Protein AF-A0A257NQ43-F1 (afdb_monomer)

Foldseek 3Di:
DVLLVQLLVVCPVQAPAAKFKFKDFWADLLFADDGWIFIWIWHQHPVSAIAIARQPGAFFDQHQQAAQADLLVLLQLSSCQSCPPPPVDDRDSSSSVNHPYYHYHERHSHHDDPPRHNPLNLQVVLSVSQRSQVRSQRSVHFAFFGDGADKWKWKWDDDPNRTDIDIFGWFAWTGQGPVAATAATHHDPPDDGDDQVNDVVRAQKHWPDWAFPPPQWWDDVHTTYTTIDTDIDHRGPDMDIDISATQQPRFGQHGPPIGGGHGDWDWDPPPDPPIDIDDSNYFFFAAQFWAFFADWDFDAPPVQVVPDRGTFTKTKGKDAQPTFQWTWGRGWFAFADKDWDDADAAQQSDPVQVPGFTKIKTWGQDPVRWIKMKMKTHHNPWDDKDFPDDHGDTHHQLHTGTGTHHGTMMMIGDTPQKDFPDDGGDTHHGSPHGGIGRPDDPDDD

Radius of gyration: 25.53 Å; Cα contacts (8 Å, |Δi|>4): 1158; chains: 1; bounding box: 68×52×66 Å

Nearest PDB structures (foldseek):
  5m45-assembly2_G  TM=7.977E-01  e=3.458E-12  Xanthobacter autotrophicus Py2
  5svb-assembly1_D  TM=7.161E-01  e=6.852E-11  Xanthobacter autotrophicus Py2
  5svb-assembly1_A  TM=7.156E-01  e=1.525E-10  Xanthobacter autotrophicus Py2
  8x4q-assembly1_A  TM=8.024E-01  e=1.295E-04  Psilocybe cubensis
  6yfm-assembly1_AA  TM=3.273E-01  e=5.857E+00  Leviviridae sp.

Secondary structure (DSSP, 8-state):
-HHHHHHHHHHHHHS-SEEEEEEEEES--SSS---EEEEEEEEE-TT--EEEE-TTSPBPPSSTT-----THHHHHHHHHHHHTT-TT----HHHHTT-SEEE--TTBTTSPPTT---TTHHHHHHHHHHHHHHHHHHTTS--PPP----EEEEEEEEETTEEEEEEEEE-BPPPPBTTBPPPSSB-SSSPPPPPHHHHHHHSSEEEEEEEE-TT-SPPSSSPPPP-EEEEEEE-SSEEEEEEE---SSSPPPPSTTPPPPPPP--EESTTSTT-EEPPP--SEEEPSSSEEEEEEEEEPPPGGG---S--EEEEEEEE-TTS--EEE-SSSEEEEEEEEE--B---TTSTTHHHHB-EEEEEEEPTTS-EEEEEEE--TT---EEE---TT-EE-TT-EEEEE-SSEEEEEEPPTTEEE---TT-EE-TTTSEEEEEPPPPPP-

Mean predicted aligned error: 11.75 Å

Solvent-accessible surface area (backbone atoms only — not comparable to full-atom values): 23235 Å² total; per-residue (Å²): 103,71,54,18,56,52,41,40,50,53,48,58,76,37,43,61,74,44,75,43,68,28,71,40,62,45,46,59,32,61,66,60,48,60,71,45,45,47,32,41,36,45,32,27,44,95,86,73,45,34,37,40,36,39,50,78,24,37,64,44,46,90,20,28,45,18,28,80,60,58,78,46,49,65,27,37,52,52,25,48,60,76,44,53,95,41,89,92,55,72,84,52,74,28,16,31,64,42,44,77,40,72,45,71,34,80,44,13,26,53,29,49,51,89,88,58,37,55,86,40,22,60,43,42,48,31,50,50,54,33,32,54,27,43,36,40,40,73,45,72,35,82,41,45,28,31,38,70,40,66,29,34,44,34,43,33,39,44,48,97,92,39,79,50,74,50,77,46,72,45,31,22,23,31,25,18,37,80,89,40,57,17,51,60,49,43,46,63,88,98,60,80,74,81,53,65,70,60,50,46,74,74,40,65,40,43,77,80,41,80,46,74,31,77,90,28,25,9,55,42,100,40,30,24,10,24,26,53,42,79,39,73,47,73,68,36,92,52,68,50,80,49,74,46,76,60,27,60,78,50,44,30,48,42,52,98,86,25,40,47,29,53,58,52,84,51,68,46,54,78,95,44,100,75,46,42,71,60,69,82,53,43,54,54,27,24,22,41,37,21,27,31,26,71,43,76,46,76,39,59,57,65,68,84,73,69,78,54,80,64,62,25,52,25,43,31,32,41,20,52,73,87,40,60,48,54,26,19,30,33,42,54,28,32,28,70,41,75,40,78,43,92,49,51,56,42,57,41,90,44,80,73,27,72,78,49,15,26,32,42,37,37,33,31,40,33,94,88,73,48,54,37,36,46,33,45,33,36,0,55,74,21,85,53,79,47,72,78,66,55,69,75,41,74,46,49,53,36,37,78,40,34,36,45,50,43,36,23,26,40,36,38,34,43,41,89,70,46,46,73,65,62,53,70,74,37,76,41,42,43,36,66,33,61,38,27,33,50,56,78,77,78,76,84,128

Structure (mmCIF, N/CA/C/O backbone):
data_AF-A0A257NQ43-F1
#
_entry.id   AF-A0A257NQ43-F1
#
loop_
_atom_site.group_PDB
_atom_site.id
_atom_site.type_symbol
_atom_site.label_atom_id
_atom_site.label_alt_id
_atom_site.label_comp_id
_atom_site.label_asym_id
_atom_site.label_entity_id
_atom_site.label_seq_id
_atom_site.pdbx_PDB_ins_code
_atom_site.Cartn_x
_atom_site.Cartn_y
_atom_site.Cartn_z
_atom_site.occupancy
_atom_site.B_iso_or_equiv
_atom_site.auth_seq_id
_atom_site.auth_comp_id
_atom_site.auth_asym_id
_atom_site.auth_atom_id
_atom_site.pdbx_PDB_model_num
ATOM 1 N N . MET A 1 1 ? 32.534 3.118 -14.089 1.00 63.88 1 MET A N 1
ATOM 2 C CA . MET A 1 1 ? 32.431 3.053 -15.563 1.00 63.88 1 MET A CA 1
ATOM 3 C C . MET A 1 1 ? 31.983 1.676 -16.061 1.00 63.88 1 MET A C 1
ATOM 5 O O . MET A 1 1 ? 30.957 1.637 -16.712 1.00 63.88 1 MET A O 1
ATOM 9 N N . ARG A 1 2 ? 32.617 0.544 -15.696 1.00 87.56 2 ARG A N 1
ATOM 10 C CA . ARG A 1 2 ? 32.233 -0.804 -16.200 1.00 87.56 2 ARG A CA 1
ATOM 11 C C . ARG A 1 2 ? 30.732 -1.151 -16.109 1.00 87.56 2 ARG A C 1
ATOM 13 O O . ARG A 1 2 ? 30.143 -1.511 -17.120 1.00 87.56 2 ARG A O 1
ATOM 20 N N . THR A 1 3 ? 30.116 -1.017 -14.930 1.00 92.25 3 THR A N 1
ATOM 21 C CA . THR A 1 3 ? 28.686 -1.333 -14.722 1.00 92.25 3 THR A CA 1
ATOM 22 C C . THR A 1 3 ? 27.770 -0.458 -15.577 1.00 92.25 3 THR A C 1
ATOM 24 O O . THR A 1 3 ? 26.831 -0.953 -16.181 1.00 92.25 3 THR A O 1
ATOM 27 N N . GLU A 1 4 ? 28.074 0.833 -15.675 1.00 95.06 4 GLU A N 1
ATOM 28 C CA . GLU A 1 4 ? 27.302 1.803 -16.460 1.00 95.06 4 GLU A CA 1
ATOM 29 C C . GLU A 1 4 ? 27.330 1.475 -17.954 1.00 95.06 4 GLU A C 1
ATOM 31 O O . GLU A 1 4 ? 26.283 1.388 -18.588 1.00 95.06 4 GLU A O 1
ATOM 36 N N . THR A 1 5 ? 28.517 1.196 -18.501 1.00 94.81 5 THR A N 1
ATOM 37 C CA . THR A 1 5 ? 28.681 0.781 -19.899 1.00 94.81 5 THR A CA 1
ATOM 38 C C . THR A 1 5 ? 27.887 -0.487 -20.208 1.00 94.81 5 THR A C 1
ATOM 40 O O . THR A 1 5 ? 27.202 -0.545 -21.227 1.00 94.81 5 THR A O 1
ATOM 43 N N . LEU A 1 6 ? 27.942 -1.483 -19.319 1.00 94.25 6 LEU A N 1
ATOM 44 C CA . LEU A 1 6 ? 27.222 -2.742 -19.492 1.00 94.25 6 LEU A CA 1
ATOM 45 C C . LEU A 1 6 ? 25.701 -2.543 -19.433 1.00 94.25 6 LEU A C 1
ATOM 47 O O . LEU A 1 6 ? 24.987 -3.037 -20.300 1.00 94.25 6 LEU A O 1
ATOM 51 N N . VAL A 1 7 ? 25.196 -1.773 -18.466 1.00 95.94 7 VAL A N 1
ATOM 52 C CA . VAL A 1 7 ? 23.758 -1.474 -18.364 1.00 95.94 7 VAL A CA 1
ATOM 53 C C . VAL A 1 7 ? 23.275 -0.696 -19.590 1.00 95.94 7 VAL A C 1
ATOM 55 O O . VAL A 1 7 ? 22.250 -1.055 -20.163 1.00 95.94 7 VAL A O 1
ATOM 58 N N . ARG A 1 8 ? 24.031 0.301 -20.073 1.00 96.94 8 ARG A N 1
ATOM 59 C CA . ARG A 1 8 ? 23.700 1.020 -21.318 1.00 96.94 8 ARG A CA 1
ATOM 60 C C . ARG A 1 8 ? 23.699 0.106 -22.539 1.00 96.94 8 ARG A C 1
ATOM 62 O O . ARG A 1 8 ? 22.850 0.258 -23.411 1.00 96.94 8 ARG A O 1
ATOM 69 N N . GLN A 1 9 ? 24.615 -0.859 -22.616 1.00 96.19 9 GLN A N 1
ATOM 70 C CA . GLN A 1 9 ? 24.578 -1.871 -23.671 1.00 96.19 9 GLN A CA 1
ATOM 71 C C . GLN A 1 9 ? 23.270 -2.674 -23.621 1.00 96.19 9 GLN A C 1
ATOM 73 O O . GLN A 1 9 ? 22.588 -2.765 -24.638 1.00 96.19 9 GLN A O 1
ATOM 78 N N . ARG A 1 10 ? 22.883 -3.183 -22.447 1.00 95.94 10 ARG A N 1
ATOM 79 C CA . ARG A 1 10 ? 21.640 -3.953 -22.274 1.00 95.94 10 ARG A CA 1
ATOM 80 C C . ARG A 1 10 ? 20.383 -3.133 -22.558 1.00 95.94 10 ARG A C 1
ATOM 82 O O . ARG A 1 10 ? 19.451 -3.641 -23.178 1.00 95.94 10 ARG A O 1
ATOM 89 N N . LEU A 1 11 ? 20.380 -1.851 -22.194 1.00 97.25 11 LEU A N 1
ATOM 90 C CA . LEU A 1 11 ? 19.311 -0.921 -22.558 1.00 97.25 11 LEU A CA 1
ATOM 91 C C . LEU A 1 11 ? 19.180 -0.768 -24.082 1.00 97.25 11 LEU A C 1
ATOM 93 O O . LEU A 1 11 ? 18.063 -0.785 -24.587 1.00 97.25 11 LEU A O 1
ATOM 97 N N . ARG A 1 12 ? 20.290 -0.681 -24.831 1.00 97.12 12 ARG A N 1
ATOM 98 C CA . ARG A 1 12 ? 20.263 -0.621 -26.309 1.00 97.12 12 ARG A CA 1
ATOM 99 C C . ARG A 1 12 ? 19.774 -1.911 -26.958 1.00 97.12 12 ARG A C 1
ATOM 101 O O . ARG A 1 12 ? 19.121 -1.847 -27.994 1.00 97.12 12 ARG A O 1
ATOM 108 N N . GLU A 1 13 ? 20.122 -3.057 -26.379 1.00 96.25 13 GLU A N 1
ATOM 109 C CA . GLU A 1 13 ? 19.644 -4.371 -26.829 1.00 96.25 13 GLU A CA 1
ATOM 110 C C . GLU A 1 13 ? 18.139 -4.535 -26.574 1.00 96.25 13 GLU A C 1
ATOM 112 O O . GLU A 1 13 ? 17.450 -5.172 -27.362 1.00 96.25 13 GLU A O 1
ATOM 117 N N . THR A 1 14 ? 17.633 -3.936 -25.492 1.00 97.06 14 THR A N 1
ATOM 118 C CA . THR A 1 14 ? 16.245 -4.098 -25.038 1.00 97.06 14 THR A CA 1
ATOM 119 C C . THR A 1 14 ? 15.285 -3.103 -25.677 1.00 97.06 14 THR A C 1
ATOM 121 O O . THR A 1 14 ? 14.194 -3.483 -26.079 1.00 97.06 14 THR A O 1
ATOM 124 N N . PHE A 1 15 ? 15.662 -1.826 -25.745 1.00 97.81 15 PHE A N 1
ATOM 125 C CA . PHE A 1 15 ? 14.777 -0.752 -26.183 1.00 97.81 15 PHE A CA 1
ATOM 126 C C . PHE A 1 15 ? 15.203 -0.264 -27.572 1.00 97.81 15 PHE A C 1
ATOM 128 O O . PHE A 1 15 ? 16.283 0.328 -27.702 1.00 97.81 15 PHE A O 1
ATOM 135 N N . PRO A 1 16 ? 14.397 -0.477 -28.627 1.00 97.06 16 PRO A N 1
ATOM 136 C CA . PRO A 1 16 ? 14.640 0.161 -29.916 1.00 97.06 16 PRO A CA 1
ATOM 137 C C . PRO A 1 16 ? 14.491 1.688 -29.811 1.00 97.06 16 PRO A C 1
ATOM 139 O O . PRO A 1 16 ? 13.970 2.219 -28.829 1.00 97.06 16 PRO A O 1
ATOM 142 N N . VAL A 1 17 ? 14.980 2.413 -30.821 1.00 98.25 17 VAL A N 1
ATOM 143 C CA . VAL A 1 17 ? 14.811 3.874 -30.890 1.00 98.25 17 VAL A CA 1
ATOM 144 C C . VAL A 1 17 ? 13.319 4.213 -30.925 1.00 98.25 17 VAL A C 1
ATOM 146 O O . VAL A 1 17 ? 12.569 3.644 -31.716 1.00 98.25 17 VAL A O 1
ATOM 149 N N . GLY A 1 18 ? 12.902 5.146 -30.072 1.00 98.12 18 GLY A N 1
ATOM 150 C CA . GLY A 1 18 ? 11.501 5.506 -29.859 1.00 98.12 18 GLY A CA 1
ATOM 151 C C . GLY A 1 18 ? 11.115 5.490 -28.381 1.00 98.12 18 GLY A C 1
ATOM 152 O O . GLY A 1 18 ? 11.968 5.355 -27.501 1.00 98.12 18 GLY A O 1
ATOM 153 N N . THR A 1 19 ? 9.817 5.641 -28.108 1.00 98.56 19 THR A N 1
ATOM 154 C CA . THR A 1 19 ? 9.277 5.680 -26.743 1.00 98.56 19 THR A CA 1
ATOM 155 C C . THR A 1 19 ? 8.381 4.484 -26.462 1.00 98.56 19 THR A C 1
ATOM 157 O O . THR A 1 19 ? 7.408 4.245 -27.174 1.00 98.56 19 THR A O 1
ATOM 160 N N . HIS A 1 20 ? 8.670 3.801 -25.362 1.00 98.44 20 HIS A N 1
ATOM 161 C CA . HIS A 1 20 ? 7.942 2.637 -24.870 1.00 98.44 20 HIS A CA 1
ATOM 162 C C . HIS A 1 20 ? 7.189 3.040 -23.615 1.00 98.44 20 HIS A C 1
ATOM 164 O O . HIS A 1 20 ? 7.745 3.752 -22.780 1.00 98.44 20 HIS A O 1
ATOM 170 N N . ARG A 1 21 ? 5.929 2.623 -23.491 1.00 98.62 21 ARG A N 1
ATOM 171 C CA . ARG A 1 21 ? 5.058 3.018 -22.382 1.00 98.62 21 ARG A CA 1
ATOM 172 C C . ARG A 1 21 ? 4.436 1.805 -21.729 1.00 98.62 21 ARG A C 1
ATOM 174 O O . ARG A 1 21 ? 4.016 0.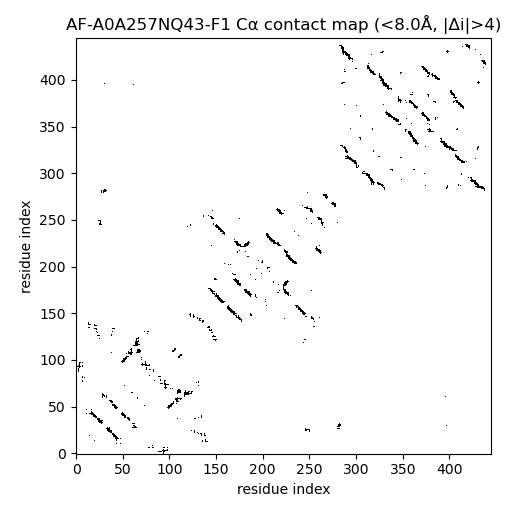883 -22.420 1.00 98.62 21 ARG A O 1
ATOM 181 N N . PHE A 1 22 ? 4.347 1.845 -20.410 1.00 98.25 22 PHE A N 1
ATOM 182 C CA . PHE A 1 22 ? 3.618 0.856 -19.636 1.00 98.25 22 PHE A CA 1
ATOM 183 C C . PHE A 1 22 ? 2.928 1.531 -18.454 1.00 98.25 22 PHE A C 1
ATOM 185 O O . PHE A 1 22 ? 3.387 2.559 -17.946 1.00 98.25 22 PHE A O 1
ATOM 192 N N . THR A 1 23 ? 1.795 0.978 -18.041 1.00 97.00 23 THR A N 1
ATOM 193 C CA . THR A 1 23 ? 1.019 1.467 -16.904 1.00 97.00 23 THR A CA 1
ATOM 194 C C . THR A 1 23 ? 0.566 0.285 -16.069 1.00 97.00 23 THR A C 1
ATOM 196 O O . THR A 1 23 ? 0.068 -0.695 -16.612 1.00 97.00 23 THR A O 1
ATOM 199 N N . ASP A 1 24 ? 0.733 0.406 -14.758 1.00 94.25 24 ASP A N 1
ATOM 200 C CA . ASP A 1 24 ? 0.124 -0.475 -13.761 1.00 94.25 24 ASP A CA 1
ATOM 201 C C . ASP A 1 24 ? -0.593 0.393 -12.718 1.00 94.25 24 ASP A C 1
ATOM 203 O O . ASP A 1 24 ? -0.443 1.619 -12.711 1.00 94.25 24 ASP A O 1
ATOM 207 N N . ALA A 1 25 ? -1.375 -0.224 -11.840 1.00 92.19 25 ALA A N 1
ATOM 208 C CA . ALA A 1 25 ? -2.150 0.481 -10.835 1.00 92.19 25 ALA A CA 1
ATOM 209 C C . ALA A 1 25 ? -2.095 -0.192 -9.461 1.00 92.19 25 ALA A C 1
ATOM 211 O O . ALA A 1 25 ? -1.999 -1.415 -9.339 1.00 92.19 25 ALA A O 1
ATOM 212 N N . ILE A 1 26 ? -2.186 0.643 -8.429 1.00 92.25 26 ILE A N 1
ATOM 213 C CA . ILE A 1 26 ? -2.518 0.246 -7.059 1.00 92.25 26 ILE A CA 1
ATOM 214 C C . ILE A 1 26 ? -4.031 0.368 -6.906 1.00 92.25 26 ILE A C 1
ATOM 216 O O . ILE A 1 26 ? -4.605 1.356 -7.370 1.00 92.25 26 ILE A O 1
ATOM 220 N N . ASP A 1 27 ? -4.658 -0.600 -6.241 1.00 87.81 27 ASP A N 1
ATOM 221 C CA . ASP A 1 27 ? -6.119 -0.657 -6.116 1.00 87.81 27 ASP A CA 1
ATOM 222 C C . ASP A 1 27 ? -6.695 0.579 -5.431 1.00 87.81 27 ASP A C 1
ATOM 224 O O . ASP A 1 27 ? -7.630 1.197 -5.931 1.00 87.81 27 ASP A O 1
ATOM 228 N N . SER A 1 28 ? -6.140 0.922 -4.269 1.00 87.12 28 SER A N 1
ATOM 229 C CA . SER A 1 28 ? -6.665 1.965 -3.397 1.00 87.12 28 SER A CA 1
ATOM 230 C C . SER A 1 28 ? -5.592 2.454 -2.427 1.00 87.12 28 SER A C 1
ATOM 232 O O . SER A 1 28 ? -4.625 1.752 -2.116 1.00 87.12 28 SER A O 1
ATOM 234 N N . ASP A 1 29 ? -5.771 3.658 -1.900 1.00 87.06 29 ASP A N 1
ATOM 235 C CA . ASP A 1 29 ? -4.941 4.231 -0.844 1.00 87.06 29 ASP A CA 1
ATOM 236 C C . ASP A 1 29 ? -5.456 3.943 0.576 1.00 87.06 29 ASP A C 1
ATOM 238 O O . ASP A 1 29 ? -4.884 4.418 1.562 1.00 87.06 29 ASP A O 1
ATOM 242 N N . GLY A 1 30 ? -6.549 3.188 0.704 1.00 79.88 30 GLY A N 1
ATOM 243 C CA . GLY A 1 30 ? -7.176 2.895 1.992 1.00 79.88 30 GLY A CA 1
ATOM 244 C C . GLY A 1 30 ? -7.947 4.075 2.603 1.00 79.88 30 GLY A C 1
ATOM 245 O O . GLY A 1 30 ? -8.327 4.010 3.771 1.00 79.88 30 GLY A O 1
ATOM 246 N N . HIS A 1 31 ? -8.111 5.173 1.856 1.00 73.44 31 HIS A N 1
ATOM 247 C CA . HIS A 1 31 ? -8.808 6.404 2.246 1.00 73.44 31 HIS A CA 1
ATOM 248 C C . HIS A 1 31 ? -9.863 6.816 1.203 1.00 73.44 31 HIS A C 1
ATOM 250 O O . HIS A 1 31 ? -10.316 7.960 1.200 1.00 73.44 31 HIS A O 1
ATOM 256 N N . GLY A 1 32 ? -10.281 5.881 0.341 1.00 67.69 32 GLY A N 1
ATOM 257 C CA . GLY A 1 32 ? -11.306 6.106 -0.681 1.00 67.69 32 GLY A CA 1
ATOM 258 C C . GLY A 1 32 ? -10.787 6.707 -1.990 1.00 67.69 32 GLY A C 1
ATOM 259 O O . GLY A 1 32 ? -11.594 7.208 -2.768 1.00 67.69 32 GLY A O 1
ATOM 260 N N . THR A 1 33 ? -9.471 6.686 -2.239 1.00 75.38 33 THR A N 1
ATOM 261 C CA . THR A 1 33 ? -8.890 7.080 -3.532 1.00 75.38 33 THR A CA 1
ATOM 262 C C . THR A 1 33 ? -8.304 5.863 -4.238 1.00 75.38 33 THR A C 1
ATOM 264 O O . THR A 1 33 ? -7.470 5.162 -3.670 1.00 75.38 33 THR A O 1
ATOM 267 N N . GLY A 1 34 ? -8.681 5.650 -5.495 1.00 82.56 34 GLY A N 1
ATOM 268 C CA . GLY A 1 34 ? -8.188 4.553 -6.320 1.00 82.56 34 GLY A CA 1
ATOM 269 C C . GLY A 1 34 ? -9.033 4.370 -7.587 1.00 82.56 34 GLY A C 1
ATOM 270 O O . GLY A 1 34 ? -10.117 4.950 -7.681 1.00 82.56 34 GLY A O 1
ATOM 271 N N . PRO A 1 35 ? -8.554 3.597 -8.575 1.00 89.94 35 PRO A N 1
ATOM 272 C CA . PRO A 1 35 ? -7.189 3.085 -8.684 1.00 89.94 35 PRO A CA 1
ATOM 273 C C . PRO A 1 35 ? -6.168 4.203 -8.951 1.00 89.94 35 PRO A C 1
ATOM 275 O O . PRO A 1 35 ? -6.480 5.214 -9.579 1.00 89.94 35 PRO A O 1
ATOM 278 N N . LEU A 1 36 ? -4.938 4.015 -8.469 1.00 94.44 36 LEU A N 1
ATOM 279 C CA . LEU A 1 36 ? -3.827 4.961 -8.621 1.00 94.44 36 LEU A CA 1
ATOM 280 C C . LEU A 1 36 ? -2.807 4.415 -9.618 1.00 94.44 36 LEU A C 1
ATOM 282 O O . LEU A 1 36 ? -2.154 3.402 -9.360 1.00 94.44 36 LEU A O 1
ATOM 286 N N . HIS A 1 37 ? -2.645 5.095 -10.746 1.00 97.38 37 HIS A N 1
ATOM 287 C CA . HIS A 1 37 ? -1.854 4.627 -11.876 1.00 97.38 37 HIS A CA 1
ATOM 288 C C . HIS A 1 37 ? -0.409 5.109 -11.815 1.00 97.38 37 HIS A C 1
ATOM 290 O O . HIS A 1 37 ? -0.124 6.308 -11.730 1.00 97.38 37 HIS A O 1
ATOM 296 N N . ILE A 1 38 ? 0.506 4.160 -11.978 1.00 97.88 38 ILE A N 1
ATOM 297 C CA . ILE A 1 38 ? 1.934 4.374 -12.180 1.00 97.88 38 ILE A CA 1
ATOM 298 C C . ILE A 1 38 ? 2.198 4.291 -13.680 1.00 97.88 38 ILE A C 1
ATOM 300 O O . ILE A 1 38 ? 2.040 3.231 -14.285 1.00 97.88 38 ILE A O 1
ATOM 304 N N . ARG A 1 39 ? 2.590 5.414 -14.287 1.00 98.56 39 ARG A N 1
ATOM 305 C CA . ARG A 1 39 ? 2.798 5.523 -15.738 1.00 98.56 39 ARG A CA 1
ATOM 306 C C . ARG A 1 39 ? 4.258 5.790 -16.023 1.00 98.56 39 ARG A C 1
ATOM 308 O O . ARG A 1 39 ? 4.780 6.817 -15.590 1.00 98.56 39 ARG A O 1
ATOM 315 N N . PHE A 1 40 ? 4.893 4.879 -16.754 1.00 98.75 40 PHE A N 1
ATOM 316 C CA . PHE A 1 40 ? 6.275 5.031 -17.185 1.00 98.75 40 PHE A CA 1
ATOM 317 C C . PHE A 1 40 ? 6.376 5.123 -18.698 1.00 98.75 40 PHE A C 1
ATOM 319 O O . PHE A 1 40 ? 5.743 4.360 -19.430 1.00 98.75 40 PHE A O 1
ATOM 326 N N . ALA A 1 41 ? 7.250 6.017 -19.144 1.00 98.81 41 ALA A N 1
ATOM 327 C CA . ALA A 1 41 ? 7.736 6.094 -20.502 1.00 98.81 41 ALA A CA 1
ATOM 328 C C . ALA A 1 41 ? 9.266 5.990 -20.504 1.00 98.81 41 ALA A C 1
ATOM 330 O O . ALA A 1 41 ? 9.950 6.686 -19.756 1.00 98.81 41 ALA A O 1
ATOM 331 N N . LEU A 1 42 ? 9.812 5.134 -21.364 1.00 98.62 42 LEU A N 1
ATOM 332 C CA . LEU A 1 42 ? 11.244 5.071 -21.628 1.00 98.62 42 LEU A CA 1
ATOM 333 C C . LEU A 1 42 ? 11.509 5.406 -23.090 1.00 98.62 42 LEU A C 1
ATOM 335 O O . LEU A 1 42 ? 11.059 4.696 -23.992 1.00 98.62 42 LEU A O 1
ATOM 339 N N . THR A 1 43 ? 12.250 6.490 -23.311 1.00 98.75 43 THR A N 1
ATOM 340 C CA . THR A 1 43 ? 12.666 6.929 -24.642 1.00 98.75 43 THR A CA 1
ATOM 341 C C . THR A 1 43 ? 14.139 6.627 -24.866 1.00 98.75 43 THR A C 1
ATOM 343 O O . THR A 1 43 ? 14.984 7.053 -24.077 1.00 98.75 43 THR A O 1
ATOM 346 N N . ARG A 1 44 ? 14.439 5.940 -25.971 1.00 98.44 44 ARG A N 1
ATOM 347 C CA . ARG A 1 44 ? 15.784 5.868 -26.547 1.00 98.44 44 ARG A CA 1
ATOM 348 C C . ARG A 1 44 ? 15.841 6.761 -27.780 1.00 98.44 44 ARG A C 1
ATOM 350 O O . ARG A 1 44 ? 15.086 6.551 -28.730 1.00 98.44 44 ARG A O 1
ATOM 357 N N . THR A 1 45 ? 16.730 7.744 -27.775 1.00 98.50 45 THR A N 1
ATOM 358 C CA . THR A 1 45 ? 16.943 8.638 -28.920 1.00 98.50 45 THR A CA 1
ATOM 359 C C . THR A 1 45 ? 17.846 7.987 -29.985 1.00 98.50 45 THR A C 1
ATOM 361 O O . THR A 1 45 ? 18.532 7.005 -29.689 1.00 98.50 45 THR A O 1
ATOM 364 N N . PRO A 1 46 ? 17.890 8.511 -31.228 1.00 97.88 46 PRO A N 1
ATOM 365 C CA . PRO A 1 46 ? 18.792 8.003 -32.269 1.00 97.88 46 PRO A CA 1
ATOM 366 C C . PRO A 1 46 ? 20.286 8.061 -31.906 1.00 97.88 46 PRO A C 1
ATOM 368 O O . PRO A 1 46 ? 21.067 7.264 -32.415 1.00 97.88 46 PRO A O 1
ATOM 371 N N . ASP A 1 47 ? 20.680 8.985 -31.028 1.00 96.94 47 ASP A N 1
ATOM 372 C CA . ASP A 1 47 ? 22.032 9.144 -30.477 1.00 96.94 47 ASP A CA 1
ATOM 373 C C . ASP A 1 47 ? 22.261 8.346 -29.177 1.00 96.94 47 ASP A C 1
ATOM 375 O O . ASP A 1 47 ? 23.204 8.617 -28.438 1.00 96.94 47 ASP A O 1
ATOM 379 N N . ASP A 1 48 ? 21.422 7.339 -28.900 1.00 95.56 48 ASP A N 1
ATOM 380 C CA . ASP A 1 48 ? 21.531 6.437 -27.746 1.00 95.56 48 ASP A CA 1
ATOM 381 C C . ASP A 1 48 ? 21.461 7.137 -26.377 1.00 95.56 48 ASP A C 1
ATOM 383 O O . ASP A 1 48 ? 22.064 6.670 -25.403 1.00 95.56 48 ASP A O 1
ATOM 387 N N . ARG A 1 49 ? 20.691 8.227 -26.265 1.00 98.06 49 ARG A N 1
ATOM 388 C CA . ARG A 1 49 ? 20.312 8.796 -24.965 1.00 98.06 49 ARG A CA 1
ATOM 389 C C . ARG A 1 49 ? 19.085 8.085 -24.410 1.00 98.06 49 ARG A C 1
ATOM 391 O O . ARG A 1 49 ? 18.139 7.804 -25.147 1.00 98.06 49 ARG A O 1
ATOM 398 N N . PHE A 1 50 ? 19.094 7.832 -23.105 1.00 98.44 50 PHE A N 1
ATOM 399 C CA . PHE A 1 50 ? 18.020 7.158 -22.378 1.00 98.44 50 PHE A CA 1
ATOM 400 C C . PHE A 1 50 ? 17.325 8.117 -21.418 1.00 98.44 50 PHE A C 1
ATOM 402 O O . PHE A 1 50 ? 17.936 8.602 -20.463 1.00 98.44 50 PHE A O 1
ATOM 409 N N . ILE A 1 51 ? 16.040 8.360 -21.668 1.00 98.69 51 ILE A N 1
ATOM 410 C CA . ILE A 1 51 ? 15.195 9.274 -20.895 1.00 98.69 51 ILE A CA 1
ATOM 411 C C . ILE A 1 51 ? 14.073 8.458 -20.260 1.00 98.69 51 ILE A C 1
ATOM 413 O O . ILE A 1 51 ? 13.234 7.899 -20.971 1.00 98.69 51 ILE A O 1
ATOM 417 N N . PHE A 1 52 ? 14.065 8.386 -18.932 1.00 98.75 52 PHE A N 1
ATOM 418 C CA . PHE A 1 52 ? 12.982 7.781 -18.163 1.00 98.75 52 PHE A CA 1
ATOM 419 C C . PHE A 1 52 ? 12.035 8.869 -17.666 1.00 98.75 52 PHE A C 1
ATOM 421 O O . PHE A 1 52 ? 12.457 9.787 -16.963 1.00 98.75 52 PHE A O 1
ATOM 428 N N . ASP A 1 53 ? 10.756 8.748 -17.989 1.00 98.75 53 ASP A N 1
ATOM 429 C CA . ASP A 1 53 ? 9.730 9.709 -17.616 1.00 98.75 53 ASP A CA 1
ATOM 430 C C . ASP A 1 53 ? 8.598 9.020 -16.850 1.00 98.75 53 ASP A C 1
ATOM 432 O O . ASP A 1 53 ? 7.973 8.079 -17.340 1.00 98.75 53 ASP A O 1
ATOM 436 N N . ALA A 1 54 ? 8.355 9.492 -15.629 1.00 98.69 54 ALA A N 1
ATOM 437 C CA . ALA A 1 54 ? 7.220 9.096 -14.803 1.00 98.69 54 ALA A CA 1
ATOM 438 C C . ALA A 1 54 ? 6.353 10.298 -14.390 1.00 98.69 54 ALA A C 1
ATOM 440 O O . ALA A 1 54 ? 5.608 10.230 -13.411 1.00 98.69 54 ALA A O 1
ATOM 441 N N . SER A 1 55 ? 6.464 11.424 -15.099 1.00 98.38 55 SER A N 1
ATOM 442 C CA . SER A 1 55 ? 5.735 12.661 -14.805 1.00 98.38 55 SER A CA 1
ATOM 443 C C . SER A 1 55 ? 4.217 12.525 -14.959 1.00 98.38 55 SER A C 1
ATOM 445 O O . SER A 1 55 ? 3.476 13.194 -14.236 1.00 98.38 55 SER A O 1
ATOM 447 N N . GLU A 1 56 ? 3.764 11.609 -15.818 1.00 98.50 56 GLU A N 1
ATOM 448 C CA . GLU A 1 56 ? 2.351 11.275 -16.038 1.00 98.50 56 GLU A CA 1
ATOM 449 C C . GLU A 1 56 ? 1.766 10.333 -14.971 1.00 98.50 56 GLU A C 1
ATOM 451 O O . GLU A 1 56 ? 0.601 9.951 -15.061 1.00 98.50 56 GLU A O 1
ATOM 456 N N . THR A 1 57 ? 2.541 9.926 -13.962 1.00 98.62 57 THR A N 1
ATOM 457 C CA . THR A 1 57 ? 2.003 9.173 -12.816 1.00 98.62 57 THR A CA 1
ATOM 458 C C . THR A 1 57 ? 0.992 10.028 -12.044 1.00 98.62 57 THR A C 1
ATOM 460 O O . THR A 1 57 ? 1.175 11.247 -11.935 1.00 98.62 57 THR A O 1
ATOM 463 N N . ASP A 1 58 ? -0.067 9.392 -11.528 1.00 98.38 58 ASP A N 1
ATOM 464 C CA . ASP A 1 58 ? -1.155 10.053 -10.794 1.00 98.38 58 ASP A CA 1
ATOM 465 C C . ASP A 1 58 ? -0.645 10.901 -9.613 1.00 98.38 58 ASP A C 1
ATOM 467 O O . ASP A 1 58 ? 0.499 10.781 -9.153 1.00 98.38 58 ASP A O 1
ATOM 471 N N . ASP A 1 59 ? -1.500 11.807 -9.142 1.00 97.69 59 ASP A N 1
ATOM 472 C CA . ASP A 1 59 ? -1.215 12.664 -7.994 1.00 97.69 59 ASP A CA 1
ATOM 473 C C . ASP A 1 59 ? -0.948 11.857 -6.719 1.00 97.69 59 ASP A C 1
ATOM 475 O O . ASP A 1 59 ? -1.361 10.708 -6.563 1.00 97.69 59 ASP A O 1
ATOM 479 N N . GLN A 1 60 ? -0.223 12.474 -5.790 1.00 96.88 60 GLN A N 1
ATOM 480 C CA . GLN A 1 60 ? -0.017 11.907 -4.466 1.00 96.88 60 GLN A CA 1
ATOM 481 C C . GLN A 1 60 ? -1.361 11.608 -3.783 1.00 96.88 60 GLN A C 1
ATOM 483 O O . GLN A 1 60 ? -2.274 12.434 -3.770 1.00 96.88 60 GLN A O 1
ATOM 488 N N . ALA A 1 61 ? -1.459 10.438 -3.165 1.00 92.25 61 ALA A N 1
ATOM 489 C CA . ALA A 1 61 ? -2.650 9.987 -2.472 1.00 92.25 61 ALA A CA 1
ATOM 490 C C . ALA A 1 61 ? -2.765 10.616 -1.069 1.00 92.25 61 ALA A C 1
ATOM 492 O O . ALA A 1 61 ? -1.743 10.872 -0.416 1.00 92.25 61 ALA A O 1
ATOM 493 N N . PRO A 1 62 ? -3.984 10.845 -0.550 1.00 87.06 62 PRO A N 1
ATOM 494 C CA . PRO A 1 62 ? -4.171 11.156 0.862 1.00 87.06 62 PRO A CA 1
ATOM 495 C C . PRO A 1 62 ? -3.772 9.982 1.768 1.00 87.06 62 PRO A C 1
ATOM 497 O O . PRO A 1 62 ? -3.287 10.230 2.870 1.00 87.06 62 PRO A O 1
ATOM 500 N N . GLY A 1 63 ? -3.920 8.735 1.310 1.00 89.25 63 GLY A N 1
ATOM 501 C CA . GLY A 1 63 ? -3.508 7.530 2.023 1.00 89.25 63 GLY A CA 1
ATOM 502 C C . GLY A 1 63 ? -2.028 7.139 1.867 1.00 89.25 63 GLY A C 1
ATOM 503 O O . GLY A 1 63 ? -1.286 7.714 1.069 1.00 89.25 63 GLY A O 1
ATOM 504 N N . PRO A 1 64 ? -1.541 6.156 2.650 1.00 91.81 64 PRO A N 1
ATOM 505 C CA . PRO A 1 64 ? -0.114 5.917 2.891 1.00 91.81 64 PRO A CA 1
ATOM 506 C C . PRO A 1 64 ? 0.663 5.232 1.752 1.00 91.81 64 PRO A C 1
ATOM 508 O O . PRO A 1 64 ? 1.795 4.794 1.980 1.00 91.81 64 PRO A O 1
ATOM 511 N N . VAL A 1 65 ? 0.089 5.124 0.554 1.00 94.69 65 VAL A N 1
ATOM 512 C CA . VAL A 1 65 ? 0.676 4.461 -0.627 1.00 94.69 65 VAL A CA 1
ATOM 513 C C . VAL A 1 65 ? 1.597 5.378 -1.441 1.00 94.69 65 VAL A C 1
ATOM 515 O O . VAL A 1 65 ? 2.078 5.010 -2.508 1.00 94.69 65 VAL A O 1
ATOM 518 N N . ASN A 1 66 ? 1.900 6.581 -0.962 1.00 97.38 66 ASN A N 1
ATOM 519 C CA . ASN A 1 66 ? 2.874 7.430 -1.639 1.00 97.38 66 ASN A CA 1
ATOM 520 C C . ASN A 1 66 ? 4.288 6.834 -1.541 1.00 97.38 66 ASN A C 1
ATOM 522 O O . ASN A 1 66 ? 4.674 6.261 -0.517 1.00 97.38 66 ASN A O 1
ATOM 526 N N . TYR A 1 67 ? 5.094 7.013 -2.586 1.00 97.69 67 TYR A N 1
ATOM 527 C CA . TYR A 1 67 ? 6.472 6.538 -2.642 1.00 97.69 67 TYR A CA 1
ATOM 528 C C . TYR A 1 67 ? 7.400 7.676 -3.045 1.00 97.69 67 TYR A C 1
ATOM 530 O O . TYR A 1 67 ? 7.423 8.106 -4.188 1.00 97.69 67 TYR A O 1
ATOM 538 N N . LEU A 1 68 ? 8.199 8.172 -2.098 1.00 97.75 68 LEU A N 1
ATOM 539 C CA . LEU A 1 68 ? 9.219 9.173 -2.397 1.00 97.75 68 LEU A CA 1
ATOM 540 C C . LEU A 1 68 ? 10.388 8.518 -3.141 1.00 97.75 68 LEU A C 1
ATOM 542 O O . LEU A 1 68 ? 11.366 8.087 -2.529 1.00 97.75 68 LEU A O 1
ATOM 546 N N . MET A 1 69 ? 10.268 8.425 -4.465 1.00 97.38 69 MET A N 1
ATOM 547 C CA . MET A 1 69 ? 11.249 7.753 -5.302 1.00 97.38 69 MET A CA 1
ATOM 548 C C . MET A 1 69 ? 12.492 8.631 -5.482 1.00 97.38 69 MET A C 1
ATOM 550 O O . MET A 1 69 ? 12.430 9.780 -5.943 1.00 97.38 69 MET A O 1
ATOM 554 N N . ASN A 1 70 ? 13.651 8.082 -5.116 1.00 95.81 70 ASN A N 1
ATOM 555 C CA . ASN A 1 70 ? 14.930 8.675 -5.484 1.00 95.81 70 ASN A CA 1
ATOM 556 C C . ASN A 1 70 ? 15.125 8.530 -7.004 1.00 95.81 70 ASN A C 1
ATOM 558 O O . ASN A 1 70 ? 14.755 7.509 -7.582 1.00 95.81 70 ASN A O 1
ATOM 562 N N . ARG A 1 71 ? 15.711 9.545 -7.650 1.00 95.69 71 ARG A N 1
ATOM 563 C CA . ARG A 1 71 ? 15.970 9.524 -9.096 1.00 95.69 71 ARG A CA 1
ATOM 564 C C . ARG A 1 71 ? 16.860 8.355 -9.515 1.00 95.69 71 ARG A C 1
ATOM 566 O O . ARG A 1 71 ? 16.704 7.882 -10.621 1.00 95.69 71 ARG A O 1
ATOM 573 N N . ASP A 1 72 ? 17.698 7.822 -8.637 1.00 95.25 72 ASP A N 1
ATOM 574 C CA . ASP A 1 72 ? 18.582 6.696 -8.954 1.00 95.25 72 ASP A CA 1
ATOM 575 C C . ASP A 1 72 ? 17.858 5.336 -9.009 1.00 95.25 72 ASP A C 1
ATOM 577 O O . ASP A 1 72 ? 18.434 4.344 -9.471 1.00 95.25 72 ASP A O 1
ATOM 581 N N . VAL A 1 73 ? 16.604 5.259 -8.536 1.00 95.69 73 VAL A N 1
ATOM 582 C CA . VAL A 1 73 ? 15.848 3.999 -8.415 1.00 95.69 73 VAL A CA 1
ATOM 583 C C . VAL A 1 73 ? 15.620 3.316 -9.767 1.00 95.69 73 VAL A C 1
ATOM 585 O O . VAL A 1 73 ? 15.980 2.142 -9.856 1.00 95.69 73 VAL A O 1
ATOM 588 N N . PRO A 1 74 ? 15.107 3.977 -10.829 1.00 96.50 74 PRO A N 1
ATOM 589 C CA . PRO A 1 74 ? 14.902 3.321 -12.121 1.00 96.50 74 PRO A CA 1
ATOM 590 C C . PRO A 1 74 ? 16.198 2.726 -12.683 1.00 96.50 74 PRO A C 1
ATOM 592 O O . PRO A 1 74 ? 16.240 1.542 -13.012 1.00 96.50 74 PRO A O 1
ATOM 595 N N . GLY A 1 75 ? 17.288 3.504 -12.706 1.00 96.06 75 GLY A N 1
ATOM 596 C CA . GLY A 1 75 ? 18.585 3.032 -13.201 1.00 96.06 75 GLY A CA 1
ATOM 597 C C . GLY A 1 75 ? 19.145 1.856 -12.401 1.00 96.06 75 GLY A C 1
ATOM 598 O O . GLY A 1 75 ? 19.652 0.888 -12.969 1.00 96.06 75 GLY A O 1
ATOM 599 N N . THR A 1 76 ? 18.995 1.893 -11.078 1.00 95.25 76 THR A N 1
ATOM 600 C CA . THR A 1 76 ? 19.417 0.794 -10.198 1.00 95.25 76 THR A CA 1
ATOM 601 C C . THR A 1 76 ? 18.559 -0.457 -10.393 1.00 95.25 76 THR A C 1
ATOM 603 O O . THR A 1 76 ? 19.100 -1.559 -10.429 1.00 95.25 76 THR A O 1
ATOM 606 N N . ALA A 1 77 ? 17.246 -0.308 -10.568 1.00 95.31 77 ALA A N 1
ATOM 607 C CA . ALA A 1 77 ? 16.329 -1.420 -10.807 1.00 95.31 77 ALA A CA 1
ATOM 608 C C . ALA A 1 77 ? 16.598 -2.107 -12.156 1.00 95.31 77 ALA A C 1
ATOM 610 O O . ALA A 1 77 ? 16.700 -3.332 -12.207 1.00 95.31 77 ALA A O 1
ATOM 611 N N . PHE A 1 78 ? 16.825 -1.338 -13.227 1.00 96.25 78 PHE A N 1
ATOM 612 C CA . PHE A 1 78 ? 17.266 -1.898 -14.508 1.00 96.25 78 PHE A CA 1
ATOM 613 C C . PHE A 1 78 ? 18.622 -2.596 -14.392 1.00 96.25 78 PHE A C 1
ATOM 615 O O . PHE A 1 78 ? 18.807 -3.670 -14.957 1.00 96.25 78 PHE A O 1
ATOM 622 N N . ALA A 1 79 ? 19.568 -2.034 -13.637 1.00 95.31 79 ALA A N 1
ATOM 623 C CA . ALA A 1 79 ? 20.849 -2.692 -13.401 1.00 95.31 79 ALA A CA 1
ATOM 624 C C . ALA A 1 79 ? 20.696 -4.014 -12.632 1.00 95.31 79 ALA A C 1
ATOM 626 O O . ALA A 1 79 ? 21.330 -4.994 -13.006 1.00 95.31 79 ALA A O 1
ATOM 627 N N . LEU A 1 80 ? 19.840 -4.072 -11.606 1.00 92.75 80 LEU A N 1
ATOM 628 C CA . LEU A 1 80 ? 19.513 -5.318 -10.899 1.00 92.75 80 LEU A CA 1
ATOM 629 C C . LEU A 1 80 ? 18.929 -6.368 -11.842 1.00 92.75 80 LEU A C 1
ATOM 631 O O . LEU A 1 80 ? 19.335 -7.524 -11.783 1.00 92.75 80 LEU A O 1
ATOM 635 N N . TYR A 1 81 ? 18.021 -5.960 -12.726 1.00 92.56 81 TYR A N 1
ATOM 636 C CA . TYR A 1 81 ? 17.438 -6.849 -13.722 1.00 92.56 81 TYR A CA 1
ATOM 637 C C . TYR A 1 81 ? 18.491 -7.375 -14.711 1.00 92.56 81 TYR A C 1
ATOM 639 O O . TYR A 1 81 ? 18.673 -8.580 -14.847 1.00 92.56 81 TYR A O 1
ATOM 647 N N . PHE A 1 82 ? 19.226 -6.478 -15.372 1.00 93.44 82 PHE A N 1
ATOM 648 C CA . PHE A 1 82 ? 20.147 -6.836 -16.455 1.00 93.44 82 PHE A CA 1
ATOM 649 C C . PHE A 1 82 ? 21.424 -7.544 -16.005 1.00 93.44 82 PHE A C 1
ATOM 651 O O . PHE A 1 82 ? 22.041 -8.252 -16.801 1.00 93.44 82 PHE A O 1
ATOM 658 N N . LEU A 1 83 ? 21.866 -7.292 -14.774 1.00 91.81 83 LEU A N 1
ATOM 659 C CA . LEU A 1 83 ? 23.060 -7.910 -14.195 1.00 91.81 83 LEU A CA 1
ATOM 660 C C . LEU A 1 83 ? 22.711 -9.122 -13.325 1.00 91.81 83 LEU A C 1
ATOM 662 O O . LEU A 1 83 ? 23.608 -9.838 -12.883 1.00 91.81 83 LEU A O 1
ATOM 666 N N . GLY A 1 84 ? 21.420 -9.345 -13.067 1.00 87.19 84 GLY A N 1
ATOM 667 C CA . GLY A 1 84 ? 20.931 -10.493 -12.322 1.00 87.19 84 GLY A CA 1
ATOM 668 C C . GLY A 1 84 ? 21.343 -11.807 -12.986 1.00 87.19 84 GLY A C 1
ATOM 669 O O . GLY A 1 84 ? 21.331 -11.937 -14.207 1.00 87.19 84 GLY A O 1
ATOM 670 N N . GLY A 1 85 ? 21.725 -12.786 -12.166 1.00 78.94 85 GLY A N 1
ATOM 671 C CA . GLY A 1 85 ? 22.145 -14.111 -12.630 1.00 78.94 85 GLY A CA 1
ATOM 672 C C . GLY A 1 85 ? 23.616 -14.225 -13.049 1.00 78.94 85 GLY A C 1
ATOM 673 O O . GLY A 1 85 ? 24.087 -15.344 -13.229 1.00 78.94 85 GLY A O 1
ATOM 674 N N . ASP A 1 86 ? 24.363 -13.119 -13.140 1.00 85.88 86 ASP A N 1
ATOM 675 C CA . ASP A 1 86 ? 25.814 -13.148 -13.361 1.00 85.88 86 ASP A CA 1
ATOM 676 C C . ASP A 1 86 ? 26.570 -12.874 -12.044 1.00 85.88 86 ASP A C 1
ATOM 678 O O . ASP A 1 86 ? 26.682 -11.716 -11.627 1.00 85.88 86 ASP A O 1
ATOM 682 N N . PRO A 1 87 ? 27.141 -13.902 -11.384 1.00 83.69 87 PRO A N 1
ATOM 683 C CA . PRO A 1 87 ? 27.860 -13.727 -10.120 1.00 83.69 87 PRO A CA 1
ATOM 684 C C . PRO A 1 87 ? 29.151 -12.903 -10.263 1.00 83.69 87 PRO A C 1
ATOM 686 O O . PRO A 1 87 ? 29.738 -12.507 -9.257 1.00 83.69 87 PRO A O 1
ATOM 689 N N . SER A 1 88 ? 29.615 -12.639 -11.491 1.00 86.94 88 SER A N 1
ATOM 690 C CA . SER A 1 88 ? 30.777 -11.784 -11.755 1.00 86.94 88 SER A CA 1
ATOM 691 C C . SER A 1 88 ? 30.444 -10.288 -11.780 1.00 86.94 88 SER A C 1
ATOM 693 O O . SER A 1 88 ? 31.360 -9.458 -11.818 1.00 86.94 88 SER A O 1
ATOM 695 N N . GLN A 1 89 ? 29.157 -9.924 -11.778 1.00 87.69 89 GLN A N 1
ATOM 696 C CA . GLN A 1 89 ? 28.699 -8.538 -11.783 1.00 87.69 89 GLN A CA 1
ATOM 697 C C . GLN A 1 89 ? 28.173 -8.121 -10.412 1.00 87.69 89 GLN A C 1
ATOM 699 O O . GLN A 1 89 ? 27.589 -8.899 -9.665 1.00 87.69 89 GLN A O 1
ATOM 704 N N . VAL A 1 90 ? 28.363 -6.841 -10.092 1.00 86.00 90 VAL A N 1
ATOM 705 C CA . VAL A 1 90 ? 27.836 -6.224 -8.872 1.00 86.00 90 VAL A CA 1
ATOM 706 C C . VAL A 1 90 ? 27.073 -4.969 -9.259 1.00 86.00 90 VAL A C 1
ATOM 708 O O . VAL A 1 90 ? 27.574 -4.127 -10.016 1.00 86.00 90 VAL A O 1
ATOM 711 N N . VAL A 1 91 ? 25.867 -4.827 -8.714 1.00 87.38 91 VAL A N 1
ATOM 712 C CA . VAL A 1 91 ? 25.094 -3.594 -8.846 1.00 87.38 91 VAL A CA 1
ATOM 713 C C . VAL A 1 91 ? 25.740 -2.507 -7.996 1.00 87.38 91 VAL A C 1
ATOM 715 O O . VAL A 1 91 ? 25.982 -2.673 -6.805 1.00 87.38 91 VAL A O 1
ATOM 718 N N . ASN A 1 92 ? 26.035 -1.378 -8.628 1.00 91.50 92 ASN A N 1
ATOM 719 C CA . ASN A 1 92 ? 26.599 -0.197 -7.987 1.00 91.50 92 ASN A CA 1
ATOM 720 C C . ASN A 1 92 ? 26.058 1.068 -8.672 1.00 91.50 92 ASN A C 1
ATOM 722 O O . ASN A 1 92 ? 25.247 0.987 -9.595 1.00 91.50 92 ASN A O 1
ATOM 726 N N . ALA A 1 93 ? 26.554 2.242 -8.271 1.00 92.06 93 ALA A N 1
ATOM 727 C CA . ALA A 1 93 ? 26.128 3.543 -8.799 1.00 92.06 93 ALA A CA 1
ATOM 728 C C . ALA A 1 93 ? 26.237 3.700 -10.334 1.00 92.06 93 ALA A C 1
ATOM 730 O O . ALA A 1 93 ? 25.678 4.636 -10.896 1.00 92.06 93 ALA A O 1
ATOM 731 N N . GLY A 1 94 ? 26.947 2.811 -11.040 1.00 92.81 94 GLY A N 1
ATOM 732 C CA . GLY A 1 94 ? 26.915 2.760 -12.503 1.00 92.81 94 GLY A CA 1
ATOM 733 C C . GLY A 1 94 ? 25.537 2.450 -13.089 1.00 92.81 94 GLY A C 1
ATOM 734 O O . GLY A 1 94 ? 25.248 2.937 -14.172 1.00 92.81 94 GLY A O 1
ATOM 735 N N . GLY A 1 95 ? 24.679 1.713 -12.377 1.00 93.38 95 GLY A N 1
ATOM 736 C CA . GLY A 1 95 ? 23.291 1.500 -12.797 1.00 93.38 95 GLY A CA 1
ATOM 737 C C . GLY A 1 95 ? 22.480 2.794 -12.796 1.00 93.38 95 GLY A C 1
ATOM 738 O O . GLY A 1 95 ? 21.851 3.136 -13.791 1.00 93.38 95 GLY A O 1
ATOM 739 N N . ALA A 1 96 ? 22.572 3.563 -11.709 1.00 91.56 96 ALA A N 1
ATOM 740 C CA . ALA A 1 96 ? 21.913 4.863 -11.584 1.00 91.56 96 ALA A CA 1
ATOM 741 C C . ALA A 1 96 ? 22.330 5.846 -12.692 1.00 91.56 96 ALA A C 1
ATOM 743 O O . ALA A 1 96 ? 21.484 6.506 -13.286 1.00 91.56 96 ALA A O 1
ATOM 744 N N . ARG A 1 97 ? 23.626 5.883 -13.033 1.00 95.12 97 ARG A N 1
ATOM 745 C CA . ARG A 1 97 ? 24.167 6.748 -14.097 1.00 95.12 97 ARG A CA 1
ATOM 746 C C . ARG A 1 97 ? 23.894 6.260 -15.523 1.00 95.12 97 ARG A C 1
ATOM 748 O O . ARG A 1 97 ? 24.297 6.925 -16.468 1.00 95.12 97 ARG A O 1
ATOM 755 N N . ALA A 1 98 ? 23.243 5.110 -15.708 1.00 95.94 98 ALA A N 1
ATOM 756 C CA . ALA A 1 98 ? 22.978 4.588 -17.047 1.00 95.94 98 ALA A CA 1
ATOM 757 C C . ALA A 1 98 ? 21.938 5.414 -17.825 1.00 95.94 98 ALA A C 1
ATOM 759 O O . ALA A 1 98 ? 21.882 5.295 -19.047 1.00 95.94 98 ALA A O 1
ATOM 760 N N . PHE A 1 99 ? 21.152 6.247 -17.140 1.00 97.19 99 PHE A N 1
ATOM 761 C CA . PHE A 1 99 ? 20.134 7.115 -17.727 1.00 97.19 99 PHE A CA 1
ATOM 762 C C . PHE A 1 99 ? 20.649 8.545 -17.861 1.00 97.19 99 PHE A C 1
ATOM 764 O O . PHE A 1 99 ? 21.249 9.086 -16.934 1.00 97.19 99 PHE A O 1
ATOM 771 N N . ASP A 1 100 ? 20.382 9.156 -19.012 1.00 97.81 100 ASP A N 1
ATOM 772 C CA . ASP A 1 100 ? 20.756 10.541 -19.300 1.00 97.81 100 ASP A CA 1
ATOM 773 C C . ASP A 1 100 ? 19.800 11.529 -18.622 1.00 97.81 100 ASP A C 1
ATOM 775 O O . ASP A 1 100 ? 20.200 12.629 -18.246 1.00 97.81 100 ASP A O 1
ATOM 779 N N . GLU A 1 101 ? 18.536 11.136 -18.455 1.00 98.00 101 GLU A N 1
ATOM 780 C CA . GLU A 1 101 ? 17.518 11.957 -17.810 1.00 98.00 101 GLU A CA 1
ATOM 781 C C . GLU A 1 101 ? 16.459 11.098 -17.110 1.00 98.00 101 GLU A C 1
ATOM 783 O O . GLU A 1 101 ? 16.040 10.053 -17.614 1.00 98.00 101 GLU A O 1
ATOM 788 N N . ILE A 1 102 ? 16.033 11.553 -15.927 1.00 98.19 102 ILE A N 1
ATOM 789 C CA . ILE A 1 102 ? 14.985 10.928 -15.115 1.00 98.19 102 ILE A CA 1
ATOM 790 C C . ILE A 1 102 ? 14.011 12.017 -14.665 1.00 98.19 102 ILE A C 1
ATOM 792 O O . ILE A 1 102 ? 14.351 12.875 -13.839 1.00 98.19 102 ILE A O 1
ATOM 796 N N . ILE A 1 103 ? 12.798 11.969 -15.210 1.00 98.44 103 ILE A N 1
ATOM 797 C CA . ILE A 1 103 ? 11.757 12.981 -15.042 1.00 98.44 103 ILE A CA 1
ATOM 798 C C . ILE A 1 103 ? 10.718 12.469 -14.043 1.00 98.44 103 ILE A C 1
ATOM 800 O O . ILE A 1 103 ? 10.055 11.459 -14.266 1.00 98.44 103 ILE A O 1
ATOM 804 N N . LEU A 1 104 ? 10.575 13.188 -12.926 1.00 98.06 104 LEU A N 1
ATOM 805 C CA . LEU A 1 104 ? 9.564 12.947 -11.894 1.00 98.06 104 LEU A CA 1
ATOM 806 C C . LEU A 1 104 ? 8.803 14.247 -11.635 1.00 98.06 104 LEU A C 1
ATOM 808 O O . LEU A 1 104 ? 9.430 15.280 -11.381 1.00 98.06 104 LEU A O 1
ATOM 812 N N . ARG A 1 105 ? 7.468 14.193 -11.646 1.00 98.12 105 ARG A N 1
ATOM 813 C CA . ARG A 1 105 ? 6.612 15.351 -11.358 1.00 98.12 105 ARG A CA 1
ATOM 814 C C . ARG A 1 105 ? 6.418 15.513 -9.857 1.00 98.12 105 ARG A C 1
ATOM 816 O O . ARG A 1 105 ? 5.896 14.616 -9.202 1.00 98.12 105 ARG A O 1
ATOM 823 N N . GLU A 1 106 ? 6.816 16.652 -9.304 1.00 98.19 106 GLU A N 1
ATOM 824 C CA . GLU A 1 106 ? 6.566 16.970 -7.897 1.00 98.19 106 GLU A CA 1
ATOM 825 C C . GLU A 1 106 ? 5.057 17.009 -7.599 1.00 98.19 106 GLU A C 1
ATOM 827 O O . GLU A 1 106 ? 4.283 17.571 -8.371 1.00 98.19 106 GLU A O 1
ATOM 832 N N . GLY A 1 107 ? 4.636 16.408 -6.487 1.00 97.69 107 GLY A N 1
ATOM 833 C CA . GLY A 1 107 ? 3.224 16.233 -6.145 1.00 97.69 107 GLY A CA 1
ATOM 834 C C . GLY A 1 107 ? 2.578 14.978 -6.741 1.00 97.69 107 GLY A C 1
ATOM 835 O O . GLY A 1 107 ? 1.422 14.710 -6.439 1.00 97.69 107 GLY A O 1
ATOM 836 N N . SER A 1 108 ? 3.303 14.188 -7.542 1.00 98.44 108 SER A N 1
ATOM 837 C CA . SER A 1 108 ? 2.846 12.858 -7.974 1.00 98.44 108 SER A CA 1
ATOM 838 C C . SER A 1 108 ? 3.030 11.802 -6.881 1.00 98.44 108 SER A C 1
ATOM 840 O O . SER A 1 108 ? 3.809 11.990 -5.941 1.00 98.44 108 SER A O 1
ATOM 842 N N . LEU A 1 109 ? 2.395 10.644 -7.059 1.00 97.88 109 LEU A N 1
ATOM 843 C CA . LEU A 1 109 ? 2.533 9.458 -6.209 1.00 97.88 109 LEU A CA 1
ATOM 844 C C . LEU A 1 109 ? 3.997 9.027 -6.000 1.00 97.88 109 LEU A C 1
ATOM 846 O O . LEU A 1 109 ? 4.340 8.500 -4.940 1.00 97.88 109 LEU A O 1
ATOM 850 N N . LEU A 1 110 ? 4.865 9.281 -6.989 1.00 98.38 110 LEU A N 1
ATOM 851 C CA . LEU A 1 110 ? 6.288 8.909 -6.985 1.00 98.38 110 LEU A CA 1
ATOM 852 C C . LEU A 1 110 ? 7.231 10.042 -6.561 1.00 98.38 110 LEU A C 1
ATOM 854 O O . LEU A 1 110 ? 8.437 9.839 -6.382 1.00 98.38 110 LEU A O 1
ATOM 858 N N . ARG A 1 111 ? 6.705 11.258 -6.404 1.00 98.19 111 ARG A N 1
ATOM 859 C CA . ARG A 1 111 ? 7.448 12.406 -5.880 1.00 98.19 111 ARG A CA 1
ATOM 860 C C . ARG A 1 111 ? 6.526 13.290 -5.033 1.00 98.19 111 ARG A C 1
ATOM 862 O O . ARG A 1 111 ? 6.324 14.461 -5.362 1.00 98.19 111 ARG A O 1
ATOM 869 N N . PRO A 1 112 ? 5.968 12.740 -3.944 1.00 98.06 112 PRO A N 1
ATOM 870 C CA . PRO A 1 112 ? 4.996 13.436 -3.121 1.00 98.06 112 PRO A CA 1
ATOM 871 C C . PRO A 1 112 ? 5.644 14.597 -2.356 1.00 98.06 112 PRO A C 1
ATOM 873 O O . PRO A 1 112 ? 6.831 14.561 -2.018 1.00 98.06 112 PRO A O 1
ATOM 876 N N . ARG A 1 113 ? 4.844 15.614 -2.037 1.00 97.75 113 ARG A N 1
ATOM 877 C CA . ARG A 1 113 ? 5.216 16.724 -1.155 1.00 97.75 113 ARG A CA 1
ATOM 878 C C . ARG A 1 113 ? 4.903 16.381 0.296 1.00 97.75 113 ARG A C 1
ATOM 880 O O . ARG A 1 113 ? 3.857 15.806 0.599 1.00 97.75 113 ARG A O 1
ATOM 887 N N . PHE A 1 114 ? 5.786 16.777 1.211 1.00 93.56 11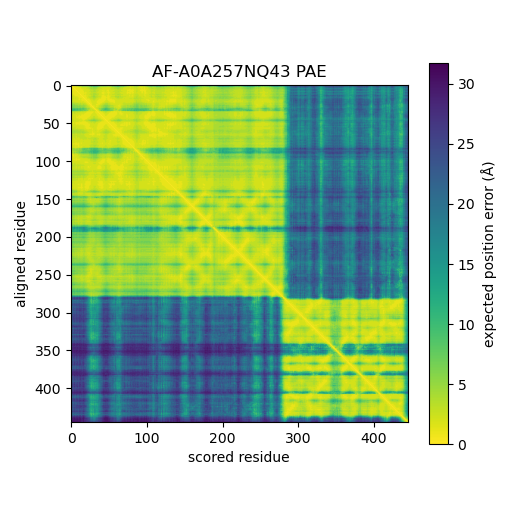4 PHE A N 1
ATOM 888 C CA . PHE A 1 114 ? 5.490 16.735 2.644 1.00 93.56 114 PHE A CA 1
ATOM 889 C C . PHE A 1 114 ? 4.203 17.537 2.937 1.00 93.56 114 PHE A C 1
ATOM 891 O O . PHE A 1 114 ? 4.051 18.619 2.365 1.00 93.56 114 PHE A O 1
ATOM 898 N N . PRO A 1 115 ? 3.280 17.059 3.800 1.00 94.62 115 PRO A N 1
ATOM 899 C CA . PRO A 1 115 ? 3.367 15.898 4.697 1.00 94.62 115 PRO A CA 1
ATOM 900 C C . PRO A 1 115 ? 2.674 14.618 4.178 1.00 94.62 115 PRO A C 1
ATOM 902 O O . PRO A 1 115 ? 2.005 13.932 4.949 1.00 94.62 115 PRO A O 1
ATOM 905 N N . ALA A 1 116 ? 2.788 14.277 2.888 1.00 93.81 116 ALA A N 1
ATOM 906 C CA . ALA A 1 116 ? 2.179 13.052 2.353 1.00 93.81 116 ALA A CA 1
ATOM 907 C C . ALA A 1 116 ? 2.591 11.781 3.131 1.00 93.81 116 ALA A C 1
ATOM 909 O O . ALA A 1 116 ? 3.783 11.597 3.410 1.00 93.81 116 ALA A O 1
ATOM 910 N N . PRO A 1 117 ? 1.651 10.872 3.443 1.00 93.06 117 PRO A N 1
ATOM 911 C CA . PRO A 1 117 ? 1.963 9.657 4.185 1.00 93.06 117 PRO A CA 1
ATOM 912 C C . PRO A 1 117 ? 2.618 8.586 3.299 1.00 93.06 117 PRO A C 1
ATOM 914 O O . PRO A 1 117 ? 2.177 8.322 2.183 1.00 93.06 117 PRO A O 1
ATOM 917 N N . LEU A 1 118 ? 3.660 7.934 3.834 1.00 95.06 118 LEU A N 1
ATOM 918 C CA . LEU A 1 118 ? 4.524 6.957 3.137 1.00 95.06 118 LEU A CA 1
ATOM 919 C C . LEU A 1 118 ? 4.537 5.567 3.815 1.00 95.06 118 LEU A C 1
ATOM 921 O O . LEU A 1 118 ? 5.465 4.771 3.625 1.00 95.06 118 LEU A O 1
ATOM 925 N N . GLY A 1 119 ? 3.569 5.302 4.700 1.00 91.25 119 GLY A N 1
ATOM 926 C CA . GLY A 1 119 ? 3.552 4.132 5.591 1.00 91.25 119 GLY A CA 1
ATOM 927 C C . GLY A 1 119 ? 3.368 2.783 4.883 1.00 91.25 119 GLY A C 1
ATOM 928 O O . GLY A 1 119 ? 3.734 1.748 5.442 1.00 91.25 119 GLY A O 1
ATOM 929 N N . MET A 1 120 ? 2.848 2.798 3.654 1.00 92.31 120 MET A N 1
ATOM 930 C CA . MET A 1 120 ? 2.597 1.637 2.796 1.00 92.31 120 MET A CA 1
ATOM 931 C C . MET A 1 120 ? 3.370 1.702 1.471 1.00 92.31 120 MET A C 1
ATOM 933 O O . MET A 1 120 ? 3.081 0.958 0.538 1.00 92.31 120 MET A O 1
ATOM 937 N N . ARG A 1 121 ? 4.424 2.525 1.408 1.00 93.50 121 ARG A N 1
ATOM 938 C CA . ARG A 1 121 ? 5.276 2.695 0.219 1.00 93.50 121 ARG A CA 1
ATOM 939 C C . ARG A 1 121 ? 5.876 1.400 -0.349 1.00 93.50 121 ARG A C 1
ATOM 941 O O . ARG A 1 121 ? 6.298 1.391 -1.497 1.00 93.50 121 ARG A O 1
ATOM 948 N N . GLY A 1 122 ? 5.962 0.332 0.453 1.00 91.50 122 GLY A N 1
ATOM 949 C CA . GLY A 1 122 ? 6.451 -0.980 0.011 1.00 91.50 122 GLY A CA 1
ATOM 950 C C . GLY A 1 122 ? 5.571 -1.603 -1.075 1.00 91.50 122 GLY A C 1
ATOM 951 O O . GLY A 1 122 ? 6.107 -2.132 -2.042 1.00 91.50 122 GLY A O 1
ATOM 952 N N . MET A 1 123 ? 4.244 -1.449 -0.982 1.00 90.69 123 MET A N 1
ATOM 953 C CA . MET A 1 123 ? 3.316 -1.923 -2.021 1.00 90.69 123 MET A CA 1
ATOM 954 C C . MET A 1 123 ? 3.540 -1.161 -3.334 1.00 90.69 123 MET A C 1
ATOM 956 O O . MET A 1 123 ? 3.708 -1.753 -4.397 1.00 90.69 123 MET A O 1
ATOM 960 N N . THR A 1 124 ? 3.672 0.161 -3.241 1.00 95.00 124 THR A N 1
ATOM 961 C CA . THR A 1 124 ? 3.966 1.040 -4.379 1.00 95.00 124 THR A CA 1
ATOM 962 C C . THR A 1 124 ? 5.309 0.724 -5.013 1.00 95.00 124 THR A C 1
ATOM 964 O O . THR A 1 124 ? 5.407 0.667 -6.232 1.00 95.00 124 THR A O 1
ATOM 967 N N . MET A 1 125 ? 6.339 0.454 -4.207 1.00 94.38 125 MET A N 1
ATOM 968 C CA . MET A 1 125 ? 7.635 -0.003 -4.706 1.00 94.38 125 MET A CA 1
ATOM 969 C C . MET A 1 125 ? 7.489 -1.297 -5.515 1.00 94.38 125 MET A C 1
ATOM 971 O O . MET A 1 125 ? 8.093 -1.408 -6.580 1.00 94.38 125 MET A O 1
ATOM 975 N N . MET A 1 126 ? 6.667 -2.252 -5.065 1.00 92.94 126 MET A N 1
ATOM 976 C CA . MET A 1 126 ? 6.447 -3.479 -5.830 1.00 92.94 126 MET A CA 1
ATOM 977 C C . MET A 1 126 ? 5.765 -3.223 -7.171 1.00 92.94 126 MET A C 1
ATOM 979 O O . MET A 1 126 ? 6.205 -3.767 -8.184 1.00 92.94 126 MET A O 1
ATOM 983 N N . ARG A 1 127 ? 4.772 -2.329 -7.211 1.00 93.94 127 ARG A N 1
ATOM 984 C CA . ARG A 1 127 ? 4.143 -1.903 -8.470 1.00 93.94 127 ARG A CA 1
ATOM 985 C C . ARG A 1 127 ? 5.091 -1.126 -9.376 1.00 93.94 127 ARG A C 1
ATOM 987 O O . ARG A 1 127 ? 5.050 -1.317 -10.587 1.00 93.94 127 ARG A O 1
ATOM 994 N N . VAL A 1 128 ? 6.006 -0.327 -8.826 1.00 96.56 128 VAL A N 1
ATOM 995 C CA . VAL A 1 128 ? 7.089 0.304 -9.601 1.00 96.56 128 VAL A CA 1
ATOM 996 C C . VAL A 1 128 ? 7.952 -0.766 -10.271 1.00 96.56 128 VAL A C 1
ATOM 998 O O . VAL A 1 128 ? 8.160 -0.702 -11.480 1.00 96.56 128 VAL A O 1
ATOM 1001 N N . LEU A 1 129 ? 8.418 -1.773 -9.526 1.00 95.06 129 LEU A N 1
ATOM 1002 C CA . LEU A 1 129 ? 9.242 -2.851 -10.087 1.00 95.06 129 LEU A CA 1
ATOM 1003 C C . LEU A 1 129 ? 8.483 -3.661 -11.148 1.00 95.06 129 LEU A C 1
ATOM 1005 O O . LEU A 1 129 ? 9.043 -3.950 -12.205 1.00 95.06 129 LEU A O 1
ATOM 1009 N N . ALA A 1 130 ? 7.205 -3.966 -10.908 1.00 95.25 130 ALA A N 1
ATOM 1010 C CA . ALA A 1 130 ? 6.347 -4.596 -11.906 1.00 95.25 130 ALA A CA 1
ATOM 1011 C C . ALA A 1 130 ? 6.242 -3.726 -13.170 1.00 95.25 130 ALA A C 1
ATOM 1013 O O . ALA A 1 130 ? 6.526 -4.203 -14.263 1.00 95.25 130 ALA A O 1
ATOM 1014 N N . THR A 1 131 ? 5.945 -2.432 -13.037 1.00 97.38 131 THR A N 1
ATOM 1015 C CA . THR A 1 131 ? 5.812 -1.504 -14.176 1.00 97.38 131 THR A CA 1
ATOM 1016 C C . THR A 1 131 ? 7.109 -1.406 -14.995 1.00 97.38 131 THR A C 1
ATOM 1018 O O . THR A 1 131 ? 7.059 -1.331 -16.223 1.00 97.38 131 THR A O 1
ATOM 1021 N N . LEU A 1 132 ? 8.284 -1.472 -14.350 1.00 97.38 132 LEU A N 1
ATOM 1022 C CA . LEU A 1 132 ? 9.579 -1.546 -15.045 1.00 97.38 132 LEU A CA 1
ATOM 1023 C C . LEU A 1 132 ? 9.733 -2.846 -15.852 1.00 97.38 132 LEU A C 1
ATOM 1025 O O . LEU A 1 132 ? 10.185 -2.802 -16.996 1.00 97.38 132 LEU A O 1
ATOM 1029 N N . ASN A 1 133 ? 9.313 -3.991 -15.308 1.00 96.75 133 ASN A N 1
ATOM 1030 C CA . ASN A 1 133 ? 9.267 -5.243 -16.071 1.00 96.75 133 ASN A CA 1
ATOM 1031 C C . ASN A 1 133 ? 8.261 -5.166 -17.227 1.00 96.75 133 ASN A C 1
ATOM 1033 O O . ASN A 1 133 ? 8.516 -5.699 -18.306 1.00 96.75 133 ASN A O 1
ATOM 1037 N N . GLY A 1 134 ? 7.133 -4.484 -17.027 1.00 96.62 134 GLY A N 1
ATOM 1038 C CA . GLY A 1 134 ? 6.151 -4.211 -18.072 1.00 96.62 134 GLY A CA 1
ATOM 1039 C C . GLY A 1 134 ? 6.753 -3.412 -19.229 1.00 96.62 134 GLY A C 1
ATOM 1040 O O . GLY A 1 134 ? 6.574 -3.794 -20.383 1.00 96.62 134 GLY A O 1
ATOM 1041 N N . LEU A 1 135 ? 7.561 -2.383 -18.933 1.00 97.19 135 LEU A N 1
ATOM 1042 C CA . LEU A 1 135 ? 8.322 -1.637 -19.945 1.00 97.19 135 LEU A CA 1
ATOM 1043 C C . LEU A 1 135 ? 9.248 -2.536 -20.772 1.00 97.19 135 LEU A C 1
ATOM 1045 O O . LEU A 1 135 ? 9.307 -2.391 -21.991 1.00 97.19 135 LEU A O 1
ATOM 1049 N N . ILE A 1 136 ? 9.965 -3.458 -20.126 1.00 97.06 136 ILE A N 1
ATOM 1050 C CA . ILE A 1 136 ? 10.859 -4.397 -20.821 1.00 97.06 136 ILE A CA 1
ATOM 1051 C C . ILE A 1 136 ? 10.047 -5.321 -21.740 1.00 97.06 136 ILE A C 1
ATOM 1053 O O . ILE A 1 136 ? 10.400 -5.484 -22.908 1.00 97.06 136 ILE A O 1
ATOM 1057 N N . ASN A 1 137 ? 8.921 -5.846 -21.242 1.00 95.38 137 ASN A N 1
ATOM 1058 C CA . ASN A 1 137 ? 8.026 -6.710 -22.012 1.00 95.38 137 ASN A CA 1
ATOM 1059 C C . ASN A 1 137 ? 7.456 -6.007 -23.255 1.00 95.38 137 ASN A C 1
ATOM 1061 O O . ASN A 1 137 ? 7.488 -6.580 -24.343 1.00 95.38 137 ASN A O 1
ATOM 1065 N N . VAL A 1 138 ? 6.973 -4.762 -23.139 1.00 95.31 138 VAL A N 1
ATOM 1066 C CA . VAL A 1 138 ? 6.435 -4.024 -24.304 1.00 95.31 138 VAL A CA 1
ATOM 1067 C C . VAL A 1 138 ? 7.512 -3.582 -25.294 1.00 95.31 138 VAL A C 1
ATOM 1069 O O . VAL A 1 138 ? 7.192 -3.293 -26.443 1.00 95.31 138 VAL A O 1
ATOM 1072 N N . ALA A 1 139 ? 8.781 -3.549 -24.880 1.00 95.50 139 ALA A N 1
ATOM 1073 C CA . ALA A 1 139 ? 9.913 -3.341 -25.781 1.00 95.50 139 ALA A CA 1
ATOM 1074 C C . ALA A 1 139 ? 10.291 -4.601 -26.583 1.00 95.50 139 ALA A C 1
ATOM 1076 O O . ALA A 1 139 ? 11.135 -4.531 -27.473 1.00 95.50 139 ALA A O 1
ATOM 1077 N N . GLY A 1 140 ? 9.641 -5.739 -26.313 1.00 89.25 140 GLY A N 1
ATOM 1078 C CA . GLY A 1 140 ? 9.834 -6.995 -27.038 1.00 89.25 140 GLY A CA 1
ATOM 1079 C C . GLY A 1 140 ? 10.874 -7.931 -26.420 1.00 89.25 140 GLY A C 1
ATOM 1080 O O . GLY A 1 140 ? 11.100 -9.018 -26.950 1.00 89.25 140 GLY A O 1
ATOM 1081 N N . THR A 1 141 ? 11.471 -7.555 -25.287 1.00 90.88 141 THR A N 1
ATOM 1082 C CA . THR A 1 141 ? 12.367 -8.428 -24.522 1.00 90.88 141 THR A CA 1
ATOM 1083 C C . THR A 1 141 ? 11.580 -9.130 -23.418 1.00 90.88 141 THR A C 1
ATOM 1085 O O . THR A 1 141 ? 10.883 -8.465 -22.653 1.00 90.88 141 THR A O 1
ATOM 1088 N N . PRO A 1 142 ? 11.694 -10.460 -23.268 1.00 90.25 142 PRO A N 1
ATOM 1089 C CA . PRO A 1 142 ? 11.034 -11.162 -22.175 1.00 90.25 142 PRO A CA 1
ATOM 1090 C C . PRO A 1 142 ? 11.529 -10.680 -20.806 1.00 90.25 142 PRO A C 1
ATOM 1092 O O . PRO A 1 142 ? 12.734 -10.678 -20.558 1.00 90.25 142 PRO A O 1
ATOM 1095 N N . ALA A 1 143 ? 10.604 -10.333 -19.909 1.00 95.00 143 ALA A N 1
ATOM 1096 C CA . ALA A 1 143 ? 10.869 -10.048 -18.498 1.00 95.00 143 ALA A CA 1
ATOM 1097 C C . ALA A 1 143 ? 9.801 -10.699 -17.603 1.00 95.00 143 ALA A C 1
ATOM 1099 O O . ALA A 1 143 ? 8.724 -11.037 -18.099 1.00 95.00 143 ALA A O 1
ATOM 1100 N N . PRO A 1 144 ? 10.063 -10.884 -16.294 1.00 95.44 144 PRO A N 1
ATOM 1101 C CA . PRO A 1 144 ? 9.101 -11.495 -15.388 1.00 95.44 144 PRO A CA 1
ATOM 1102 C C . PRO A 1 144 ? 7.740 -10.792 -15.390 1.00 95.44 144 PRO A C 1
ATOM 1104 O O . PRO A 1 144 ? 7.670 -9.562 -15.444 1.00 95.44 144 PRO A O 1
ATOM 1107 N N . ALA A 1 145 ? 6.670 -11.579 -15.282 1.00 94.12 145 ALA A N 1
ATOM 1108 C CA . ALA A 1 145 ? 5.314 -11.073 -15.087 1.00 94.12 145 ALA A CA 1
ATOM 1109 C C . ALA A 1 145 ? 5.151 -10.378 -13.716 1.00 94.12 145 ALA A C 1
ATOM 1111 O O . ALA A 1 145 ? 6.034 -10.449 -12.848 1.00 94.12 145 ALA A O 1
ATOM 1112 N N . ALA A 1 146 ? 4.022 -9.702 -13.502 1.00 93.00 146 ALA A N 1
ATOM 1113 C CA . ALA A 1 146 ? 3.771 -9.004 -12.246 1.00 93.00 146 ALA A CA 1
ATOM 1114 C C . ALA A 1 146 ? 3.560 -9.947 -11.055 1.00 93.00 146 ALA A C 1
ATOM 1116 O O . ALA A 1 146 ? 3.179 -11.108 -11.182 1.00 93.00 146 ALA A O 1
ATOM 1117 N N . HIS A 1 147 ? 3.801 -9.392 -9.872 1.00 91.50 147 HIS A N 1
ATOM 1118 C CA . HIS A 1 147 ? 3.404 -9.926 -8.575 1.00 91.50 147 HIS A CA 1
ATOM 1119 C C . HIS A 1 147 ? 3.243 -8.763 -7.594 1.00 91.50 147 HIS A C 1
ATOM 1121 O O . HIS A 1 147 ? 3.818 -7.693 -7.798 1.00 91.50 147 HIS A O 1
ATOM 1127 N N . ALA A 1 148 ? 2.503 -8.988 -6.512 1.00 79.69 148 ALA A N 1
ATOM 1128 C CA . ALA A 1 148 ? 2.257 -7.992 -5.475 1.00 79.69 148 ALA A CA 1
ATOM 1129 C C . ALA A 1 148 ? 2.736 -8.502 -4.109 1.00 79.69 148 ALA A C 1
ATOM 1131 O O . ALA A 1 148 ? 1.952 -8.940 -3.273 1.00 79.69 148 ALA A O 1
ATOM 1132 N N . ALA A 1 149 ? 4.056 -8.475 -3.901 1.00 84.19 149 ALA A N 1
ATOM 1133 C CA . ALA A 1 149 ? 4.657 -8.713 -2.586 1.00 84.19 149 ALA A CA 1
ATOM 1134 C C . ALA A 1 149 ? 4.366 -7.545 -1.618 1.00 84.19 149 ALA A C 1
ATOM 1136 O O . ALA A 1 149 ? 3.813 -6.526 -2.024 1.00 84.19 149 ALA A O 1
ATOM 1137 N N . TYR A 1 150 ? 4.783 -7.672 -0.350 1.00 88.25 150 TYR A N 1
ATOM 1138 C CA . TYR A 1 150 ? 4.474 -6.748 0.763 1.00 88.25 150 TYR A CA 1
ATOM 1139 C C . TYR A 1 150 ? 3.053 -6.849 1.351 1.00 88.25 150 TYR A C 1
ATOM 1141 O O . TYR A 1 150 ? 2.477 -5.849 1.785 1.00 88.25 150 TYR A O 1
ATOM 1149 N N . VAL A 1 151 ? 2.512 -8.067 1.452 1.00 90.38 151 VAL A N 1
ATOM 1150 C CA . VAL A 1 151 ? 1.253 -8.322 2.172 1.00 90.38 151 VAL A CA 1
ATOM 1151 C C . VAL A 1 151 ? 1.519 -8.511 3.668 1.00 90.38 151 VAL A C 1
ATOM 1153 O O . VAL A 1 151 ? 2.254 -9.415 4.058 1.00 90.38 151 VAL A O 1
ATOM 1156 N N . ILE A 1 152 ? 0.923 -7.676 4.523 1.00 90.94 152 ILE A N 1
ATOM 1157 C CA . ILE A 1 152 ? 1.161 -7.707 5.977 1.00 90.94 152 ILE A CA 1
ATOM 1158 C C . ILE A 1 152 ? -0.163 -7.766 6.732 1.00 90.94 152 ILE A C 1
ATOM 1160 O O . ILE A 1 152 ? -1.019 -6.894 6.570 1.00 90.94 152 ILE A O 1
ATOM 1164 N N . LEU A 1 153 ? -0.292 -8.749 7.615 1.00 91.25 153 LEU A N 1
ATOM 1165 C CA . LEU A 1 153 ? -1.355 -8.841 8.607 1.00 91.25 153 LEU A CA 1
ATOM 1166 C C . LEU A 1 153 ? -0.898 -8.186 9.914 1.00 91.25 153 LEU A C 1
ATOM 1168 O O . LEU A 1 153 ? 0.188 -8.472 10.413 1.00 91.25 153 LEU A O 1
ATOM 1172 N N . LEU A 1 154 ? -1.726 -7.319 10.488 1.00 92.88 154 LEU A N 1
ATOM 1173 C CA . LEU A 1 154 ? -1.481 -6.679 11.777 1.00 92.88 154 LEU A CA 1
ATOM 1174 C C . LEU A 1 154 ? -2.639 -6.991 12.717 1.00 92.88 154 LEU A C 1
ATOM 1176 O O . LEU A 1 154 ? -3.777 -6.618 12.433 1.00 92.88 154 LEU A O 1
ATOM 1180 N N . ILE A 1 155 ? -2.346 -7.623 13.849 1.00 93.69 155 ILE A N 1
ATOM 1181 C CA . ILE A 1 155 ? -3.325 -7.865 14.912 1.00 93.69 155 ILE A CA 1
ATOM 1182 C C . ILE A 1 155 ? -2.802 -7.198 16.172 1.00 93.69 155 ILE A C 1
ATOM 1184 O O . ILE A 1 155 ? -1.713 -7.517 16.647 1.00 93.69 155 ILE A O 1
ATOM 1188 N N . ARG A 1 156 ? -3.574 -6.259 16.717 1.00 94.44 156 ARG A N 1
ATOM 1189 C CA . ARG A 1 156 ? -3.265 -5.630 18.003 1.00 94.44 156 ARG A CA 1
ATOM 1190 C C . ARG A 1 156 ? -4.426 -5.759 18.963 1.00 94.44 156 ARG A C 1
ATOM 1192 O O . ARG A 1 156 ? -5.578 -5.684 18.547 1.00 94.44 156 ARG A O 1
ATOM 1199 N N . GLY A 1 157 ? -4.125 -5.852 20.243 1.00 91.62 157 GLY A N 1
ATOM 1200 C CA . GLY A 1 157 ? -5.140 -5.939 21.281 1.00 91.62 157 GLY A CA 1
ATOM 1201 C C . GLY A 1 157 ? -4.508 -6.066 22.653 1.00 91.62 157 GLY A C 1
ATOM 1202 O O . GLY A 1 157 ? -3.330 -5.751 22.836 1.00 91.62 157 GLY A O 1
ATOM 1203 N N . THR A 1 158 ? -5.301 -6.558 23.594 1.00 88.62 158 THR A N 1
ATOM 1204 C CA . THR A 1 158 ? -4.854 -6.895 24.944 1.00 88.62 158 THR A CA 1
ATOM 1205 C C . THR A 1 158 ? -5.228 -8.344 25.223 1.00 88.62 158 THR A C 1
ATOM 1207 O O . THR A 1 158 ? -6.361 -8.740 24.967 1.00 88.62 158 THR A O 1
ATOM 1210 N N . ALA A 1 159 ? -4.290 -9.121 25.754 1.00 91.44 159 ALA A N 1
ATOM 1211 C CA . ALA A 1 159 ? -4.530 -10.467 26.267 1.00 91.44 159 ALA A CA 1
ATOM 1212 C C . ALA A 1 159 ? -3.870 -10.593 27.641 1.00 91.44 159 ALA A C 1
ATOM 1214 O O . ALA A 1 159 ? -2.764 -10.090 27.840 1.00 91.44 159 ALA A O 1
ATOM 1215 N N . ASP A 1 160 ? -4.574 -11.182 28.609 1.00 89.31 160 ASP A N 1
ATOM 1216 C CA . ASP A 1 160 ? -4.109 -11.328 29.998 1.00 89.31 160 ASP A CA 1
ATOM 1217 C C . ASP A 1 160 ? -3.594 -10.013 30.617 1.00 89.31 160 ASP A C 1
ATOM 1219 O O . ASP A 1 160 ? -2.574 -9.961 31.308 1.00 89.31 160 ASP A O 1
ATOM 1223 N N . GLY A 1 161 ? -4.279 -8.906 30.310 1.00 87.69 161 GLY A N 1
ATOM 1224 C CA . GLY A 1 161 ? -3.916 -7.563 30.771 1.00 87.69 161 GLY A CA 1
ATOM 1225 C C . GLY A 1 161 ? -2.665 -6.960 30.117 1.00 87.69 161 GLY A C 1
ATOM 1226 O O . GLY A 1 161 ? -2.254 -5.866 30.505 1.00 87.69 161 GLY A O 1
ATOM 1227 N N . LYS A 1 162 ? -2.059 -7.624 29.123 1.00 90.56 162 LYS A N 1
ATOM 1228 C CA . LYS A 1 162 ? -0.870 -7.146 28.404 1.00 90.56 162 LYS A CA 1
ATOM 1229 C C . LYS A 1 162 ? -1.206 -6.756 26.962 1.00 90.56 162 LYS A C 1
ATOM 1231 O O . LYS A 1 162 ? -1.879 -7.521 26.269 1.00 90.56 162 LYS A O 1
ATOM 1236 N N . PRO A 1 163 ? -0.735 -5.593 26.478 1.00 91.88 163 PRO A N 1
ATOM 1237 C CA . PRO A 1 163 ? -0.902 -5.227 25.081 1.00 91.88 163 PRO A CA 1
ATOM 1238 C C . PRO A 1 163 ? -0.025 -6.109 24.186 1.00 91.88 163 PRO A C 1
ATOM 1240 O O . PRO A 1 163 ? 1.102 -6.448 24.551 1.00 91.88 163 PRO A O 1
ATOM 1243 N N . PHE A 1 164 ? -0.510 -6.419 22.987 1.00 93.88 164 PHE A N 1
ATOM 1244 C CA . PHE A 1 164 ? 0.265 -7.104 21.955 1.00 93.88 164 PHE A CA 1
ATOM 1245 C C . PHE A 1 164 ? 0.086 -6.438 20.586 1.00 93.88 164 PHE A C 1
ATOM 1247 O O . PHE A 1 164 ? -0.932 -5.800 20.304 1.00 93.88 164 PHE A O 1
ATOM 1254 N N . LEU A 1 165 ? 1.094 -6.609 19.730 1.00 94.00 165 LEU A N 1
ATOM 1255 C CA . LEU A 1 165 ? 1.070 -6.248 18.315 1.00 94.00 165 LEU A CA 1
ATOM 1256 C C . LEU A 1 165 ? 1.778 -7.353 17.528 1.00 94.00 165 LEU A C 1
ATOM 1258 O O . LEU A 1 165 ? 3.007 -7.424 17.511 1.00 94.00 165 LEU A O 1
ATOM 1262 N N . LEU A 1 166 ? 0.991 -8.210 16.888 1.00 93.31 166 LEU A N 1
ATOM 1263 C CA . LEU A 1 166 ? 1.462 -9.165 15.896 1.00 93.31 166 LEU A CA 1
ATOM 1264 C C . LEU A 1 166 ? 1.551 -8.454 14.544 1.00 93.31 166 LEU A C 1
ATOM 1266 O O . LEU A 1 166 ? 0.578 -7.851 14.094 1.00 93.31 166 LEU A O 1
ATOM 1270 N N . SER A 1 167 ? 2.715 -8.541 13.905 1.00 92.00 167 SER A N 1
ATOM 1271 C CA . SER A 1 167 ? 2.938 -8.107 12.527 1.00 92.00 167 SER A CA 1
ATOM 1272 C C . SER A 1 167 ? 3.464 -9.287 11.735 1.00 92.00 167 SER A C 1
ATOM 1274 O O . SER A 1 167 ? 4.601 -9.702 11.940 1.00 92.00 167 SER A O 1
ATOM 1276 N N . ASP A 1 168 ? 2.652 -9.802 10.822 1.00 89.81 168 ASP A N 1
ATOM 1277 C CA . ASP A 1 168 ? 2.950 -11.027 10.101 1.00 89.81 168 ASP A CA 1
ATOM 1278 C C . ASP A 1 168 ? 3.018 -10.784 8.592 1.00 89.81 168 ASP A C 1
ATOM 1280 O O . ASP A 1 168 ? 2.047 -10.348 7.969 1.00 89.81 168 ASP A O 1
ATOM 1284 N N . GLY A 1 169 ? 4.192 -11.028 8.012 1.00 89.62 169 GLY A N 1
ATOM 1285 C CA . GLY A 1 169 ? 4.423 -10.928 6.574 1.00 89.62 169 GLY A CA 1
ATOM 1286 C C . GLY A 1 169 ? 3.954 -12.196 5.867 1.00 89.62 169 GLY A C 1
ATOM 1287 O O . GLY A 1 169 ? 4.314 -13.305 6.262 1.00 89.62 169 GLY A O 1
ATOM 1288 N N . LEU A 1 170 ? 3.146 -12.046 4.819 1.00 89.31 170 LEU A N 1
ATOM 1289 C CA . LEU A 1 170 ? 2.571 -13.165 4.075 1.00 89.31 170 LEU A CA 1
ATOM 1290 C C . LEU A 1 170 ? 3.288 -13.356 2.743 1.00 89.31 170 LEU A C 1
ATOM 1292 O O . LEU A 1 170 ? 3.265 -12.470 1.889 1.00 89.31 170 LEU A O 1
ATOM 1296 N N . GLY A 1 171 ? 3.910 -14.524 2.563 1.00 89.44 171 GLY A N 1
ATOM 1297 C CA . GLY A 1 171 ? 4.509 -14.910 1.288 1.00 89.44 171 GLY A CA 1
ATOM 1298 C C . GLY A 1 171 ? 3.493 -14.879 0.144 1.00 89.44 171 GLY A C 1
ATOM 1299 O O . GLY A 1 171 ? 2.323 -15.210 0.326 1.00 89.44 171 GLY A O 1
ATOM 1300 N N . VAL A 1 172 ? 3.943 -14.495 -1.045 1.00 90.31 172 VAL A N 1
ATOM 1301 C CA . VAL A 1 172 ? 3.116 -14.388 -2.249 1.00 90.31 172 VAL A CA 1
ATOM 1302 C C . VAL A 1 172 ? 3.672 -15.252 -3.375 1.00 90.31 172 VAL A C 1
ATOM 1304 O O . VAL A 1 172 ? 4.801 -15.740 -3.322 1.00 90.31 172 VAL A O 1
ATOM 1307 N N . GLY A 1 173 ? 2.865 -15.423 -4.416 1.00 91.56 173 GLY A N 1
ATOM 1308 C CA . GLY A 1 173 ? 3.313 -15.983 -5.678 1.00 91.56 173 GLY A CA 1
ATOM 1309 C C . GLY A 1 173 ? 4.018 -14.929 -6.526 1.00 91.56 173 GLY A C 1
ATOM 1310 O O . GLY A 1 173 ? 3.473 -13.851 -6.757 1.00 91.56 173 GLY A O 1
ATOM 1311 N N . TYR A 1 174 ? 5.227 -15.227 -6.990 1.00 94.31 174 TYR A N 1
ATOM 1312 C CA . TYR A 1 174 ? 5.962 -14.341 -7.892 1.00 94.31 174 TYR A CA 1
ATOM 1313 C C . TYR A 1 174 ? 5.520 -14.545 -9.343 1.00 94.31 174 TYR A C 1
ATOM 1315 O O . TYR A 1 174 ? 5.102 -15.635 -9.727 1.00 94.31 174 TYR A O 1
ATOM 1323 N N . GLY A 1 175 ? 5.654 -13.513 -10.174 1.00 93.88 175 GLY A N 1
ATOM 1324 C CA . GLY A 1 175 ? 5.352 -13.618 -11.599 1.00 93.88 175 GLY A CA 1
ATOM 1325 C C . GLY A 1 175 ? 6.248 -14.642 -12.297 1.00 93.88 175 GLY A C 1
ATOM 1326 O O . GLY A 1 175 ? 7.407 -14.840 -11.913 1.00 93.88 175 GLY A O 1
ATOM 1327 N N . ALA A 1 176 ? 5.707 -15.299 -13.325 1.00 95.00 176 ALA A N 1
ATOM 1328 C CA . ALA A 1 176 ? 6.466 -16.225 -14.159 1.00 95.00 176 ALA A CA 1
ATOM 1329 C C . ALA A 1 176 ? 7.688 -15.526 -14.766 1.00 95.00 176 ALA A C 1
ATOM 1331 O O . ALA A 1 176 ? 7.606 -14.361 -15.167 1.00 95.00 176 ALA A O 1
ATOM 1332 N N . ARG A 1 177 ? 8.818 -16.230 -14.831 1.00 94.81 177 ARG A N 1
ATOM 1333 C CA . ARG A 1 177 ? 10.030 -15.755 -15.502 1.00 94.81 177 ARG A CA 1
ATOM 1334 C C . ARG A 1 177 ? 10.002 -16.183 -16.973 1.00 94.81 177 ARG A C 1
ATOM 1336 O O . ARG A 1 177 ? 9.294 -17.129 -17.319 1.00 94.81 177 ARG A O 1
ATOM 1343 N N . PRO A 1 178 ? 10.785 -15.527 -17.845 1.00 93.12 178 PRO A N 1
ATOM 1344 C CA . PRO A 1 178 ? 10.875 -15.909 -19.256 1.00 93.12 178 PRO A CA 1
ATOM 1345 C C . PRO A 1 178 ? 11.236 -17.377 -19.511 1.00 93.12 178 PRO A C 1
ATOM 1347 O O . PRO A 1 178 ? 10.909 -17.923 -20.563 1.00 93.12 178 PRO A O 1
ATOM 1350 N N . ASP A 1 179 ? 11.931 -17.996 -18.563 1.00 94.44 179 ASP A N 1
ATOM 1351 C CA . ASP A 1 179 ? 12.562 -19.305 -18.667 1.00 94.44 179 ASP A CA 1
ATOM 1352 C C . ASP A 1 179 ? 12.113 -20.300 -17.583 1.00 94.44 179 ASP A C 1
ATOM 1354 O O . ASP A 1 179 ? 12.568 -21.445 -17.590 1.00 94.44 179 ASP A O 1
ATOM 1358 N N . ALA A 1 180 ? 11.239 -19.895 -16.654 1.00 96.75 180 ALA A N 1
ATOM 1359 C CA . ALA A 1 180 ? 10.804 -20.739 -15.546 1.00 96.75 180 ALA A CA 1
ATOM 1360 C C . ALA A 1 180 ? 9.526 -20.232 -14.858 1.00 96.75 180 ALA A C 1
ATOM 1362 O O . ALA A 1 180 ? 9.203 -19.044 -14.884 1.00 96.75 180 ALA A O 1
ATOM 1363 N N . ASP A 1 181 ? 8.849 -21.135 -14.148 1.00 97.94 181 ASP A N 1
ATOM 1364 C CA . ASP A 1 181 ? 7.702 -20.809 -13.296 1.00 97.94 181 ASP A CA 1
ATOM 1365 C C . ASP A 1 181 ? 8.046 -19.767 -12.225 1.00 97.94 181 ASP A C 1
ATOM 1367 O O . ASP A 1 181 ? 9.166 -19.698 -11.708 1.00 97.94 181 ASP A O 1
ATOM 1371 N N . GLY A 1 182 ? 7.054 -18.968 -11.848 1.00 95.50 182 GLY A N 1
ATOM 1372 C CA . GLY A 1 182 ? 7.130 -18.066 -10.709 1.00 95.50 182 GLY A CA 1
ATOM 1373 C C . GLY A 1 182 ? 7.392 -18.818 -9.404 1.00 95.50 182 GLY A C 1
ATOM 1374 O O . GLY A 1 182 ? 7.051 -19.989 -9.255 1.00 95.50 182 GLY A O 1
ATOM 1375 N N . ILE A 1 183 ? 8.047 -18.150 -8.457 1.00 94.44 183 ILE A N 1
ATOM 1376 C CA . ILE A 1 183 ? 8.376 -18.758 -7.164 1.00 94.44 183 ILE A CA 1
ATOM 1377 C C . ILE A 1 183 ? 7.117 -18.770 -6.291 1.00 94.44 183 ILE A C 1
ATOM 1379 O O . ILE A 1 183 ? 6.454 -17.741 -6.151 1.00 94.44 183 ILE A O 1
ATOM 1383 N N . ASP A 1 184 ? 6.795 -19.926 -5.718 1.00 93.81 184 ASP A N 1
ATOM 1384 C CA . ASP A 1 184 ? 5.660 -20.096 -4.812 1.00 93.81 184 ASP A CA 1
ATOM 1385 C C . ASP A 1 184 ? 5.983 -19.561 -3.406 1.00 93.81 184 ASP A C 1
ATOM 1387 O O . ASP A 1 184 ? 7.050 -19.840 -2.863 1.00 93.81 184 ASP A O 1
ATOM 1391 N N . SER A 1 185 ? 5.019 -18.887 -2.775 1.00 90.88 185 SER A N 1
ATOM 1392 C CA . SER A 1 185 ? 4.993 -18.609 -1.326 1.00 90.88 185 SER A CA 1
ATOM 1393 C C . SER A 1 185 ? 6.209 -17.871 -0.737 1.00 90.88 185 SER A C 1
ATOM 1395 O O . SER A 1 185 ? 6.606 -18.141 0.396 1.00 90.88 185 SER A O 1
ATOM 1397 N N . VAL A 1 186 ? 6.783 -16.904 -1.459 1.00 87.81 186 VAL A N 1
ATOM 1398 C CA . VAL A 1 186 ? 7.933 -16.105 -0.990 1.00 87.81 186 VAL A CA 1
ATOM 1399 C C . VAL A 1 186 ? 7.505 -14.678 -0.668 1.00 87.81 186 VAL A C 1
ATOM 1401 O O . VAL A 1 186 ? 6.712 -14.088 -1.390 1.00 87.81 186 VAL A O 1
ATOM 1404 N N . TYR A 1 187 ? 8.015 -14.110 0.429 1.00 84.00 187 TYR A N 1
ATOM 1405 C CA . TYR A 1 187 ? 7.696 -12.735 0.823 1.00 84.00 187 TYR A CA 1
ATOM 1406 C C . TYR A 1 187 ? 8.456 -11.697 -0.017 1.00 84.00 187 TYR A C 1
ATOM 1408 O O . TYR A 1 187 ? 7.955 -11.240 -1.038 1.00 84.00 187 TYR A O 1
ATOM 1416 N N . PHE A 1 188 ? 9.662 -11.313 0.406 1.00 78.06 188 PHE A N 1
ATOM 1417 C CA . PHE A 1 188 ? 10.556 -10.419 -0.326 1.00 78.06 188 PHE A CA 1
ATOM 1418 C C . PHE A 1 188 ? 11.982 -10.574 0.217 1.00 78.06 188 PHE A C 1
ATOM 1420 O O . PHE A 1 188 ? 12.155 -10.557 1.427 1.00 78.06 188 PHE A O 1
ATOM 1427 N N . VAL A 1 189 ? 12.968 -10.756 -0.674 1.00 67.12 189 VAL A N 1
ATOM 1428 C CA . VAL A 1 189 ? 14.437 -10.820 -0.455 1.00 67.12 189 VAL A CA 1
ATOM 1429 C C . VAL A 1 189 ? 14.907 -11.217 0.957 1.00 67.12 189 VAL A C 1
ATOM 1431 O O . VAL A 1 189 ? 14.927 -10.394 1.868 1.00 67.12 189 VAL A O 1
ATOM 1434 N N . ALA A 1 190 ? 15.422 -12.447 1.090 1.00 65.06 190 ALA A N 1
ATOM 1435 C CA . ALA A 1 190 ? 16.112 -12.950 2.289 1.00 65.06 190 ALA A CA 1
ATOM 1436 C C . ALA A 1 190 ? 15.305 -12.849 3.602 1.00 65.06 190 ALA A C 1
ATOM 1438 O O . ALA A 1 190 ? 15.887 -12.786 4.682 1.00 65.06 190 ALA A O 1
ATOM 1439 N N . GLN A 1 191 ? 13.972 -12.834 3.512 1.00 70.19 191 GLN A N 1
ATOM 1440 C CA . GLN A 1 191 ? 13.088 -12.900 4.672 1.00 70.19 191 GLN A CA 1
ATOM 1441 C C . GLN A 1 191 ? 12.527 -14.306 4.855 1.00 70.19 191 GLN A C 1
ATOM 1443 O O . GLN A 1 191 ? 12.050 -14.931 3.907 1.00 70.19 191 GLN A O 1
ATOM 1448 N N . GLU A 1 192 ? 12.588 -14.772 6.095 1.00 74.69 192 GLU A N 1
ATOM 1449 C CA . GLU A 1 192 ? 12.032 -16.042 6.546 1.00 74.69 192 GLU A CA 1
ATOM 1450 C C . GLU A 1 192 ? 10.659 -15.802 7.180 1.00 74.69 192 GLU A C 1
ATOM 1452 O O . GLU A 1 192 ? 10.399 -14.743 7.757 1.00 74.69 192 GLU A O 1
ATOM 1457 N N . ILE A 1 193 ? 9.763 -16.780 7.057 1.00 75.12 193 ILE A N 1
ATOM 1458 C CA . ILE A 1 193 ? 8.452 -16.725 7.709 1.00 75.12 193 ILE A CA 1
ATOM 1459 C C . ILE A 1 193 ? 8.606 -17.099 9.189 1.00 75.12 193 ILE A C 1
ATOM 1461 O O . ILE A 1 193 ? 9.434 -17.939 9.538 1.00 75.12 193 ILE A O 1
ATOM 1465 N N . TYR A 1 194 ? 7.778 -16.511 10.057 1.00 79.75 194 TYR A N 1
ATOM 1466 C CA . TYR A 1 194 ? 7.702 -16.909 11.462 1.00 79.75 194 TYR A CA 1
ATOM 1467 C C . TYR A 1 194 ? 7.328 -18.393 11.603 1.00 79.75 194 TYR A C 1
ATOM 1469 O O . TYR A 1 194 ? 6.275 -18.800 11.101 1.00 79.75 194 TYR A O 1
ATOM 1477 N N . PRO A 1 195 ? 8.127 -19.195 12.331 1.00 88.88 195 PRO A N 1
ATOM 1478 C CA . PRO A 1 195 ? 7.707 -20.528 12.736 1.00 88.88 195 PRO A CA 1
ATOM 1479 C C . PRO A 1 195 ? 6.384 -20.455 13.498 1.00 88.88 195 PRO A C 1
ATOM 1481 O O . PRO A 1 195 ? 6.206 -19.586 14.355 1.00 88.88 195 PRO A O 1
ATOM 1484 N N . VAL A 1 196 ? 5.470 -21.377 13.201 1.00 92.06 196 VAL A N 1
ATOM 1485 C CA . VAL A 1 196 ? 4.128 -21.400 13.807 1.00 92.06 196 VAL A CA 1
ATOM 1486 C C . VAL A 1 196 ? 4.217 -21.458 15.331 1.00 92.06 196 VAL A C 1
ATOM 1488 O O . VAL A 1 196 ? 3.583 -20.662 16.010 1.00 92.06 196 VAL A O 1
ATOM 1491 N N . GLU A 1 197 ? 5.099 -22.308 15.858 1.00 92.25 197 GLU A N 1
ATOM 1492 C CA . GLU A 1 197 ? 5.340 -22.448 17.298 1.00 92.25 197 GLU A CA 1
ATOM 1493 C C . GLU A 1 197 ? 5.765 -21.121 17.943 1.00 92.25 197 GLU A C 1
ATOM 1495 O O . GLU A 1 197 ? 5.282 -20.764 19.012 1.00 92.25 197 GLU A O 1
ATOM 1500 N N . PHE A 1 198 ? 6.631 -20.345 17.282 1.00 90.94 198 PHE A N 1
ATOM 1501 C CA . PHE A 1 198 ? 7.053 -19.039 17.792 1.00 90.94 198 PHE A CA 1
ATOM 1502 C C . PHE A 1 198 ? 5.893 -18.038 17.805 1.00 90.94 198 PHE A C 1
ATOM 1504 O O . PHE A 1 198 ? 5.744 -17.263 18.750 1.00 90.94 198 PHE A O 1
ATOM 1511 N N . LEU A 1 199 ? 5.067 -18.060 16.759 1.00 91.88 199 LEU A N 1
ATOM 1512 C CA . LEU A 1 199 ? 3.910 -17.186 16.635 1.00 91.88 199 LEU A CA 1
ATOM 1513 C C . LEU A 1 199 ? 2.859 -17.484 17.716 1.00 91.88 199 LEU A C 1
ATOM 1515 O O . LEU A 1 199 ? 2.389 -16.553 18.364 1.00 91.88 199 LEU A O 1
ATOM 1519 N N . GLU A 1 200 ? 2.545 -18.755 17.960 1.00 94.19 200 GLU A N 1
ATOM 1520 C CA . GLU A 1 200 ? 1.554 -19.169 18.966 1.00 94.19 200 GLU A CA 1
ATOM 1521 C C . GLU A 1 200 ? 2.057 -19.008 20.408 1.00 94.19 200 GLU A C 1
ATOM 1523 O O . GLU A 1 200 ? 1.273 -18.733 21.313 1.00 94.19 200 GLU A O 1
ATOM 1528 N N . LEU A 1 201 ? 3.370 -19.116 20.643 1.00 93.00 201 LEU A N 1
ATOM 1529 C CA . LEU A 1 201 ? 3.969 -18.817 21.951 1.00 93.00 201 LEU A CA 1
ATOM 1530 C C . LEU A 1 201 ? 4.018 -17.312 22.245 1.00 93.00 201 LEU A C 1
ATOM 1532 O O . LEU A 1 201 ? 3.958 -16.903 23.405 1.00 93.00 201 LEU A O 1
ATOM 1536 N N . GLY A 1 202 ? 4.197 -16.490 21.208 1.00 91.88 202 GLY A N 1
ATOM 1537 C CA . GLY A 1 202 ? 4.419 -15.051 21.342 1.00 91.88 202 GLY A CA 1
ATOM 1538 C C . GLY A 1 202 ? 3.147 -14.206 21.353 1.00 91.88 202 GLY A C 1
ATOM 1539 O O . GLY A 1 202 ? 3.170 -13.081 21.859 1.00 91.88 202 GLY A O 1
ATOM 1540 N N . TYR A 1 203 ? 2.049 -14.715 20.793 1.00 94.88 203 TYR A N 1
ATOM 1541 C CA . TYR A 1 203 ? 0.841 -13.935 20.538 1.00 94.88 203 TYR A CA 1
ATOM 1542 C C . TYR A 1 203 ? -0.427 -14.729 20.869 1.00 94.88 203 TYR A C 1
ATOM 1544 O O . TYR A 1 203 ? -0.439 -15.947 20.722 1.00 94.88 203 TYR A O 1
ATOM 1552 N N . PRO A 1 204 ? -1.524 -14.059 21.272 1.00 95.75 204 PRO A N 1
ATOM 1553 C CA . PRO A 1 204 ? -2.787 -14.710 21.624 1.00 95.75 204 PRO A CA 1
ATOM 1554 C C . PRO A 1 204 ? -3.563 -15.121 20.363 1.00 95.75 204 PRO A C 1
ATOM 1556 O O . PRO A 1 204 ? -4.655 -14.618 20.087 1.00 95.75 204 PRO A O 1
ATOM 1559 N N . VAL A 1 205 ? -2.971 -16.002 19.562 1.00 95.19 205 VAL A N 1
ATOM 1560 C CA . VAL A 1 205 ? -3.530 -16.525 18.317 1.00 95.19 205 VAL A CA 1
ATOM 1561 C C . VAL A 1 205 ? -3.173 -18.003 18.159 1.00 95.19 205 VAL A C 1
ATOM 1563 O O . VAL A 1 205 ? -2.153 -18.455 18.668 1.00 95.19 205 VAL A O 1
ATOM 1566 N N . VAL A 1 206 ? -3.995 -18.737 17.415 1.00 95.69 206 VAL A N 1
ATOM 1567 C CA . VAL A 1 206 ? -3.701 -20.097 16.934 1.00 95.69 206 VAL A CA 1
ATOM 1568 C C . VAL A 1 206 ? -3.750 -20.080 15.418 1.00 95.69 206 VAL A C 1
ATOM 1570 O O . VAL A 1 206 ? -4.659 -19.476 14.843 1.00 95.69 206 VAL A O 1
ATOM 1573 N N . LEU A 1 207 ? -2.792 -20.724 14.761 1.00 94.19 207 LEU A N 1
ATOM 1574 C CA . LEU A 1 207 ? -2.744 -20.805 13.311 1.00 94.19 207 LEU A CA 1
ATOM 1575 C C . LEU A 1 207 ? -3.449 -22.081 12.836 1.00 94.19 207 LEU A C 1
ATOM 1577 O O . LEU A 1 207 ? -2.877 -23.167 12.839 1.00 94.19 207 LEU A O 1
ATOM 1581 N N . ASN A 1 208 ? -4.701 -21.951 12.396 1.00 94.06 208 ASN A N 1
ATOM 1582 C CA . ASN A 1 208 ? -5.515 -23.094 11.963 1.00 94.06 208 ASN A CA 1
ATOM 1583 C C . ASN A 1 208 ? -5.015 -23.688 10.640 1.00 94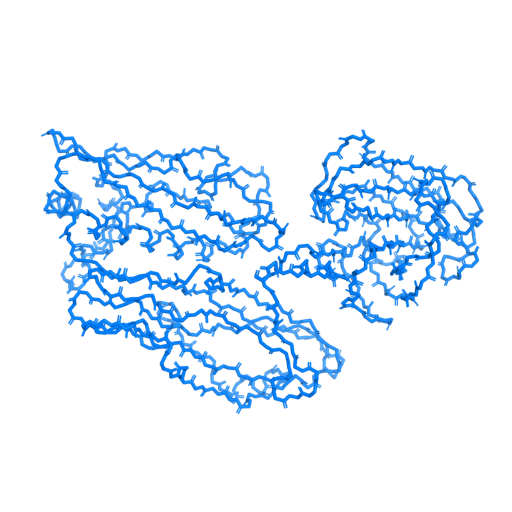.06 208 ASN A C 1
ATOM 1585 O O . ASN A 1 208 ? -5.109 -24.893 10.414 1.00 94.06 208 ASN A O 1
ATOM 1589 N N . ALA A 1 209 ? -4.511 -22.833 9.746 1.00 91.62 209 ALA A N 1
ATOM 1590 C CA . ALA A 1 209 ? -4.022 -23.243 8.442 1.00 91.62 209 ALA A CA 1
ATOM 1591 C C . ALA A 1 209 ? -2.843 -22.381 8.000 1.00 91.62 209 ALA A C 1
ATOM 1593 O O . ALA A 1 209 ? -2.884 -21.150 8.067 1.00 91.62 209 ALA A O 1
ATOM 1594 N N . TYR A 1 210 ? -1.824 -23.049 7.465 1.00 92.88 210 TYR A N 1
ATOM 1595 C CA . TYR A 1 210 ? -0.777 -22.420 6.681 1.00 92.88 210 TYR A CA 1
ATOM 1596 C C . TYR A 1 210 ? -0.422 -23.319 5.502 1.00 92.88 210 TYR A C 1
ATOM 1598 O O . TYR A 1 210 ? 0.175 -24.381 5.667 1.00 92.88 210 TYR A O 1
ATOM 1606 N N . SER A 1 211 ? -0.861 -22.934 4.307 1.00 91.31 211 SER A N 1
ATOM 1607 C CA . SER A 1 211 ? -0.728 -23.768 3.111 1.00 91.31 211 SER A CA 1
ATOM 1608 C C . SER A 1 211 ? -0.525 -22.931 1.856 1.00 91.31 211 SER A C 1
ATOM 1610 O O . SER A 1 211 ? -0.803 -21.733 1.841 1.00 91.31 211 SER A O 1
ATOM 1612 N N . VAL A 1 212 ? -0.051 -23.566 0.786 1.00 91.00 212 VAL A N 1
ATOM 1613 C CA . VAL A 1 212 ? -0.027 -22.948 -0.543 1.00 91.00 212 VAL A CA 1
ATOM 1614 C C . VAL A 1 212 ? -1.464 -22.792 -1.041 1.00 91.00 212 VAL A C 1
ATOM 1616 O O . VAL A 1 212 ? -2.231 -23.757 -1.052 1.00 91.00 212 VAL A O 1
ATOM 1619 N N . HIS A 1 213 ? -1.819 -21.593 -1.501 1.00 86.38 213 HIS A N 1
ATOM 1620 C CA . HIS A 1 213 ? -3.096 -21.332 -2.153 1.00 86.38 213 HIS A CA 1
ATOM 1621 C C . HIS A 1 213 ? -3.065 -21.942 -3.555 1.00 86.38 213 HIS A C 1
ATOM 1623 O O . HIS A 1 213 ? -2.562 -21.344 -4.510 1.00 86.38 213 HIS A O 1
ATOM 1629 N N . ARG A 1 214 ? -3.538 -23.184 -3.656 1.00 82.88 214 ARG A N 1
ATOM 1630 C CA . ARG A 1 214 ? -3.557 -23.949 -4.907 1.00 82.88 214 ARG A CA 1
ATOM 1631 C C . ARG A 1 214 ? -4.294 -23.175 -5.998 1.00 82.88 214 ARG A C 1
ATOM 1633 O O . ARG A 1 214 ? -5.283 -22.509 -5.718 1.00 82.88 214 ARG A O 1
ATOM 1640 N N . ASP A 1 215 ? -3.772 -23.266 -7.217 1.00 77.31 215 ASP A N 1
ATOM 1641 C CA . ASP A 1 215 ? -4.353 -22.667 -8.424 1.00 77.31 215 ASP A CA 1
ATOM 1642 C C . ASP A 1 215 ? -4.490 -21.129 -8.382 1.00 77.31 215 ASP A C 1
ATOM 1644 O O . ASP A 1 215 ? -5.225 -20.541 -9.169 1.00 77.31 215 ASP A O 1
ATOM 1648 N N . SER A 1 216 ? -3.740 -20.457 -7.496 1.00 80.62 216 SER A N 1
ATOM 1649 C CA . SER A 1 216 ? -3.684 -18.987 -7.429 1.00 80.62 216 SER A CA 1
ATOM 1650 C C . SER A 1 216 ? -2.655 -18.355 -8.373 1.00 80.62 216 SER A C 1
ATOM 1652 O O . SER A 1 216 ? -2.703 -17.150 -8.617 1.00 80.62 216 SER A O 1
ATOM 1654 N N . GLY A 1 217 ? -1.718 -19.140 -8.911 1.00 81.69 217 GLY A N 1
ATOM 1655 C CA . GLY A 1 217 ? -0.734 -18.669 -9.884 1.00 81.69 217 GLY A CA 1
ATOM 1656 C C . GLY A 1 217 ? -1.342 -18.464 -11.273 1.00 81.69 217 GLY A C 1
ATOM 1657 O O . GLY A 1 217 ? -2.128 -19.285 -11.740 1.00 81.69 217 GLY A O 1
ATOM 1658 N N . GLY A 1 218 ? -0.955 -17.383 -11.956 1.00 80.88 218 GLY A N 1
ATOM 1659 C CA . GLY A 1 218 ? -1.466 -17.077 -13.296 1.00 80.88 218 GLY A CA 1
ATO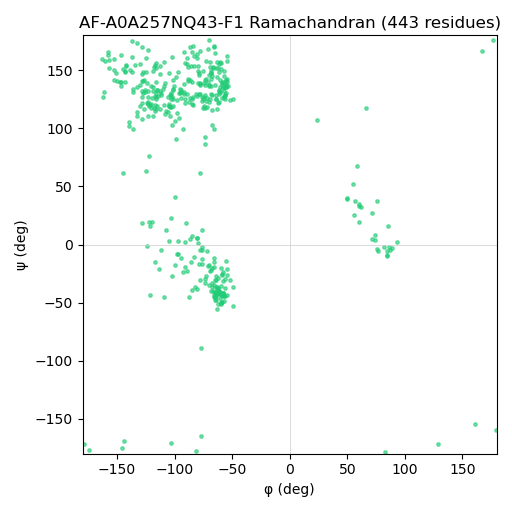M 1660 C C . GLY A 1 218 ? -1.051 -18.139 -14.323 1.00 80.88 218 GLY A C 1
ATOM 1661 O O . GLY A 1 218 ? 0.137 -18.466 -14.399 1.00 80.88 218 GLY A O 1
ATOM 1662 N N . PRO A 1 219 ? -1.978 -18.714 -15.107 1.00 73.94 219 PRO A N 1
ATOM 1663 C CA . PRO A 1 219 ? -1.643 -19.767 -16.056 1.00 73.94 219 PRO A CA 1
ATOM 1664 C C . PRO A 1 219 ? -0.886 -19.217 -17.273 1.00 73.94 219 PRO A C 1
ATOM 1666 O O . PRO A 1 219 ? -1.182 -18.145 -17.799 1.00 73.94 219 PRO A O 1
ATOM 1669 N N . GLY A 1 220 ? 0.076 -19.994 -17.760 1.00 88.25 220 GLY A N 1
ATOM 1670 C CA . GLY A 1 220 ? 0.896 -19.675 -18.924 1.00 88.25 220 GLY A CA 1
ATOM 1671 C C . GLY A 1 220 ? 1.797 -20.852 -19.288 1.00 88.25 220 GLY A C 1
ATOM 1672 O O . GLY A 1 220 ? 1.740 -21.898 -18.644 1.00 88.25 220 GLY A O 1
ATOM 1673 N N . ARG A 1 221 ? 2.654 -20.687 -20.307 1.00 92.00 221 ARG A N 1
ATOM 1674 C CA . ARG A 1 221 ? 3.696 -21.686 -20.629 1.00 92.00 221 ARG A CA 1
ATOM 1675 C C . ARG A 1 221 ? 4.567 -21.990 -19.407 1.00 92.00 221 ARG A C 1
ATOM 1677 O O . ARG A 1 221 ? 4.886 -23.146 -19.159 1.00 92.00 221 ARG A O 1
ATOM 1684 N N . PHE A 1 222 ? 4.932 -20.930 -18.695 1.00 97.12 222 PHE A N 1
ATOM 1685 C CA . PHE A 1 222 ? 5.415 -20.973 -17.327 1.00 97.12 222 PHE A CA 1
ATOM 1686 C C . PHE A 1 222 ? 4.346 -20.315 -16.463 1.00 97.12 222 PHE A C 1
ATOM 1688 O O . PHE A 1 222 ? 3.854 -19.237 -16.813 1.00 97.12 222 PHE A O 1
ATOM 1695 N N . ARG A 1 223 ? 3.945 -20.974 -15.379 1.00 93.25 223 ARG A N 1
ATOM 1696 C CA . ARG A 1 223 ? 2.898 -20.452 -14.492 1.00 93.25 223 ARG A CA 1
ATOM 1697 C C . ARG A 1 223 ? 3.467 -19.396 -13.554 1.00 93.25 223 ARG A C 1
ATOM 1699 O O . ARG A 1 223 ? 4.646 -19.425 -13.202 1.00 93.25 223 ARG A O 1
ATOM 1706 N N . GLY A 1 224 ? 2.619 -18.486 -13.094 1.00 92.44 224 GLY A N 1
ATOM 1707 C CA . GLY A 1 224 ? 2.902 -17.704 -11.899 1.00 92.44 224 GLY A CA 1
ATOM 1708 C C . GLY A 1 224 ? 3.057 -18.608 -10.673 1.00 92.44 224 GLY A C 1
ATOM 1709 O O . GLY A 1 224 ? 2.529 -19.725 -10.619 1.00 92.44 224 GLY A O 1
ATOM 1710 N N . GLY A 1 225 ? 3.783 -18.110 -9.680 1.00 94.06 225 GLY A N 1
ATOM 1711 C CA . GLY A 1 225 ? 3.837 -18.723 -8.364 1.00 94.06 225 GLY A CA 1
ATOM 1712 C C . GLY A 1 225 ? 2.479 -18.625 -7.673 1.00 94.06 225 GLY A C 1
ATOM 1713 O O . GLY A 1 225 ? 1.704 -17.701 -7.913 1.00 94.06 225 GLY A O 1
ATOM 1714 N N . CYS A 1 226 ? 2.200 -19.573 -6.798 1.00 90.06 226 CYS A N 1
ATOM 1715 C CA . CYS A 1 226 ? 1.044 -19.605 -5.927 1.00 90.06 226 CYS A CA 1
ATOM 1716 C C . CYS A 1 226 ? 1.335 -18.823 -4.641 1.00 90.06 226 CYS A C 1
ATOM 1718 O O . CYS A 1 226 ? 2.440 -18.884 -4.091 1.00 90.06 226 CYS A O 1
ATOM 1720 N N . GLY A 1 227 ? 0.328 -18.097 -4.156 1.00 89.94 227 GLY A N 1
ATOM 1721 C CA . GLY A 1 227 ? 0.359 -17.449 -2.846 1.00 89.94 227 GLY A CA 1
ATOM 1722 C C . GLY A 1 227 ? 0.120 -18.435 -1.702 1.00 89.94 227 GLY A C 1
ATOM 1723 O O . GLY A 1 227 ? 0.159 -19.651 -1.888 1.00 89.94 227 GLY A O 1
ATOM 1724 N N . VAL A 1 228 ? -0.175 -17.905 -0.516 1.00 92.00 228 VAL A N 1
ATOM 1725 C CA . VAL A 1 228 ? -0.463 -18.701 0.686 1.00 92.00 228 VAL A CA 1
ATOM 1726 C C . VAL A 1 228 ? -1.878 -18.459 1.202 1.00 92.00 228 VAL A C 1
ATOM 1728 O O . VAL A 1 228 ? -2.434 -17.375 1.040 1.00 92.00 228 VAL A O 1
ATOM 1731 N N . VAL A 1 229 ? -2.436 -19.464 1.871 1.00 89.75 229 VAL A N 1
ATOM 1732 C CA . VAL A 1 229 ? -3.583 -19.329 2.772 1.00 89.75 229 VAL A CA 1
ATOM 1733 C C . VAL A 1 229 ? -3.046 -19.347 4.194 1.00 89.75 229 VAL A C 1
ATOM 1735 O O . VAL A 1 229 ? -2.312 -20.269 4.564 1.00 89.75 229 VAL A O 1
ATOM 1738 N N . ARG A 1 230 ? -3.410 -18.332 4.981 1.00 91.50 230 ARG A N 1
ATOM 1739 C CA . ARG A 1 230 ? -3.029 -18.220 6.387 1.00 91.50 230 ARG A CA 1
ATOM 1740 C C . ARG A 1 230 ? -4.253 -17.868 7.226 1.00 91.50 230 ARG A C 1
ATOM 1742 O O . ARG A 1 230 ? -4.842 -16.807 7.038 1.00 91.50 230 ARG A O 1
ATOM 1749 N N . GLU A 1 231 ? -4.657 -18.789 8.094 1.00 93.38 231 GLU A N 1
ATOM 1750 C CA . GLU A 1 231 ? -5.890 -18.698 8.881 1.00 93.38 231 GLU A CA 1
ATOM 1751 C C . GLU A 1 231 ? -5.568 -18.652 10.373 1.00 93.38 231 GLU A C 1
ATOM 1753 O O . GLU A 1 231 ? -4.864 -19.522 10.884 1.00 93.38 231 GLU A O 1
ATOM 1758 N N . TYR A 1 232 ? -6.112 -17.652 11.068 1.00 94.31 232 TYR A N 1
ATOM 1759 C CA . TYR A 1 232 ? -5.866 -17.415 12.486 1.00 94.31 232 TYR A CA 1
ATOM 1760 C C . TYR A 1 232 ? -7.168 -17.507 13.272 1.00 94.31 232 TYR A C 1
ATOM 1762 O O . TYR A 1 232 ? -8.165 -16.881 12.911 1.00 94.31 232 TYR A O 1
ATOM 1770 N N . THR A 1 233 ? -7.116 -18.188 14.411 1.00 95.25 233 THR A N 1
ATOM 1771 C CA . THR A 1 233 ? -8.049 -17.966 15.514 1.00 95.25 233 THR A CA 1
ATOM 1772 C C . THR A 1 233 ? -7.441 -16.921 16.442 1.00 95.25 233 THR A C 1
ATOM 1774 O O . THR A 1 233 ? -6.343 -17.123 16.954 1.00 95.25 233 THR A O 1
ATOM 1777 N N . ILE A 1 234 ? -8.136 -15.807 16.676 1.00 94.56 234 ILE A N 1
ATOM 1778 C CA . ILE A 1 234 ? -7.712 -14.789 17.648 1.00 94.56 234 ILE A CA 1
ATOM 1779 C C . ILE A 1 234 ? -8.267 -15.176 19.021 1.00 94.56 234 ILE A C 1
ATOM 1781 O O . ILE A 1 234 ? -9.475 -15.333 19.168 1.00 94.56 234 ILE A O 1
ATOM 1785 N N . LEU A 1 235 ? -7.387 -15.338 20.012 1.00 95.31 235 LEU A N 1
ATOM 1786 C CA . LEU A 1 235 ? -7.750 -15.744 21.377 1.00 95.31 235 LEU A CA 1
ATOM 1787 C C . LEU A 1 235 ? -8.025 -14.554 22.304 1.00 95.31 235 LEU A C 1
ATOM 1789 O O . LEU A 1 235 ? -8.643 -14.717 23.352 1.00 95.31 235 LEU A O 1
ATOM 1793 N N . ALA A 1 236 ? -7.553 -13.361 21.942 1.00 91.69 236 ALA A N 1
ATOM 1794 C CA . ALA A 1 236 ? -7.822 -12.148 22.702 1.00 91.69 236 ALA A CA 1
ATOM 1795 C C . ALA A 1 236 ? -9.305 -11.751 22.603 1.00 91.69 236 ALA A C 1
ATOM 1797 O O . ALA A 1 236 ? -9.863 -11.719 21.507 1.00 91.69 236 ALA A O 1
ATOM 1798 N N . GLU A 1 237 ? -9.913 -11.370 23.733 1.00 86.38 237 GLU A N 1
ATOM 1799 C CA . GLU A 1 237 ? -11.330 -10.970 23.812 1.00 86.38 237 GLU A CA 1
ATOM 1800 C C . GLU A 1 237 ? -11.677 -9.817 22.859 1.00 86.38 237 GLU A C 1
ATOM 1802 O O . GLU A 1 237 ? -12.755 -9.785 22.267 1.00 86.38 237 GLU A O 1
ATOM 1807 N N . GLN A 1 238 ? -10.752 -8.865 22.703 1.00 83.50 238 GLN A N 1
ATOM 1808 C CA . GLN A 1 238 ? -10.879 -7.742 21.782 1.00 83.50 238 GLN A CA 1
ATOM 1809 C C . GLN A 1 238 ? -9.568 -7.524 21.029 1.00 83.50 238 GLN A C 1
ATOM 1811 O O . GLN A 1 238 ? -8.488 -7.445 21.619 1.00 83.50 238 GLN A O 1
ATOM 1816 N N . SER A 1 239 ? -9.665 -7.404 19.706 1.00 86.94 239 SER A N 1
ATOM 1817 C CA . SER A 1 239 ? -8.531 -7.128 18.826 1.00 86.94 239 SER A CA 1
ATOM 1818 C C . SER A 1 239 ? -8.934 -6.250 17.652 1.00 86.94 239 SER A C 1
ATOM 1820 O O . SER A 1 239 ? -10.061 -6.298 17.167 1.00 86.94 239 SER A O 1
ATOM 1822 N N . VAL A 1 240 ? -7.977 -5.472 17.162 1.00 86.50 240 VAL A N 1
ATOM 1823 C CA . VAL A 1 240 ? -8.071 -4.741 15.904 1.00 86.50 240 VAL A CA 1
ATOM 1824 C C . VAL A 1 240 ? -7.216 -5.466 14.878 1.00 86.50 240 VAL A C 1
ATOM 1826 O O . VAL A 1 240 ? -5.998 -5.570 15.036 1.00 86.50 240 VAL A O 1
ATOM 1829 N N . LEU A 1 241 ? -7.871 -5.921 13.813 1.00 86.88 241 LEU A N 1
ATOM 1830 C CA . LEU A 1 241 ? -7.230 -6.466 12.627 1.00 86.88 241 LEU A CA 1
ATOM 1831 C C . LEU A 1 241 ? -7.062 -5.364 11.570 1.00 86.88 241 LEU A C 1
ATOM 1833 O O . LEU A 1 241 ? -8.001 -4.631 11.233 1.00 86.88 241 LEU A O 1
ATOM 1837 N N . ALA A 1 242 ? -5.858 -5.259 11.021 1.00 87.06 242 ALA A N 1
ATOM 1838 C CA . ALA A 1 242 ? -5.565 -4.467 9.839 1.00 87.06 242 ALA A CA 1
ATOM 1839 C C . ALA A 1 242 ? -4.777 -5.317 8.841 1.00 87.06 242 ALA A C 1
ATOM 1841 O O . ALA A 1 242 ? -3.852 -6.031 9.217 1.00 87.06 242 ALA A O 1
ATOM 1842 N N . VAL A 1 243 ? -5.134 -5.220 7.564 1.00 87.44 243 VAL A N 1
ATOM 1843 C CA . VAL A 1 243 ? -4.458 -5.943 6.485 1.00 87.44 243 VAL A CA 1
ATOM 1844 C C . VAL A 1 243 ? -3.900 -4.918 5.510 1.00 87.44 243 VAL A C 1
ATOM 1846 O O . VAL A 1 243 ? -4.624 -4.037 5.052 1.00 87.44 243 VAL A O 1
ATOM 1849 N N . ARG A 1 244 ? -2.603 -5.009 5.226 1.00 90.19 244 ARG A N 1
ATOM 1850 C CA . ARG A 1 244 ? -1.953 -4.289 4.130 1.00 90.19 244 ARG A CA 1
ATOM 1851 C C . ARG A 1 244 ? -1.900 -5.240 2.955 1.00 90.19 244 ARG A C 1
ATOM 1853 O O . ARG A 1 244 ? -1.182 -6.235 3.018 1.00 90.19 244 ARG A O 1
ATOM 1860 N N . ILE A 1 245 ? -2.709 -4.969 1.947 1.00 86.88 245 ILE A N 1
ATOM 1861 C CA . ILE A 1 245 ? -2.897 -5.853 0.808 1.00 86.88 245 ILE A CA 1
ATOM 1862 C C . ILE A 1 245 ? -3.252 -5.015 -0.416 1.00 86.88 245 ILE A C 1
ATOM 1864 O O . ILE A 1 245 ? -3.881 -3.966 -0.288 1.00 86.88 245 ILE A O 1
ATOM 1868 N N . ASP A 1 246 ? -2.821 -5.487 -1.574 1.00 87.38 246 ASP A N 1
ATOM 1869 C CA . ASP A 1 246 ? -3.093 -4.928 -2.897 1.00 87.38 246 ASP A CA 1
ATOM 1870 C C . ASP A 1 246 ? -3.410 -6.106 -3.838 1.00 87.38 246 ASP A C 1
ATOM 1872 O O . ASP A 1 246 ? -3.292 -7.265 -3.428 1.00 87.38 246 ASP A O 1
ATOM 1876 N N . SER A 1 247 ? -3.792 -5.844 -5.089 1.00 82.75 247 SER A N 1
ATOM 1877 C CA . SER A 1 247 ? -4.267 -6.878 -6.029 1.00 82.75 247 SER A CA 1
ATOM 1878 C C . SER A 1 247 ? -5.540 -7.601 -5.581 1.00 82.75 247 SER A C 1
ATOM 1880 O O . SER A 1 247 ? -5.723 -8.787 -5.859 1.00 82.75 247 SER A O 1
ATOM 1882 N N . VAL A 1 248 ? -6.420 -6.902 -4.873 1.00 81.69 248 VAL A N 1
ATOM 1883 C CA . VAL A 1 248 ? -7.793 -7.335 -4.598 1.00 81.69 248 VAL A CA 1
ATOM 1884 C C . VAL A 1 248 ? -8.689 -7.039 -5.806 1.00 81.69 248 VAL A C 1
ATOM 1886 O O . VAL A 1 248 ? -9.541 -7.857 -6.144 1.00 81.69 248 VAL A O 1
ATOM 1889 N N . VAL A 1 249 ? -8.475 -5.898 -6.474 1.00 76.19 249 VAL A N 1
ATOM 1890 C CA . VAL A 1 249 ? -9.253 -5.446 -7.643 1.00 76.19 249 VAL A CA 1
ATOM 1891 C C . VAL A 1 249 ? -8.436 -5.526 -8.936 1.00 76.19 249 VAL A C 1
ATOM 1893 O O . VAL A 1 249 ? -8.945 -6.024 -9.937 1.00 76.19 249 VAL A O 1
ATOM 1896 N N . ASN A 1 250 ? -7.176 -5.080 -8.926 1.00 74.44 250 ASN A N 1
ATOM 1897 C CA . ASN A 1 250 ? -6.242 -5.127 -10.053 1.00 74.44 250 ASN A CA 1
ATOM 1898 C C . ASN A 1 250 ? -5.296 -6.338 -9.920 1.00 74.44 250 ASN A C 1
ATOM 1900 O O . ASN A 1 250 ? -4.234 -6.225 -9.285 1.00 74.44 250 ASN A O 1
ATOM 1904 N N . PRO A 1 251 ? -5.650 -7.508 -10.487 1.00 77.62 251 PRO A N 1
ATOM 1905 C CA . PRO A 1 251 ? -4.825 -8.704 -10.381 1.00 77.62 251 PRO A CA 1
ATOM 1906 C C . PRO A 1 251 ? -3.450 -8.504 -11.039 1.00 77.62 251 PRO A C 1
ATOM 1908 O O . PRO A 1 251 ? -3.328 -7.751 -12.010 1.00 77.62 251 PRO A O 1
ATOM 1911 N N . PRO A 1 252 ? -2.403 -9.206 -10.570 1.00 82.56 252 PRO A N 1
ATOM 1912 C CA . PRO A 1 252 ? -1.089 -9.135 -11.194 1.00 82.56 252 PRO A CA 1
ATOM 1913 C C . PRO A 1 252 ? -1.170 -9.662 -12.631 1.00 82.56 252 PRO A C 1
ATOM 1915 O O . PRO A 1 252 ? -1.568 -10.805 -12.861 1.00 82.56 252 PRO A O 1
ATOM 1918 N N . TRP A 1 253 ? -0.797 -8.824 -13.596 1.00 89.06 253 TRP A N 1
ATOM 1919 C CA . TRP A 1 253 ? -0.871 -9.132 -15.021 1.00 89.06 253 TRP A CA 1
ATOM 1920 C C . TRP A 1 253 ? 0.122 -10.223 -15.452 1.00 89.06 253 TRP A C 1
ATOM 1922 O O . TRP A 1 253 ? 1.237 -10.333 -14.932 1.00 89.06 253 TRP A O 1
ATOM 1932 N N . GLY A 1 254 ? -0.286 -11.015 -16.447 1.00 87.06 254 GLY A N 1
ATOM 1933 C CA . GLY A 1 254 ? 0.576 -11.953 -17.168 1.00 87.06 254 GLY A CA 1
ATOM 1934 C C . GLY A 1 254 ? 1.307 -11.301 -18.350 1.00 87.06 254 GLY A C 1
ATOM 1935 O O . GLY A 1 254 ? 1.014 -10.171 -18.738 1.00 87.06 254 GLY A O 1
ATOM 1936 N N . ALA A 1 255 ? 2.270 -12.012 -18.939 1.00 87.81 255 ALA A N 1
ATOM 1937 C CA . ALA A 1 255 ? 3.067 -11.534 -20.073 1.00 87.81 255 ALA A CA 1
ATOM 1938 C C . ALA A 1 255 ? 3.109 -12.569 -21.207 1.00 87.81 255 ALA A C 1
ATOM 1940 O O . ALA A 1 255 ? 2.944 -13.765 -20.967 1.00 87.81 255 ALA A O 1
ATOM 1941 N N . ALA A 1 256 ? 3.333 -12.110 -22.445 1.00 87.94 256 ALA A N 1
ATOM 1942 C CA . ALA A 1 256 ? 3.495 -12.959 -23.635 1.00 87.94 256 ALA A CA 1
ATOM 1943 C C . ALA A 1 256 ? 2.385 -14.025 -23.823 1.00 87.94 256 ALA A C 1
ATOM 1945 O O . ALA A 1 256 ? 2.656 -15.165 -24.196 1.00 87.94 256 ALA A O 1
ATOM 1946 N N . GLY A 1 257 ? 1.129 -13.652 -23.549 1.00 82.06 257 GLY A N 1
ATOM 1947 C CA . GLY A 1 257 ? -0.037 -14.541 -23.642 1.00 82.06 257 GLY A CA 1
ATOM 1948 C C . GLY A 1 257 ? -0.355 -15.335 -22.368 1.00 82.06 257 GLY A C 1
ATOM 1949 O O . GLY A 1 257 ? -1.363 -16.034 -22.340 1.00 82.06 257 GLY A O 1
ATOM 1950 N N . GLY A 1 258 ? 0.461 -15.223 -21.315 1.00 82.75 258 GLY A N 1
ATOM 1951 C CA . GLY A 1 258 ? 0.103 -15.686 -19.973 1.00 82.75 258 GLY A CA 1
ATOM 1952 C C . GLY A 1 258 ? -1.019 -14.841 -19.365 1.00 82.75 258 GLY A C 1
ATOM 1953 O O . GLY A 1 258 ? -1.115 -13.642 -19.633 1.00 82.75 258 GLY A O 1
ATOM 1954 N N . LEU A 1 259 ? -1.862 -15.467 -18.546 1.00 78.25 259 LEU A N 1
ATOM 1955 C CA . LEU A 1 259 ? -2.981 -14.810 -17.871 1.00 78.25 259 LEU A CA 1
ATOM 1956 C C . LEU A 1 259 ? -2.571 -14.303 -16.483 1.00 78.25 259 LEU A C 1
ATOM 1958 O O . LEU A 1 259 ? -1.532 -14.681 -15.938 1.00 78.25 259 LEU A O 1
ATOM 1962 N N . SER A 1 260 ? -3.407 -13.437 -15.916 1.00 77.44 260 SER A N 1
ATOM 1963 C CA . SER A 1 260 ? -3.195 -12.863 -14.590 1.00 77.44 260 SER A CA 1
ATOM 1964 C C . SER A 1 260 ? -3.228 -13.910 -13.476 1.00 77.44 260 SER A C 1
ATOM 1966 O O . SER A 1 260 ? -3.903 -14.936 -13.586 1.00 77.44 260 SER A O 1
ATOM 1968 N N . GLY A 1 261 ? -2.513 -13.627 -12.386 1.00 75.44 261 GLY A N 1
ATOM 1969 C CA . GLY A 1 261 ? -2.637 -14.382 -11.139 1.00 75.44 261 GLY A CA 1
ATOM 1970 C C . GLY A 1 261 ? -3.959 -14.117 -10.418 1.00 75.44 261 GLY A C 1
ATOM 1971 O O . GLY A 1 261 ? -4.696 -13.187 -10.750 1.00 75.44 261 GLY A O 1
ATOM 1972 N N . GLY A 1 262 ? -4.248 -14.943 -9.416 1.00 71.75 262 GLY A N 1
ATOM 1973 C CA . GLY A 1 262 ? -5.400 -14.773 -8.540 1.00 71.75 262 GLY A CA 1
ATOM 1974 C C . GLY A 1 262 ? -5.329 -13.482 -7.724 1.00 71.75 262 GLY A C 1
ATOM 1975 O O . GLY A 1 262 ? -4.255 -12.923 -7.489 1.00 71.75 262 GLY A O 1
ATOM 1976 N N . VAL A 1 263 ? -6.497 -13.025 -7.279 1.00 78.19 263 VAL A N 1
ATOM 1977 C CA . VAL A 1 263 ? -6.629 -11.834 -6.435 1.00 78.19 263 VAL A CA 1
ATOM 1978 C C . VAL A 1 263 ? -6.449 -12.164 -4.961 1.00 78.19 263 VAL A C 1
ATOM 1980 O O . VAL A 1 263 ? -6.706 -13.280 -4.498 1.00 78.19 263 VAL A O 1
ATOM 1983 N N . ALA A 1 264 ? -6.019 -11.162 -4.212 1.00 82.69 264 ALA A N 1
ATOM 1984 C CA . ALA A 1 264 ? -5.863 -11.259 -2.779 1.00 82.69 264 ALA A CA 1
ATOM 1985 C C . ALA A 1 264 ? -7.225 -11.115 -2.069 1.00 82.69 264 ALA A C 1
ATOM 1987 O O . ALA A 1 264 ? -8.103 -10.381 -2.519 1.00 82.69 264 ALA A O 1
ATOM 1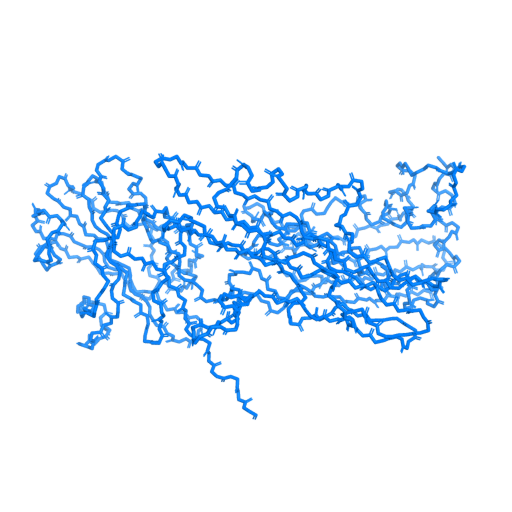988 N N . ARG A 1 265 ? -7.419 -11.816 -0.945 1.00 81.81 265 ARG A N 1
ATOM 1989 C CA . ARG A 1 265 ? -8.670 -11.789 -0.169 1.00 81.81 265 ARG A CA 1
ATOM 1990 C C . ARG A 1 265 ? -8.368 -11.936 1.319 1.00 81.81 265 ARG A C 1
ATOM 1992 O O . ARG A 1 265 ? -7.539 -12.757 1.700 1.00 81.81 265 ARG A O 1
ATOM 1999 N N . ALA A 1 266 ? -9.078 -11.183 2.154 1.00 86.81 266 ALA A N 1
ATOM 2000 C CA . ALA A 1 266 ? -9.097 -11.375 3.601 1.00 86.81 266 ALA A CA 1
ATOM 2001 C C . ALA A 1 266 ? -10.528 -11.694 4.047 1.00 86.81 266 ALA A C 1
ATOM 2003 O O . ALA A 1 266 ? -11.474 -11.024 3.634 1.00 86.81 266 ALA A O 1
ATOM 2004 N N . VAL A 1 267 ? -10.693 -12.732 4.865 1.00 83.38 267 VAL A N 1
ATOM 2005 C CA . VAL A 1 267 ? -12.003 -13.224 5.313 1.00 83.38 267 VAL A CA 1
ATOM 2006 C C . VAL A 1 267 ? -12.016 -13.279 6.830 1.00 83.38 267 VAL A C 1
ATOM 2008 O O . VAL A 1 267 ? -11.090 -13.805 7.440 1.00 83.38 267 VAL A O 1
ATOM 2011 N N . VAL A 1 268 ? -13.067 -12.732 7.431 1.00 85.94 268 VAL A N 1
ATOM 2012 C CA . VAL A 1 268 ? -13.372 -12.899 8.852 1.00 85.94 268 VAL A CA 1
ATOM 2013 C C . VAL A 1 268 ? -14.358 -14.049 8.983 1.00 85.94 268 VAL A C 1
ATOM 2015 O O . VAL A 1 268 ? -15.338 -14.095 8.244 1.00 85.94 268 VAL A O 1
ATOM 2018 N N . ASN A 1 269 ? -14.090 -14.951 9.929 1.00 86.06 269 ASN A N 1
ATOM 2019 C CA . ASN A 1 269 ? -14.937 -16.097 10.266 1.00 86.06 269 ASN A CA 1
ATOM 2020 C C . ASN A 1 269 ? -15.263 -17.017 9.068 1.00 86.06 269 ASN A C 1
ATOM 2022 O O . ASN A 1 269 ? -16.434 -17.320 8.840 1.00 86.06 269 ASN A O 1
ATOM 2026 N N . PRO A 1 270 ? -14.252 -17.486 8.302 1.00 83.06 270 PRO A N 1
ATOM 2027 C CA . PRO A 1 270 ? -14.482 -18.357 7.150 1.00 83.06 270 PRO A CA 1
ATOM 2028 C C . PRO A 1 270 ? -15.248 -19.630 7.544 1.00 83.06 270 PRO A C 1
ATOM 2030 O O . PRO A 1 270 ? -14.957 -20.261 8.561 1.00 83.06 270 PRO A O 1
ATOM 2033 N N . GLY A 1 271 ? -16.248 -19.998 6.745 1.00 81.81 271 GLY A N 1
ATOM 2034 C CA . GLY A 1 271 ? -17.113 -21.161 6.941 1.00 81.81 271 GLY A CA 1
ATOM 2035 C C . GLY A 1 271 ? -18.151 -21.027 8.061 1.00 81.81 271 GLY A C 1
ATOM 2036 O O . GLY A 1 271 ? -18.856 -21.998 8.342 1.00 81.81 271 GLY A O 1
ATOM 2037 N N . ARG A 1 272 ? -18.262 -19.865 8.718 1.00 86.19 272 ARG A N 1
ATOM 2038 C CA . ARG A 1 272 ? -19.231 -19.616 9.800 1.00 86.19 272 ARG A CA 1
ATOM 2039 C C . ARG A 1 272 ? -20.431 -18.797 9.301 1.00 86.19 272 ARG A C 1
ATOM 2041 O O . ARG A 1 272 ? -20.325 -18.133 8.273 1.00 86.19 272 ARG A O 1
ATOM 2048 N N . PRO A 1 273 ? -21.575 -18.801 10.017 1.00 79.12 273 PRO A N 1
ATOM 2049 C CA . PRO A 1 273 ? -22.750 -18.011 9.627 1.00 79.12 273 PRO A CA 1
ATOM 2050 C C . PRO A 1 273 ? -22.496 -16.501 9.510 1.00 79.12 273 PRO A C 1
ATOM 2052 O O . PRO A 1 273 ? -23.234 -15.811 8.817 1.00 79.12 273 PRO A O 1
ATOM 2055 N N . ASP A 1 274 ? -21.472 -15.994 10.192 1.00 75.81 274 ASP A N 1
ATOM 2056 C CA . ASP A 1 274 ? -21.034 -14.602 10.181 1.00 75.81 274 ASP A CA 1
ATOM 2057 C C . ASP A 1 274 ? -19.772 -14.373 9.323 1.00 75.81 274 ASP A C 1
ATOM 2059 O O . ASP A 1 274 ? -19.060 -13.384 9.525 1.00 75.81 274 ASP A O 1
ATOM 2063 N N . GLU A 1 275 ? -19.494 -15.269 8.361 1.00 80.44 275 GLU A N 1
ATOM 2064 C CA . GLU A 1 275 ? -18.428 -15.083 7.374 1.00 80.44 275 GLU A CA 1
ATOM 2065 C C . GLU A 1 275 ? -18.610 -13.753 6.637 1.00 80.44 275 GLU A C 1
ATOM 2067 O O . GLU A 1 275 ? -19.669 -13.462 6.076 1.00 80.44 275 GLU A O 1
ATOM 2072 N N . ARG A 1 276 ? -17.538 -12.962 6.569 1.00 71.88 276 ARG A N 1
ATOM 2073 C CA . ARG A 1 276 ? -17.498 -11.776 5.712 1.00 71.88 276 ARG A CA 1
ATOM 2074 C C . ARG A 1 276 ? -16.133 -11.573 5.084 1.00 71.88 276 ARG A C 1
ATOM 2076 O O . ARG A 1 276 ? -15.096 -11.737 5.727 1.00 71.88 276 ARG A O 1
ATOM 2083 N N . VAL A 1 277 ? -16.132 -11.169 3.820 1.00 73.50 277 VAL A N 1
ATOM 2084 C CA . VAL A 1 277 ? -14.924 -10.703 3.135 1.00 73.50 277 VAL A CA 1
ATOM 2085 C C . VAL A 1 277 ? -14.662 -9.271 3.562 1.00 73.50 277 VAL A C 1
ATOM 2087 O O . VAL A 1 277 ? -15.570 -8.446 3.518 1.00 73.50 277 VAL A O 1
ATOM 2090 N N . LEU A 1 278 ? -13.435 -8.975 3.982 1.00 74.50 278 LEU A N 1
ATOM 2091 C CA . LEU A 1 278 ? -13.040 -7.600 4.250 1.00 74.50 278 LEU A CA 1
ATOM 2092 C C . LEU A 1 278 ? -12.905 -6.868 2.910 1.00 74.50 278 LEU A C 1
ATOM 2094 O O . LEU A 1 278 ? -12.065 -7.276 2.100 1.00 74.50 278 LEU A O 1
ATOM 2098 N N . PRO A 1 279 ? -13.699 -5.816 2.653 1.00 63.69 279 PRO A N 1
ATOM 2099 C CA . PRO A 1 279 ? -13.500 -5.006 1.463 1.00 63.69 279 PRO A CA 1
ATOM 2100 C C . PRO A 1 279 ? -12.152 -4.263 1.561 1.00 63.69 279 PRO A C 1
ATOM 2102 O O . PRO A 1 279 ? -11.688 -3.976 2.674 1.00 63.69 279 PRO A O 1
ATOM 2105 N N . PRO A 1 280 ? -11.511 -3.915 0.426 1.00 63.06 280 PRO A N 1
ATOM 2106 C CA . PRO A 1 280 ? -10.487 -2.872 0.412 1.00 63.06 280 PRO A CA 1
ATOM 2107 C C . PRO A 1 280 ? -11.052 -1.650 1.145 1.00 63.06 280 PRO A C 1
ATOM 2109 O O . PRO A 1 280 ? -12.166 -1.228 0.843 1.00 63.06 280 PRO A O 1
ATOM 2112 N N . ARG A 1 281 ? -10.360 -1.143 2.176 1.00 60.75 281 ARG A N 1
ATOM 2113 C CA . ARG A 1 281 ? -10.925 -0.085 3.028 1.00 60.75 281 ARG A CA 1
ATOM 2114 C C . ARG A 1 281 ? -11.103 1.201 2.226 1.00 60.75 281 ARG A C 1
ATOM 2116 O O . ARG A 1 281 ? -10.174 1.983 2.076 1.00 60.75 281 ARG A O 1
ATOM 2123 N N . GLU A 1 282 ? -12.322 1.440 1.785 1.00 60.06 282 GLU A N 1
ATOM 2124 C CA . GLU A 1 282 ? -12.796 2.711 1.259 1.00 60.06 282 GLU A CA 1
ATOM 2125 C C . GLU A 1 282 ? -13.943 3.184 2.152 1.00 60.06 282 GLU A C 1
ATOM 2127 O O . GLU A 1 282 ? -14.649 2.373 2.747 1.00 60.06 282 GLU A O 1
ATOM 2132 N N . ASN A 1 283 ? -14.117 4.500 2.286 1.00 67.75 283 ASN A N 1
ATOM 2133 C CA . ASN A 1 283 ? -15.243 5.084 3.026 1.00 67.75 283 ASN A CA 1
ATOM 2134 C C . ASN A 1 283 ? -15.326 4.693 4.519 1.00 67.75 283 ASN A C 1
ATOM 2136 O O . ASN A 1 283 ? -16.415 4.551 5.080 1.00 67.75 283 ASN A O 1
ATOM 2140 N N . VAL A 1 284 ? -14.178 4.534 5.183 1.00 73.06 284 VAL A N 1
ATOM 2141 C CA . VAL A 1 284 ? -14.122 4.299 6.632 1.00 73.06 284 VAL A CA 1
ATOM 2142 C C . VAL A 1 284 ? -14.076 5.611 7.417 1.00 73.06 284 VAL A C 1
ATOM 2144 O O . VAL A 1 284 ? -13.409 6.569 7.027 1.00 73.06 284 VAL A O 1
ATOM 2147 N N . PHE A 1 285 ? -14.757 5.634 8.558 1.00 81.94 285 PHE A N 1
ATOM 2148 C CA . PHE A 1 285 ? -14.727 6.723 9.525 1.00 81.94 285 PHE A CA 1
ATOM 2149 C C . PHE A 1 285 ? -13.689 6.403 10.599 1.00 81.94 285 PHE A C 1
ATOM 2151 O O . PHE A 1 285 ? -13.750 5.345 11.225 1.00 81.94 285 PHE A O 1
ATOM 2158 N N . VAL A 1 286 ? -12.748 7.310 10.841 1.00 77.81 286 VAL A N 1
ATOM 2159 C CA . VAL A 1 286 ? -11.812 7.261 11.968 1.00 77.81 286 VAL A CA 1
ATOM 2160 C C . VAL A 1 286 ? -12.372 8.001 13.182 1.00 77.81 286 VAL A C 1
ATOM 2162 O O . VAL A 1 286 ? -13.224 8.881 13.066 1.00 77.81 286 VAL A O 1
ATOM 2165 N N . ALA A 1 287 ? -11.896 7.644 14.372 1.00 82.81 287 ALA A N 1
ATOM 2166 C CA . ALA A 1 287 ? -12.335 8.231 15.625 1.00 82.81 287 ALA A CA 1
ATOM 2167 C C . ALA A 1 287 ? -12.047 9.735 15.624 1.00 82.81 287 ALA A C 1
ATOM 2169 O O . ALA A 1 287 ? -10.911 10.133 15.360 1.00 82.81 287 ALA A O 1
ATOM 2170 N N . PRO A 1 288 ? -13.015 10.592 15.973 1.00 91.62 288 PRO A N 1
ATOM 2171 C CA . PRO A 1 288 ? -12.767 12.024 16.056 1.00 91.62 288 PRO A CA 1
ATOM 2172 C C . PRO A 1 288 ? -11.997 12.439 17.321 1.00 91.62 288 PRO A C 1
ATOM 2174 O O . PRO A 1 288 ? -11.672 13.616 17.471 1.00 91.62 288 PRO A O 1
ATOM 2177 N N . ALA A 1 289 ? -11.722 11.502 18.235 1.00 91.12 289 ALA A N 1
ATOM 2178 C CA . ALA A 1 289 ? -11.142 11.750 19.551 1.00 91.12 289 ALA A CA 1
ATOM 2179 C C . ALA A 1 289 ? -10.430 10.512 20.131 1.00 91.12 289 ALA A C 1
ATOM 2181 O O . ALA A 1 289 ? -10.829 9.370 19.867 1.00 91.12 289 ALA A O 1
ATOM 2182 N N . ASP A 1 290 ? -9.427 10.753 20.975 1.00 85.56 290 ASP A N 1
ATOM 2183 C CA . ASP A 1 290 ? -8.903 9.765 21.924 1.00 85.56 290 ASP A CA 1
ATOM 2184 C C . ASP A 1 290 ? -9.898 9.586 23.068 1.00 85.56 290 ASP A C 1
ATOM 2186 O O . ASP A 1 290 ? -10.391 10.579 23.589 1.00 85.56 290 ASP A O 1
ATOM 2190 N N . GLY A 1 291 ? -10.173 8.365 23.518 1.00 87.56 291 GLY A N 1
ATOM 2191 C CA . GLY A 1 291 ? -11.070 8.189 24.661 1.00 87.56 291 GLY A CA 1
ATOM 2192 C C . GLY A 1 291 ? -11.662 6.799 24.787 1.00 87.56 291 GLY A C 1
ATOM 2193 O O . GLY A 1 291 ? -11.072 5.819 24.340 1.00 87.56 291 GLY A O 1
ATOM 2194 N N . LEU A 1 292 ? -12.826 6.718 25.428 1.00 85.50 292 LEU A N 1
ATOM 2195 C CA . LEU A 1 292 ? -13.612 5.502 25.622 1.00 85.50 292 LEU A CA 1
ATOM 2196 C C . LEU A 1 292 ? -14.953 5.641 24.898 1.00 85.50 292 LEU A C 1
ATOM 2198 O O . LEU A 1 292 ? -15.656 6.630 25.104 1.00 85.50 292 LEU A O 1
ATOM 2202 N N . VAL A 1 293 ? -15.338 4.655 24.090 1.00 84.06 293 VAL A N 1
ATOM 2203 C CA . VAL A 1 293 ? -16.688 4.593 23.515 1.00 84.06 293 VAL A CA 1
ATOM 2204 C C . VAL A 1 293 ? -17.685 4.335 24.644 1.00 84.06 293 VAL A C 1
ATOM 2206 O O . VAL A 1 293 ? -17.631 3.285 25.283 1.00 84.06 293 VAL A O 1
ATOM 2209 N N . VAL A 1 294 ? -18.582 5.284 24.903 1.00 89.31 294 VAL A N 1
ATOM 2210 C CA . VAL A 1 294 ? -19.556 5.208 26.009 1.00 89.31 294 VAL A CA 1
ATOM 2211 C C . VAL A 1 294 ? -20.957 4.821 25.550 1.00 89.31 294 VAL A C 1
ATOM 2213 O O . VAL A 1 294 ? -21.681 4.197 26.319 1.00 89.31 294 VAL A O 1
ATOM 2216 N N . SER A 1 295 ? -21.325 5.117 24.302 1.00 92.06 295 SER A N 1
ATOM 2217 C CA . SER A 1 295 ? -22.586 4.660 23.712 1.00 92.06 295 SER A CA 1
ATOM 2218 C C . SER A 1 295 ? -22.497 4.529 22.189 1.00 92.06 295 SER A C 1
ATOM 2220 O O . SER A 1 295 ? -21.713 5.222 21.529 1.00 92.06 295 SER A O 1
ATOM 2222 N N . ILE A 1 296 ? -23.289 3.597 21.649 1.00 87.56 296 ILE A N 1
ATOM 2223 C CA . ILE A 1 296 ? -23.526 3.395 20.215 1.00 87.56 296 ILE A CA 1
ATOM 2224 C C . ILE A 1 296 ? -25.028 3.173 20.038 1.00 87.56 296 ILE A C 1
ATOM 2226 O O . ILE A 1 296 ? -25.525 2.083 20.315 1.00 87.56 296 ILE A O 1
ATOM 2230 N N . GLU A 1 297 ? -25.761 4.206 19.633 1.00 93.38 297 GLU A N 1
ATOM 2231 C CA . GLU A 1 297 ? -27.226 4.153 19.565 1.00 93.38 297 GLU A CA 1
ATOM 2232 C C . GLU A 1 297 ? -27.805 5.179 18.577 1.00 93.38 297 GLU A C 1
ATOM 2234 O O . GLU A 1 297 ? -27.140 6.168 18.258 1.00 93.38 297 GLU A O 1
ATOM 2239 N N . PRO A 1 298 ? -29.040 4.989 18.081 1.00 92.75 298 PRO A N 1
ATOM 2240 C CA . PRO A 1 298 ? -29.721 6.003 17.282 1.00 92.75 298 PRO A CA 1
ATOM 2241 C C . PRO A 1 298 ? -29.991 7.282 18.093 1.00 92.75 298 PRO A C 1
ATOM 2243 O O . PRO A 1 298 ? -30.649 7.232 19.128 1.00 92.75 298 PRO A O 1
ATOM 2246 N N . ALA A 1 299 ? -29.542 8.436 17.598 1.00 93.06 299 ALA A N 1
ATOM 2247 C CA . ALA A 1 299 ? -29.799 9.746 18.195 1.00 93.06 299 ALA A CA 1
ATOM 2248 C C . ALA A 1 299 ? -30.014 10.817 17.118 1.00 93.06 299 ALA A C 1
ATOM 2250 O O . ALA A 1 299 ? -29.442 10.753 16.028 1.00 93.06 299 ALA A O 1
ATOM 2251 N N . VAL A 1 300 ? -30.844 11.815 17.419 1.00 92.75 300 VAL A N 1
ATOM 2252 C CA . VAL A 1 300 ? -31.116 12.926 16.497 1.00 92.75 300 VAL A CA 1
ATOM 2253 C C . VAL A 1 300 ? -29.910 13.877 16.488 1.00 92.75 300 VAL A C 1
ATOM 2255 O O . VAL A 1 300 ? -29.493 14.317 17.563 1.00 92.75 300 VAL A O 1
ATOM 2258 N N . PRO A 1 301 ? -29.317 14.192 15.318 1.00 92.75 301 PRO A N 1
ATOM 2259 C CA . PRO A 1 301 ? -28.249 15.184 15.235 1.00 92.75 301 PRO A CA 1
ATOM 2260 C C . PRO A 1 301 ? -28.719 16.569 15.712 1.00 92.75 301 PRO A C 1
ATOM 2262 O O . PRO A 1 301 ? -29.911 16.868 15.636 1.00 92.75 301 PRO A O 1
ATOM 2265 N N . PRO A 1 302 ? -27.811 17.461 16.149 1.00 91.56 302 PRO A N 1
ATOM 2266 C CA . PRO A 1 302 ? -28.203 18.791 16.607 1.00 91.56 302 PRO A CA 1
ATOM 2267 C C . PRO A 1 302 ? -28.992 19.571 15.541 1.00 91.56 302 PRO A C 1
ATOM 2269 O O . PRO A 1 302 ? -28.543 19.701 14.397 1.00 91.56 302 PRO A O 1
ATOM 2272 N N . ALA A 1 303 ? -30.158 20.106 15.918 1.00 89.38 303 ALA A N 1
ATOM 2273 C CA . ALA A 1 303 ? -31.090 20.776 15.004 1.00 89.38 303 ALA A CA 1
ATOM 2274 C C . ALA A 1 303 ? -30.443 21.959 14.264 1.00 89.38 303 ALA A C 1
ATOM 2276 O O . ALA A 1 303 ? -30.750 22.228 13.100 1.00 89.38 303 ALA A O 1
ATOM 2277 N N . GLU A 1 304 ? -29.484 22.626 14.906 1.00 90.00 304 GLU A N 1
ATOM 2278 C CA . GLU A 1 304 ? -28.707 23.714 14.326 1.00 90.00 304 GLU A CA 1
ATOM 2279 C C . GLU A 1 304 ? -27.905 23.307 13.079 1.00 90.00 304 GLU A C 1
ATOM 2281 O O . GLU A 1 304 ? -27.589 24.173 12.264 1.00 90.00 304 GLU A O 1
ATOM 2286 N N . LEU A 1 305 ? -27.627 22.017 12.858 1.00 91.56 305 LEU A N 1
ATOM 2287 C CA . LEU A 1 305 ? -26.971 21.539 11.638 1.00 91.56 305 LEU A CA 1
ATOM 2288 C C . LEU A 1 305 ? -27.919 21.427 10.436 1.00 91.56 305 LEU A C 1
ATOM 2290 O O . LEU A 1 305 ? -27.448 21.408 9.303 1.00 91.56 305 LEU A O 1
ATOM 2294 N N . GLY A 1 306 ? -29.238 21.420 10.651 1.00 91.06 306 GLY A N 1
ATOM 2295 C CA . GLY A 1 306 ? -30.226 21.314 9.572 1.00 91.06 306 GLY A CA 1
ATOM 2296 C C . GLY A 1 306 ? -30.302 19.929 8.917 1.00 91.06 306 GLY A C 1
ATOM 2297 O O . GLY A 1 306 ? -30.680 19.834 7.755 1.00 91.06 306 GLY A O 1
ATOM 2298 N N . MET A 1 307 ? -29.954 18.862 9.646 1.00 90.94 307 MET A N 1
ATOM 2299 C CA . MET A 1 307 ? -29.931 17.474 9.144 1.00 90.94 307 MET A CA 1
ATOM 2300 C C . MET A 1 307 ? -31.284 16.740 9.247 1.00 90.94 307 MET A C 1
ATOM 2302 O O . MET A 1 307 ? -31.354 15.546 8.952 1.00 90.94 307 MET A O 1
ATOM 2306 N N . GLY A 1 308 ? -32.341 17.439 9.674 1.00 89.38 308 GLY A N 1
ATOM 2307 C CA . GLY A 1 308 ? -33.661 16.869 9.964 1.00 89.38 308 GLY A CA 1
ATOM 2308 C C . GLY A 1 308 ? -33.768 16.240 11.358 1.00 89.38 308 GLY A C 1
ATOM 2309 O O . GLY A 1 308 ? -32.825 16.270 12.143 1.00 89.38 308 GLY A O 1
ATOM 2310 N N . GLU A 1 309 ? -34.939 15.675 11.660 1.00 89.56 309 GLU A N 1
ATOM 2311 C CA . GLU A 1 309 ? -35.257 15.057 12.962 1.00 89.56 309 GLU A CA 1
ATOM 2312 C C . GLU A 1 309 ? -35.071 13.531 12.971 1.00 89.56 309 GLU A C 1
ATOM 2314 O O . GLU A 1 309 ? -35.354 12.862 13.962 1.00 89.56 309 GLU A O 1
ATOM 2319 N N . THR A 1 310 ? -34.607 12.950 11.863 1.00 91.56 310 THR A N 1
ATOM 2320 C CA . THR A 1 310 ? -34.413 11.503 11.748 1.00 91.56 310 THR A CA 1
ATOM 2321 C C . THR A 1 310 ? -33.202 11.063 12.581 1.00 91.56 310 THR A C 1
ATOM 2323 O O . THR A 1 310 ? -32.096 11.563 12.344 1.00 91.56 310 THR A O 1
ATOM 2326 N N . PRO A 1 311 ? -33.365 10.120 13.534 1.00 92.44 311 PRO A N 1
ATOM 2327 C CA . PRO A 1 311 ? -32.247 9.589 14.303 1.00 92.44 311 PRO A CA 1
ATOM 2328 C C . PRO A 1 311 ? -31.194 8.946 13.401 1.00 92.44 311 PRO A C 1
ATOM 2330 O O . PRO A 1 311 ? -31.517 8.194 12.482 1.00 92.44 311 PRO A O 1
ATOM 2333 N N . ARG A 1 312 ? -29.923 9.209 13.698 1.00 93.75 312 ARG A N 1
ATOM 2334 C CA . ARG A 1 312 ? -28.767 8.593 13.045 1.00 93.75 312 ARG A CA 1
ATOM 2335 C C . ARG A 1 312 ? -27.968 7.790 14.054 1.00 93.75 312 ARG A C 1
ATOM 2337 O O . ARG A 1 312 ? -27.996 8.092 15.244 1.00 93.75 312 ARG A O 1
ATOM 2344 N N . MET A 1 313 ? -27.240 6.780 13.589 1.00 94.25 313 MET A N 1
ATOM 2345 C CA . MET A 1 313 ? -26.375 6.008 14.477 1.00 94.25 313 MET A CA 1
ATOM 2346 C C . MET A 1 313 ? -25.279 6.919 15.042 1.00 94.25 313 MET A C 1
ATOM 2348 O O . MET A 1 313 ? -24.464 7.458 14.288 1.00 94.25 313 MET A O 1
ATOM 2352 N N . ARG A 1 314 ? -25.282 7.112 16.362 1.00 96.12 314 ARG A N 1
ATOM 2353 C CA . ARG A 1 314 ? -24.343 7.961 17.091 1.00 96.12 314 ARG A CA 1
ATOM 2354 C C . ARG A 1 314 ? -23.315 7.098 17.802 1.00 96.12 314 ARG A C 1
ATOM 2356 O O . ARG A 1 314 ? -23.690 6.220 18.569 1.00 96.12 314 ARG A O 1
ATOM 2363 N N . VAL A 1 315 ? -22.035 7.395 17.605 1.00 93.06 315 VAL A N 1
ATOM 2364 C CA . VAL A 1 315 ? -20.929 6.853 18.407 1.00 93.06 315 VAL A CA 1
ATOM 2365 C C . VAL A 1 315 ? -20.425 7.962 19.325 1.00 93.06 315 VAL A C 1
ATOM 2367 O O . VAL A 1 315 ? -19.899 8.967 18.842 1.00 93.06 315 VAL A O 1
ATOM 2370 N N . ALA A 1 316 ? -20.595 7.797 20.635 1.00 95.38 316 ALA A N 1
ATOM 2371 C CA . ALA A 1 316 ? -20.176 8.779 21.630 1.00 95.38 316 ALA A CA 1
ATOM 2372 C C . ALA A 1 316 ? -18.857 8.358 22.289 1.00 95.38 316 ALA A C 1
ATOM 2374 O O . ALA A 1 316 ? -18.742 7.255 22.828 1.00 95.38 316 ALA A O 1
ATOM 2375 N N . ILE A 1 317 ? -17.858 9.243 22.259 1.00 92.19 317 ILE A N 1
ATOM 2376 C CA . ILE A 1 317 ? -16.517 8.998 22.803 1.00 92.19 317 ILE A CA 1
ATOM 2377 C C . ILE A 1 317 ? -16.271 9.962 23.958 1.00 92.19 317 ILE A C 1
ATOM 2379 O O . ILE A 1 317 ? -16.221 11.177 23.761 1.00 92.19 317 ILE A O 1
ATOM 2383 N N . PHE A 1 318 ? -16.100 9.425 25.164 1.00 93.06 318 PHE A N 1
ATOM 2384 C CA . PHE A 1 318 ? -15.721 10.194 26.343 1.00 93.06 318 PHE A CA 1
ATOM 2385 C C . PHE A 1 318 ? -14.200 10.319 26.438 1.00 93.06 318 PHE A C 1
ATOM 2387 O O . PHE A 1 318 ? -13.485 9.317 26.449 1.00 93.06 318 PHE A O 1
ATOM 2394 N N . LEU A 1 319 ? -13.724 11.555 26.553 1.00 91.56 319 LEU A N 1
ATOM 2395 C CA . LEU A 1 319 ? -12.324 11.908 26.723 1.00 91.56 319 LEU A CA 1
ATOM 2396 C C . LEU A 1 319 ? -12.096 12.294 28.186 1.00 91.56 319 LEU A C 1
ATOM 2398 O O . LEU A 1 319 ? -12.533 13.359 28.643 1.00 91.56 319 LEU A O 1
ATOM 2402 N N . SER A 1 320 ? -11.373 11.458 28.926 1.00 87.00 320 SER A N 1
ATOM 2403 C CA . SER A 1 320 ? -10.943 11.778 30.285 1.00 87.00 320 SER A CA 1
ATOM 2404 C C . SER A 1 320 ? -9.949 12.945 30.288 1.00 87.00 320 SER A C 1
ATOM 2406 O O . SER A 1 320 ? -9.458 13.394 29.254 1.00 87.00 320 SER A O 1
ATOM 2408 N N . VAL A 1 321 ? -9.613 13.458 31.471 1.00 84.88 321 VAL A N 1
ATOM 2409 C CA . VAL A 1 321 ? -8.586 14.506 31.619 1.00 84.88 321 VAL A CA 1
ATOM 2410 C C . VAL A 1 321 ? -7.173 14.039 31.244 1.00 84.88 321 VAL A C 1
ATOM 2412 O O . VAL A 1 321 ? -6.301 14.885 31.074 1.00 84.88 321 VAL A O 1
ATOM 2415 N N . LEU A 1 322 ? -6.949 12.725 31.128 1.00 83.62 322 LEU A N 1
ATOM 2416 C CA . LEU A 1 322 ? -5.660 12.124 30.773 1.00 83.62 322 LEU A CA 1
ATOM 2417 C C . LEU A 1 322 ? -5.525 11.831 29.271 1.00 83.62 322 LEU A C 1
ATOM 2419 O O . LEU A 1 322 ? -4.429 11.509 28.819 1.00 83.62 322 LEU A O 1
ATOM 2423 N N . ASP A 1 323 ? -6.619 11.918 28.512 1.00 83.81 323 ASP A N 1
ATOM 2424 C CA . ASP A 1 323 ? -6.622 11.658 27.072 1.00 83.81 323 ASP A CA 1
ATOM 2425 C C . ASP A 1 323 ? -6.186 12.897 26.276 1.00 83.81 323 ASP A C 1
ATOM 2427 O O . ASP A 1 323 ? -6.211 14.025 26.774 1.00 83.81 323 ASP A O 1
ATOM 2431 N N . VAL A 1 324 ? -5.795 12.701 25.014 1.00 83.50 324 VAL A N 1
ATOM 2432 C CA . VAL A 1 324 ? -5.489 13.814 24.111 1.00 83.50 324 VAL A CA 1
ATOM 2433 C C . VAL A 1 324 ? -6.787 14.492 23.675 1.00 83.50 324 VAL A C 1
ATOM 2435 O O . VAL A 1 324 ? -7.618 13.917 22.983 1.00 83.50 324 VAL A O 1
ATOM 2438 N N . HIS A 1 325 ? -6.936 15.766 24.028 1.00 88.31 325 HIS A N 1
ATOM 2439 C CA . HIS A 1 325 ? -8.138 16.559 23.737 1.00 88.31 325 HIS A CA 1
ATOM 2440 C C . HIS A 1 325 ? -8.223 17.139 22.317 1.00 88.31 325 HIS A C 1
ATOM 2442 O O . HIS A 1 325 ? -9.116 17.937 22.030 1.00 88.31 325 HIS A O 1
ATOM 2448 N N . VAL A 1 326 ? -7.286 16.788 21.434 1.00 86.56 326 VAL A N 1
ATOM 2449 C CA . VAL A 1 326 ? -7.309 17.208 20.027 1.00 86.56 326 VAL A CA 1
ATOM 2450 C C . VAL A 1 326 ? -8.384 16.421 19.285 1.00 86.56 326 VAL A C 1
ATOM 2452 O O . VAL A 1 326 ? -8.377 15.193 19.302 1.00 86.56 326 VAL A O 1
ATOM 2455 N N . ASN A 1 327 ? -9.261 17.127 18.576 1.00 93.19 327 ASN A N 1
ATOM 2456 C CA . ASN A 1 327 ? -10.305 16.519 17.766 1.00 93.19 327 ASN A CA 1
ATOM 2457 C C . ASN A 1 327 ? -9.941 16.508 16.284 1.00 93.19 327 ASN A C 1
ATOM 2459 O O . ASN A 1 327 ? -9.349 17.458 15.754 1.00 93.19 327 ASN A O 1
ATOM 2463 N N . ARG A 1 328 ? -10.304 15.413 15.617 1.00 88.69 328 ARG A N 1
ATOM 2464 C CA . ARG A 1 328 ? -9.913 15.114 14.237 1.00 88.69 328 ARG A CA 1
ATOM 2465 C C . ARG A 1 328 ? -11.109 14.798 13.352 1.00 88.69 328 ARG A C 1
ATOM 2467 O O . ARG A 1 328 ? -12.110 14.265 13.820 1.00 88.69 328 ARG A O 1
ATOM 2474 N N . ALA A 1 329 ? -11.004 15.143 12.074 1.00 90.00 329 ALA A N 1
ATOM 2475 C CA . ALA A 1 329 ? -12.049 14.908 11.098 1.00 90.00 329 ALA A CA 1
ATOM 2476 C C . ALA A 1 329 ? -12.249 13.391 10.943 1.00 90.00 329 ALA A C 1
ATOM 2478 O O . ALA A 1 329 ? -11.280 12.677 10.671 1.00 90.00 329 ALA A O 1
ATOM 2479 N N . PRO A 1 330 ? -13.472 12.875 11.125 1.00 88.12 330 PRO A N 1
ATOM 2480 C CA . PRO A 1 330 ? -13.727 11.438 11.093 1.00 88.12 330 PRO A CA 1
ATOM 2481 C C . PRO A 1 330 ? -13.574 10.848 9.688 1.00 88.12 330 PRO A C 1
ATOM 2483 O O . PRO A 1 330 ? -13.336 9.660 9.543 1.00 88.12 330 PRO A O 1
ATOM 2486 N N . ILE A 1 331 ? -13.698 11.656 8.641 1.00 88.25 331 ILE A N 1
ATOM 2487 C CA . ILE A 1 331 ? -13.559 11.245 7.243 1.00 88.25 331 ILE A CA 1
ATOM 2488 C C . ILE A 1 331 ? -13.213 12.483 6.405 1.00 88.25 331 ILE A C 1
ATOM 2490 O O . ILE A 1 331 ? -13.378 13.613 6.875 1.00 88.25 331 ILE A O 1
ATOM 2494 N N . GLY A 1 332 ? -12.712 12.284 5.185 1.00 83.69 332 GLY A N 1
ATOM 2495 C CA . GLY A 1 332 ? -12.481 13.381 4.248 1.00 83.69 332 GLY A CA 1
ATOM 2496 C C . GLY A 1 332 ? -13.796 13.971 3.731 1.00 83.69 332 GLY A C 1
ATOM 2497 O O . GLY A 1 332 ? -14.719 13.230 3.401 1.00 83.69 332 GLY A O 1
ATOM 2498 N N . GLY A 1 333 ? -13.884 15.298 3.652 1.00 88.75 333 GLY A N 1
ATOM 2499 C CA . GLY A 1 333 ? -15.095 15.988 3.207 1.00 88.75 333 GLY A CA 1
ATOM 2500 C C . GLY A 1 333 ? -14.991 17.508 3.288 1.00 88.75 333 GLY A C 1
ATOM 2501 O O . GLY A 1 333 ? -13.997 18.056 3.767 1.00 88.75 333 GLY A O 1
ATOM 2502 N N . VAL A 1 334 ? -16.030 18.195 2.816 1.00 95.62 334 VAL A N 1
ATOM 2503 C CA . VAL A 1 334 ? -16.131 19.661 2.875 1.00 95.62 334 VAL A CA 1
ATOM 2504 C C . VAL A 1 334 ? -16.944 20.064 4.099 1.00 95.62 334 VAL A C 1
ATOM 2506 O O . VAL A 1 334 ? -18.042 19.548 4.309 1.00 95.62 334 VAL A O 1
ATOM 2509 N N . VAL A 1 335 ? -16.434 21.001 4.899 1.00 96.62 335 VAL A N 1
ATOM 2510 C CA . VAL A 1 335 ? -17.167 21.582 6.029 1.00 96.62 335 VAL A CA 1
ATOM 2511 C C . VAL A 1 335 ? -18.333 22.399 5.484 1.00 96.62 335 VAL A C 1
ATOM 2513 O O . VAL A 1 335 ? -18.152 23.507 4.985 1.00 96.62 335 VAL A O 1
ATOM 2516 N N . ARG A 1 336 ? -19.542 21.844 5.558 1.00 96.19 336 ARG A N 1
ATOM 2517 C CA . ARG A 1 336 ? -20.756 22.480 5.040 1.00 96.19 336 ARG A CA 1
ATOM 2518 C C . ARG A 1 336 ? -21.328 23.493 6.020 1.00 96.19 336 ARG A C 1
ATOM 2520 O O . ARG A 1 336 ? -21.876 24.502 5.590 1.00 96.19 336 ARG A O 1
ATOM 2527 N N . LYS A 1 337 ? -21.241 23.194 7.316 1.00 96.31 337 LYS A N 1
ATOM 2528 C CA . LYS A 1 337 ? -21.806 24.034 8.370 1.00 96.31 337 LYS A CA 1
ATOM 2529 C C . LYS A 1 337 ? -21.051 23.868 9.679 1.00 96.31 337 LYS A C 1
ATOM 2531 O O . LYS A 1 337 ? -20.687 22.744 10.031 1.00 96.31 337 LYS A O 1
ATOM 2536 N N . ILE A 1 338 ? -20.868 24.964 10.405 1.00 95.88 338 ILE A N 1
ATOM 2537 C CA . ILE A 1 338 ? -20.373 24.976 11.783 1.00 95.88 338 ILE A CA 1
ATOM 2538 C C . ILE A 1 338 ? -21.412 25.687 12.644 1.00 95.88 338 ILE A C 1
ATOM 2540 O O . ILE A 1 338 ? -21.817 26.808 12.346 1.00 95.88 338 ILE A O 1
ATOM 2544 N N . ALA A 1 339 ? -21.852 25.048 13.724 1.00 93.62 339 ALA A N 1
ATOM 2545 C CA . ALA A 1 339 ? -22.840 25.620 14.625 1.00 93.62 339 ALA A CA 1
ATOM 2546 C C . ALA A 1 339 ? -22.373 25.525 16.079 1.00 93.62 339 ALA A C 1
ATOM 2548 O O . ALA A 1 339 ? -22.149 24.438 16.612 1.00 93.62 339 ALA A O 1
ATOM 2549 N N . TYR A 1 340 ? -22.232 26.686 16.717 1.00 89.75 340 TYR A N 1
ATOM 2550 C CA . TYR A 1 340 ? -21.854 26.803 18.119 1.00 89.75 340 TYR A CA 1
ATOM 2551 C C . TYR A 1 340 ? -23.084 27.081 18.983 1.00 89.75 340 TYR A C 1
ATOM 2553 O O . TYR A 1 340 ? -23.879 27.971 18.677 1.00 89.75 340 TYR A O 1
ATOM 2561 N N . HIS A 1 341 ? -23.200 26.351 20.088 1.00 84.69 341 HIS A N 1
ATOM 2562 C CA . HIS A 1 341 ? -24.240 26.529 21.089 1.00 84.69 341 HIS A CA 1
ATOM 2563 C C . HIS A 1 341 ? -23.598 26.820 22.448 1.00 84.69 341 HIS A C 1
ATOM 2565 O O . HIS A 1 341 ? -22.851 25.999 22.988 1.00 84.69 341 HIS A O 1
ATOM 2571 N N . ALA A 1 342 ? -23.911 27.988 23.013 1.00 79.81 342 ALA A N 1
ATOM 2572 C CA . ALA A 1 342 ? -23.498 28.343 24.364 1.00 79.81 342 ALA A CA 1
ATOM 2573 C C . ALA A 1 342 ? -24.387 27.605 25.377 1.00 79.81 342 ALA A C 1
ATOM 2575 O O . ALA A 1 342 ? -25.611 27.704 25.307 1.00 79.81 342 ALA A O 1
ATOM 2576 N N . GLY A 1 343 ? -23.787 26.887 26.327 1.00 73.69 343 GLY A N 1
ATOM 2577 C CA . GLY A 1 343 ? -24.528 26.065 27.284 1.00 73.69 343 GLY A CA 1
ATOM 2578 C C . GLY A 1 343 ? -23.920 26.048 28.686 1.00 73.69 343 GLY A C 1
ATOM 2579 O O . GLY A 1 343 ? -23.052 26.851 29.024 1.00 73.69 343 GLY A O 1
ATOM 2580 N N . LYS A 1 344 ? -24.428 25.144 29.523 1.00 64.31 344 LYS A N 1
ATOM 2581 C CA . LYS A 1 344 ? -23.996 24.872 30.898 1.00 64.31 344 LYS A CA 1
ATOM 2582 C C . LYS A 1 344 ? -22.760 23.951 30.920 1.00 64.31 344 LYS A C 1
ATOM 2584 O O . LYS A 1 344 ? -22.226 23.567 29.883 1.00 64.31 344 LYS A O 1
ATOM 2589 N N . PHE A 1 345 ? -22.304 23.595 32.122 1.00 63.53 345 PHE A N 1
ATOM 2590 C CA . PHE A 1 345 ? -21.125 22.751 32.352 1.00 63.53 345 PHE A CA 1
ATOM 2591 C C . PHE A 1 345 ? -21.495 21.535 33.214 1.00 63.53 345 PHE A C 1
ATOM 2593 O O . PHE A 1 345 ? -21.058 21.415 34.352 1.00 63.53 345 PHE A O 1
ATOM 2600 N N . LEU A 1 346 ? -22.368 20.658 32.719 1.00 57.84 346 LEU A N 1
ATOM 2601 C CA . LEU A 1 346 ? -22.731 19.396 33.380 1.00 57.84 346 LEU A CA 1
ATOM 2602 C C . LEU A 1 346 ? -21.723 18.283 33.023 1.00 57.84 346 LEU A C 1
ATOM 2604 O O . LEU A 1 346 ? -20.921 18.431 32.099 1.00 57.84 346 LEU A O 1
ATOM 2608 N N . SER A 1 347 ? -21.721 17.161 33.751 1.00 64.12 347 SER A N 1
ATOM 2609 C CA . SER A 1 347 ? -20.826 16.028 33.451 1.00 64.12 347 SER A CA 1
ATOM 2610 C C . SER A 1 347 ? -21.103 15.455 32.057 1.00 64.12 347 SER A C 1
ATOM 2612 O O . SER A 1 347 ? -22.208 14.999 31.787 1.00 64.12 347 SER A O 1
ATOM 2614 N N . ALA A 1 348 ? -20.094 15.423 31.181 1.00 59.38 348 ALA A N 1
ATOM 2615 C CA . ALA A 1 348 ? -20.256 14.982 29.791 1.00 59.38 348 ALA A CA 1
ATOM 2616 C C . ALA A 1 348 ? -20.474 13.463 29.625 1.00 59.38 348 ALA A C 1
ATOM 2618 O O . ALA A 1 348 ? -20.729 13.008 28.513 1.00 59.38 348 ALA A O 1
ATOM 2619 N N . ALA A 1 349 ? -20.379 12.676 30.702 1.00 58.56 349 ALA A N 1
ATOM 2620 C CA . ALA A 1 349 ? -20.645 11.237 30.671 1.00 58.56 349 ALA A CA 1
ATOM 2621 C C . ALA A 1 349 ? -22.148 10.894 30.610 1.00 58.56 349 ALA A C 1
ATOM 2623 O O . ALA A 1 349 ? -22.487 9.766 30.274 1.00 58.56 349 ALA A O 1
ATOM 2624 N N . GLU A 1 350 ? -23.042 11.841 30.921 1.00 61.00 350 GLU A N 1
ATOM 2625 C CA . GLU A 1 350 ? -24.495 11.623 30.920 1.00 61.00 350 GLU A CA 1
ATOM 2626 C C . GLU A 1 350 ? -25.154 12.134 29.626 1.00 61.00 350 GLU A C 1
ATOM 2628 O O . GLU A 1 350 ? -24.784 13.183 29.094 1.00 61.00 350 GLU A O 1
ATOM 2633 N N . ASP A 1 351 ? -26.182 11.443 29.124 1.00 56.41 351 ASP A N 1
ATOM 2634 C CA . ASP A 1 351 ? -26.856 11.817 27.868 1.00 56.41 351 ASP A CA 1
ATOM 2635 C C . ASP A 1 351 ? -27.565 13.177 27.920 1.00 56.41 351 ASP A C 1
ATOM 2637 O O . ASP A 1 351 ? -27.590 13.897 26.921 1.00 56.41 351 ASP A O 1
ATOM 2641 N N . LYS A 1 352 ? -28.062 13.600 29.088 1.00 53.62 352 LYS A N 1
ATOM 2642 C CA . LYS A 1 352 ? -28.692 14.926 29.260 1.00 53.62 352 LYS A CA 1
ATOM 2643 C C . LYS A 1 352 ? -27.712 16.092 29.088 1.00 53.62 352 LYS A C 1
ATOM 2645 O O . LYS A 1 352 ? -28.130 17.210 28.803 1.00 53.62 352 LYS A O 1
ATOM 2650 N N . ALA A 1 353 ? -26.406 15.841 29.205 1.00 57.88 353 ALA A N 1
ATOM 2651 C CA . ALA A 1 353 ? -25.382 16.864 29.012 1.00 57.88 353 ALA A CA 1
ATOM 2652 C C . ALA A 1 353 ? -25.285 17.332 27.550 1.00 57.88 353 ALA A C 1
ATOM 2654 O O . ALA A 1 353 ? -24.830 18.440 27.295 1.00 57.88 353 ALA A O 1
ATOM 2655 N N . SER A 1 354 ? -25.744 16.521 26.592 1.00 58.62 354 SER A N 1
ATOM 2656 C CA . SER A 1 354 ? -25.681 16.831 25.156 1.00 58.62 354 SER A CA 1
ATOM 2657 C C . SER A 1 354 ? -26.483 18.074 24.783 1.00 58.62 354 SER A C 1
ATOM 2659 O O . SER A 1 354 ? -26.054 18.843 23.927 1.00 58.62 354 SER A O 1
ATOM 2661 N N . 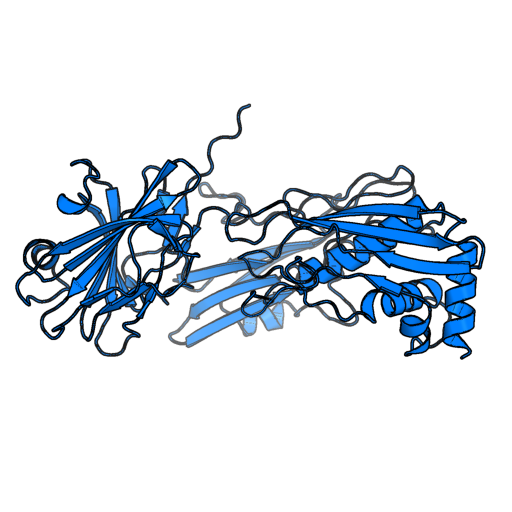GLU A 1 355 ? -27.652 18.245 25.407 1.00 60.62 355 GLU A N 1
ATOM 2662 C CA . GLU A 1 355 ? -28.618 19.301 25.092 1.00 60.62 355 GLU A CA 1
ATOM 2663 C C . GLU A 1 355 ? -28.292 20.608 25.808 1.00 60.62 355 GLU A C 1
ATOM 2665 O O . GLU A 1 355 ? -28.408 21.680 25.217 1.00 60.62 355 GLU A O 1
ATOM 2670 N N . GLU A 1 356 ? -27.857 20.511 27.064 1.00 65.38 356 GLU A N 1
ATOM 2671 C CA . GLU A 1 356 ? -27.659 21.672 27.923 1.00 65.38 356 GLU A CA 1
ATOM 2672 C C . GLU A 1 356 ? -26.236 22.229 27.893 1.00 65.38 356 GLU A C 1
ATOM 2674 O O . GLU A 1 356 ? -26.075 23.407 28.210 1.00 65.38 356 GLU A O 1
ATOM 2679 N N . ASN A 1 357 ? -25.210 21.440 27.545 1.00 74.06 357 ASN A N 1
ATOM 2680 C CA . ASN A 1 357 ? -23.824 21.903 27.621 1.00 74.06 357 ASN A CA 1
ATOM 2681 C C . ASN A 1 357 ? -23.384 22.758 26.433 1.00 74.06 357 ASN A C 1
ATOM 2683 O O . ASN A 1 357 ? -23.963 22.738 25.344 1.00 74.06 357 ASN A O 1
ATOM 2687 N N . GLU A 1 358 ? -22.310 23.517 26.659 1.00 82.69 358 GLU A N 1
ATOM 2688 C CA . GLU A 1 358 ? -21.573 24.158 25.576 1.00 82.69 358 GLU A CA 1
ATOM 2689 C C . GLU A 1 358 ? -21.121 23.099 24.557 1.00 82.69 358 GLU A C 1
ATOM 2691 O O . GLU A 1 358 ? -20.456 22.116 24.908 1.00 82.69 358 GLU A O 1
ATOM 2696 N N . ARG A 1 359 ? -21.483 23.302 23.286 1.00 90.00 359 ARG A N 1
ATOM 2697 C CA . ARG A 1 359 ? -21.120 22.398 22.192 1.00 90.00 359 ARG A CA 1
ATOM 2698 C C . ARG A 1 359 ? -20.801 23.140 20.902 1.00 90.00 359 ARG A C 1
ATOM 2700 O O . ARG A 1 359 ? -21.306 24.231 20.646 1.00 90.00 359 ARG A O 1
ATOM 2707 N N . ASN A 1 360 ? -19.980 22.511 20.072 1.00 92.62 360 ASN A N 1
ATOM 2708 C CA . ASN A 1 360 ? -19.678 22.950 18.717 1.00 92.62 360 ASN A CA 1
ATOM 2709 C C . ASN A 1 360 ? -19.889 21.780 17.755 1.00 92.62 360 ASN A C 1
ATOM 2711 O O . ASN A 1 360 ? -19.275 20.726 17.916 1.00 92.62 360 ASN A O 1
ATOM 2715 N N . ALA A 1 361 ? -20.760 21.959 16.772 1.00 94.94 361 ALA A N 1
ATOM 2716 C CA . ALA A 1 361 ? -21.165 20.927 15.833 1.00 94.94 361 ALA A CA 1
ATOM 2717 C C . ALA A 1 361 ? -20.655 21.256 14.425 1.00 94.94 361 ALA A C 1
ATOM 2719 O O . ALA A 1 361 ? -20.825 22.378 13.949 1.00 94.94 361 ALA A O 1
ATOM 2720 N N . LEU A 1 362 ? -20.043 20.281 13.755 1.00 96.50 362 LEU A N 1
ATOM 2721 C CA . LEU A 1 362 ? -19.600 20.386 12.365 1.00 96.50 362 LEU A CA 1
ATOM 2722 C C . LEU A 1 362 ? -20.390 19.405 11.505 1.00 96.50 362 LEU A C 1
ATOM 2724 O O . LEU A 1 362 ? -20.475 18.224 11.839 1.00 96.50 362 LEU A O 1
ATOM 2728 N N . LEU A 1 363 ? -20.888 19.887 10.369 1.00 96.81 363 LEU A N 1
ATOM 2729 C CA . LEU A 1 363 ? -21.458 19.078 9.296 1.00 96.81 363 LEU A CA 1
ATOM 2730 C C . LEU A 1 363 ? -20.434 18.938 8.169 1.00 96.81 363 LEU A C 1
ATOM 2732 O O . LEU A 1 363 ? -20.042 19.939 7.565 1.00 96.81 363 LEU A O 1
ATOM 2736 N N . LEU A 1 364 ? -20.027 17.710 7.862 1.00 95.19 364 LEU A N 1
ATOM 2737 C CA . LEU A 1 364 ? -19.174 17.405 6.716 1.00 95.19 364 LEU A CA 1
ATOM 2738 C C . LEU A 1 364 ? -20.020 16.800 5.593 1.00 95.19 364 LEU A C 1
ATOM 2740 O O . LEU A 1 364 ? -20.742 15.825 5.808 1.00 95.19 364 LEU A O 1
ATOM 2744 N N . ALA A 1 365 ? -19.895 17.368 4.396 1.00 93.44 365 ALA A N 1
ATOM 2745 C CA . ALA A 1 365 ? -20.440 16.810 3.166 1.00 93.44 365 ALA A CA 1
ATOM 2746 C C . ALA A 1 365 ? -19.392 15.908 2.500 1.00 93.44 365 ALA A C 1
ATOM 2748 O O . ALA A 1 365 ? -18.261 16.338 2.247 1.00 93.44 365 ALA A O 1
ATOM 2749 N N . LEU A 1 366 ? -19.772 14.659 2.231 1.00 88.19 366 LEU A N 1
ATOM 2750 C CA . LEU A 1 366 ? -18.923 13.667 1.574 1.00 88.19 366 LEU A CA 1
ATOM 2751 C C . LEU A 1 366 ? -19.080 13.741 0.046 1.00 88.19 366 LEU A C 1
ATOM 2753 O O . LEU A 1 366 ? -20.140 14.148 -0.436 1.00 88.19 366 LEU A O 1
ATOM 2757 N N . PRO A 1 367 ? -18.077 13.297 -0.738 1.00 74.06 367 PRO A N 1
ATOM 2758 C CA . PRO A 1 367 ? -18.162 13.290 -2.203 1.00 74.06 367 PRO A CA 1
ATOM 2759 C C . PRO A 1 367 ? -19.367 12.515 -2.764 1.00 74.06 367 PRO A C 1
ATOM 2761 O O . PRO A 1 367 ? -19.891 12.882 -3.811 1.00 74.06 367 PRO A O 1
ATOM 2764 N N . GLY A 1 368 ? -19.837 11.478 -2.059 1.00 73.06 368 GLY A N 1
ATOM 2765 C CA . GLY A 1 368 ? -21.001 10.669 -2.445 1.00 73.06 368 GLY A CA 1
ATOM 2766 C C . GLY A 1 368 ? -22.367 11.289 -2.113 1.00 73.06 368 GLY A C 1
ATOM 2767 O O . GLY A 1 368 ? -23.391 10.634 -2.290 1.00 73.06 368 GLY A O 1
ATOM 2768 N N . GLY A 1 369 ? -22.402 12.530 -1.615 1.00 82.00 369 GLY A N 1
ATOM 2769 C CA . GLY A 1 369 ? -23.633 13.240 -1.251 1.00 82.00 369 GLY A CA 1
ATOM 2770 C C . GLY A 1 369 ? -24.159 12.930 0.153 1.00 82.00 369 GLY A C 1
ATOM 2771 O O . GLY A 1 369 ? -25.103 13.578 0.601 1.00 82.00 369 GLY A O 1
ATOM 2772 N N . GLN A 1 370 ? -23.549 11.984 0.872 1.00 89.19 370 GLN A N 1
ATOM 2773 C CA . GLN A 1 370 ? -23.864 11.734 2.275 1.00 89.19 370 GLN A CA 1
ATOM 2774 C C . GLN A 1 370 ? -23.316 12.842 3.180 1.00 89.19 370 GLN A C 1
ATOM 2776 O O . GLN A 1 370 ? -22.345 13.530 2.862 1.00 89.19 370 GLN A O 1
ATOM 2781 N N . GLU A 1 371 ? -23.914 12.962 4.359 1.00 92.81 371 GLU A N 1
ATOM 2782 C CA . GLU A 1 371 ? -23.518 13.932 5.373 1.00 92.81 371 GLU A CA 1
ATOM 2783 C C . GLU A 1 371 ? -23.195 13.235 6.689 1.00 92.81 371 GLU A C 1
ATOM 2785 O O . GLU A 1 371 ? -23.925 12.337 7.110 1.00 92.81 371 GLU A O 1
ATOM 2790 N N . VAL A 1 372 ? -22.143 13.683 7.364 1.00 94.56 372 VAL A N 1
ATOM 2791 C CA . VAL A 1 372 ? -21.738 13.204 8.691 1.00 94.56 372 VAL A CA 1
ATOM 2792 C C . VAL A 1 372 ? -21.594 14.396 9.628 1.00 94.56 372 VAL A C 1
ATOM 2794 O O . VAL A 1 372 ? -21.108 15.450 9.214 1.00 94.56 372 VAL A O 1
ATOM 2797 N N . ALA A 1 373 ? -22.002 14.241 10.888 1.00 96.50 373 ALA A N 1
ATOM 2798 C CA . ALA A 1 373 ? -21.820 15.285 11.891 1.00 96.50 373 ALA A CA 1
ATOM 2799 C C . ALA A 1 373 ? -20.880 14.854 13.009 1.00 96.50 373 ALA A C 1
ATOM 2801 O O . ALA A 1 373 ? -21.036 13.774 13.572 1.00 96.50 373 ALA A O 1
ATOM 2802 N N . VAL A 1 374 ? -19.935 15.725 13.355 1.00 96.50 374 VAL A N 1
ATOM 2803 C CA . VAL A 1 374 ? -19.064 15.573 14.524 1.00 96.50 374 VAL A CA 1
ATOM 2804 C C . VAL A 1 374 ? -19.342 16.709 15.500 1.00 96.50 374 VAL A C 1
ATOM 2806 O O . VAL A 1 374 ? -19.327 17.881 15.125 1.00 96.50 374 VAL A O 1
ATOM 2809 N N . VAL A 1 375 ? -19.630 16.366 16.752 1.00 95.69 375 VAL A N 1
ATOM 2810 C CA . VAL A 1 375 ? -20.052 17.322 17.777 1.00 95.69 375 VAL A CA 1
ATOM 2811 C C . VAL A 1 375 ? -19.098 17.256 18.952 1.00 95.69 375 VAL A C 1
ATOM 2813 O O . VAL A 1 375 ? -18.951 16.227 19.605 1.00 95.69 375 VAL A O 1
ATOM 2816 N N . GLN A 1 376 ? -18.451 18.379 19.218 1.00 93.56 376 GLN A N 1
ATOM 2817 C CA . GLN A 1 376 ? -17.618 18.613 20.382 1.00 93.56 376 GLN A CA 1
ATOM 2818 C C . GLN A 1 376 ? -18.504 19.069 21.541 1.00 93.56 376 GLN A C 1
ATOM 2820 O O . GLN A 1 376 ? -19.226 20.050 21.386 1.00 93.56 376 GLN A O 1
ATOM 2825 N N . ILE A 1 377 ? -18.451 18.395 22.689 1.00 90.25 377 ILE A N 1
ATOM 2826 C CA . ILE A 1 377 ? -19.304 18.692 23.847 1.00 90.25 377 ILE A CA 1
ATOM 2827 C C . ILE A 1 377 ? -18.417 18.899 25.073 1.00 90.25 377 ILE A C 1
ATOM 2829 O O . ILE A 1 377 ? -17.692 17.997 25.510 1.00 90.25 377 ILE A O 1
ATOM 2833 N N . ALA A 1 378 ? -18.454 20.110 25.623 1.00 85.00 378 ALA A N 1
ATOM 2834 C CA . ALA A 1 378 ? -17.732 20.457 26.838 1.00 85.00 378 ALA A CA 1
ATOM 2835 C C . ALA A 1 378 ? -18.378 19.764 28.049 1.00 85.00 378 ALA A C 1
ATOM 2837 O O . ALA A 1 378 ? -19.600 19.677 28.140 1.00 85.00 378 ALA A O 1
ATOM 2838 N N . GLY A 1 379 ? -17.566 19.256 28.978 1.00 76.31 379 GLY A N 1
ATOM 2839 C CA . GLY A 1 379 ? -18.037 18.737 30.265 1.00 76.31 379 GLY A CA 1
ATOM 2840 C C . GLY A 1 379 ? -17.796 19.697 31.429 1.00 76.31 379 GLY A C 1
ATOM 2841 O O . GLY A 1 379 ? -17.362 20.828 31.244 1.00 76.31 379 GLY A O 1
ATOM 2842 N N . LEU A 1 380 ? -18.022 19.206 32.650 1.00 67.56 380 LEU A N 1
ATOM 2843 C CA . LEU A 1 380 ? -17.979 19.962 33.913 1.00 67.56 380 LEU A CA 1
ATOM 2844 C C . LEU A 1 380 ? -16.722 20.832 34.119 1.00 67.56 380 LEU A C 1
ATOM 2846 O O . LEU A 1 380 ? -16.801 21.912 34.699 1.00 67.56 380 LEU A O 1
ATOM 2850 N N . ILE A 1 381 ? -15.554 20.355 33.677 1.00 65.62 381 ILE A N 1
ATOM 2851 C CA . ILE A 1 381 ? -14.259 21.037 33.861 1.00 65.62 381 ILE A CA 1
ATOM 2852 C C . ILE A 1 381 ? -13.845 21.808 32.591 1.00 65.62 381 ILE A C 1
ATOM 2854 O O . ILE A 1 381 ? -13.015 22.722 32.660 1.00 65.62 381 ILE A O 1
ATOM 2858 N N . ALA A 1 382 ? -14.443 21.489 31.441 1.00 63.81 382 ALA A N 1
ATOM 2859 C CA . ALA A 1 382 ? -14.139 22.132 30.174 1.00 63.81 382 ALA A CA 1
ATOM 2860 C C . ALA A 1 382 ? -14.735 23.534 30.107 1.00 63.81 382 ALA A C 1
ATOM 2862 O O . ALA A 1 382 ? -15.928 23.720 30.301 1.00 63.81 382 ALA A O 1
ATOM 2863 N N . ARG A 1 383 ? -13.899 24.531 29.800 1.00 65.56 383 ARG A N 1
ATOM 2864 C CA . ARG A 1 383 ? -14.322 25.946 29.743 1.00 65.56 383 ARG A CA 1
ATOM 2865 C C . ARG A 1 383 ? -14.312 26.555 28.346 1.00 65.56 383 ARG A C 1
ATOM 2867 O O . ARG A 1 383 ? -14.578 27.746 28.213 1.00 65.56 383 ARG A O 1
ATOM 2874 N N . ARG A 1 384 ? -13.840 25.813 27.341 1.00 77.25 384 ARG A N 1
ATOM 2875 C CA . ARG A 1 384 ? -13.703 26.345 25.984 1.00 77.25 384 ARG A CA 1
ATOM 2876 C C . ARG A 1 384 ? -13.560 25.239 24.954 1.00 77.25 384 ARG A C 1
ATOM 2878 O O . ARG A 1 384 ? -12.638 24.422 25.054 1.00 77.25 384 ARG A O 1
ATOM 2885 N N . ILE A 1 385 ? -14.409 25.296 23.937 1.00 86.00 385 ILE A N 1
ATOM 2886 C CA . ILE A 1 385 ? -14.215 24.586 22.676 1.00 86.00 385 ILE A CA 1
ATOM 2887 C C . ILE A 1 385 ? -13.527 25.539 21.698 1.00 86.00 385 ILE A C 1
ATOM 2889 O O . ILE A 1 385 ? -13.899 26.707 21.585 1.00 86.00 385 ILE A O 1
ATOM 2893 N N . LEU A 1 386 ? -12.491 25.058 21.015 1.00 88.81 386 LEU A N 1
ATOM 2894 C CA . LEU A 1 386 ? -11.857 25.780 19.918 1.00 88.81 386 LEU A CA 1
ATOM 2895 C C . LEU A 1 386 ? -12.019 24.964 18.636 1.00 88.81 386 LEU A C 1
ATOM 2897 O O . LEU A 1 386 ? -11.535 23.836 18.557 1.00 88.81 386 LEU A O 1
ATOM 2901 N N . CYS A 1 387 ? -12.673 25.566 17.647 1.00 90.44 387 CYS A N 1
ATOM 2902 C CA . CYS A 1 387 ? -12.753 25.080 16.276 1.00 90.44 387 CYS A CA 1
ATOM 2903 C C . CYS A 1 387 ? -11.793 25.913 15.421 1.00 90.44 387 CYS A C 1
ATOM 2905 O O . CYS A 1 387 ? -11.860 27.140 15.444 1.00 90.44 387 CYS A O 1
ATOM 2907 N N . GLU A 1 388 ? -10.877 25.256 14.716 1.00 90.25 388 GLU A N 1
ATOM 2908 C CA . GLU A 1 388 ? -9.815 25.895 13.921 1.00 90.25 388 GLU A CA 1
ATOM 2909 C C . GLU A 1 388 ? -10.101 25.848 12.413 1.00 90.25 388 GLU A C 1
ATOM 2911 O O . GLU A 1 388 ? -9.277 26.289 11.616 1.00 90.25 388 GLU A O 1
ATOM 2916 N N . VAL A 1 389 ? -11.262 25.318 12.023 1.00 94.44 389 VAL A N 1
ATOM 2917 C CA . VAL A 1 389 ? -11.696 25.189 10.627 1.00 94.44 389 VAL A CA 1
ATOM 2918 C C . VAL A 1 389 ? -12.839 26.148 10.306 1.00 94.44 389 VAL A C 1
ATOM 2920 O O . VAL A 1 389 ? -13.560 26.582 11.207 1.00 94.44 389 VAL A O 1
ATOM 2923 N N . ALA A 1 390 ? -13.006 26.464 9.022 1.00 94.56 390 ALA A N 1
ATOM 2924 C CA . ALA A 1 390 ? -14.059 27.342 8.511 1.00 94.56 390 ALA A CA 1
ATOM 2925 C C . ALA A 1 390 ? -15.034 26.600 7.582 1.00 94.56 390 ALA A C 1
ATOM 2927 O O . ALA A 1 390 ? -14.685 25.592 6.966 1.00 94.56 390 ALA A O 1
ATOM 2928 N N . GLU A 1 391 ? -16.255 27.121 7.444 1.00 96.69 391 GLU A N 1
ATOM 2929 C CA . GLU A 1 391 ? -17.195 26.652 6.420 1.00 96.69 391 GLU A CA 1
ATOM 2930 C C . GLU A 1 391 ? -16.590 26.812 5.016 1.00 96.69 391 GLU A C 1
ATOM 2932 O O . GLU A 1 391 ? -15.912 27.794 4.715 1.00 96.69 391 GLU A O 1
ATOM 2937 N N . GLY A 1 392 ? -16.800 25.814 4.159 1.00 94.06 392 GLY A N 1
ATOM 2938 C CA . GLY A 1 392 ? -16.186 25.705 2.835 1.00 94.06 392 GLY A CA 1
ATOM 2939 C C . GLY A 1 392 ? -14.784 25.083 2.825 1.00 94.06 392 GLY A C 1
ATOM 2940 O O . GLY A 1 392 ? -14.288 24.738 1.753 1.00 94.06 392 GLY A O 1
ATOM 2941 N N . GLN A 1 393 ? -14.140 24.882 3.981 1.00 94.25 393 GLN A N 1
ATOM 2942 C CA . GLN A 1 393 ? -12.840 24.212 4.050 1.00 94.25 393 GLN A CA 1
ATOM 2943 C C . GLN A 1 393 ? -12.972 22.718 3.725 1.00 94.25 393 GLN A C 1
ATOM 2945 O O . GLN A 1 393 ? -13.874 22.038 4.210 1.00 94.25 393 GLN A O 1
ATOM 2950 N N . THR A 1 394 ? -12.046 22.190 2.923 1.00 90.38 394 THR A N 1
ATOM 2951 C CA . THR A 1 394 ? -11.915 20.742 2.698 1.00 90.38 394 THR A CA 1
ATOM 2952 C C . THR A 1 394 ? -10.974 20.152 3.740 1.00 90.38 394 THR A C 1
ATOM 2954 O O . THR A 1 394 ? -9.868 20.660 3.911 1.00 90.38 394 THR A O 1
ATOM 2957 N N . LEU A 1 395 ? -11.404 19.086 4.413 1.00 85.94 395 LEU A N 1
ATOM 2958 C CA . LEU A 1 395 ? -10.619 18.358 5.408 1.00 85.94 395 LEU A CA 1
ATOM 2959 C C . LEU A 1 395 ? -10.279 16.959 4.904 1.00 85.94 395 LEU A C 1
ATOM 2961 O O . LEU A 1 395 ? -11.079 16.319 4.217 1.00 85.94 395 LEU A O 1
ATOM 2965 N N . LYS A 1 396 ? -9.104 16.463 5.289 1.00 77.75 396 LYS A N 1
ATOM 2966 C CA .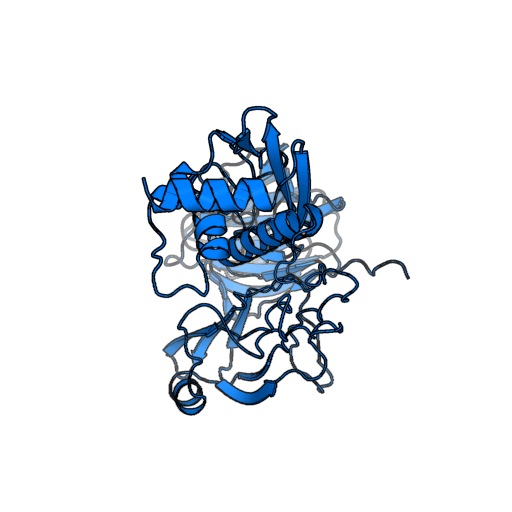 LYS A 1 396 ? -8.725 15.054 5.135 1.00 77.75 396 LYS A CA 1
ATOM 2967 C C . LYS A 1 396 ? -9.172 14.248 6.354 1.00 77.75 396 LYS A C 1
ATOM 2969 O O . LYS A 1 396 ? -9.234 14.772 7.464 1.00 77.75 396 LYS A O 1
ATOM 2974 N N . ALA A 1 397 ? -9.427 12.953 6.174 1.00 77.88 397 ALA A N 1
ATOM 2975 C CA . ALA A 1 397 ? -9.654 12.054 7.305 1.00 77.88 397 ALA A CA 1
ATOM 2976 C C . ALA A 1 397 ? -8.467 12.121 8.289 1.00 77.88 397 ALA A C 1
ATOM 2978 O O . ALA A 1 397 ? -7.308 12.142 7.877 1.00 77.88 397 ALA A O 1
ATOM 2979 N N . GLY A 1 398 ? -8.754 12.201 9.588 1.00 71.69 398 GLY A N 1
ATOM 2980 C CA . GLY A 1 398 ? -7.752 12.333 10.648 1.00 71.69 398 GLY A CA 1
ATOM 2981 C C . GLY A 1 398 ? -7.126 13.729 10.794 1.00 71.69 398 GLY A C 1
ATOM 2982 O O . GLY A 1 398 ? -6.346 13.951 11.730 1.00 71.69 398 GLY A O 1
ATOM 2983 N N . GLU A 1 399 ? -7.461 14.691 9.930 1.00 80.06 399 GLU A N 1
ATOM 2984 C CA . GLU A 1 399 ? -6.981 16.071 10.036 1.00 80.06 399 GLU A CA 1
ATOM 2985 C C . GLU A 1 399 ? -7.514 16.738 11.308 1.00 80.06 399 GLU A C 1
ATOM 2987 O O . GLU A 1 399 ? -8.675 16.568 11.672 1.00 80.06 399 GLU A O 1
ATOM 2992 N N . ARG A 1 400 ? -6.670 17.491 12.018 1.00 88.69 400 ARG A N 1
ATOM 2993 C CA . ARG A 1 400 ? -7.089 18.219 13.222 1.00 88.69 400 ARG A CA 1
ATOM 2994 C C . ARG A 1 400 ? -8.053 19.338 12.833 1.00 88.69 400 ARG A C 1
ATOM 2996 O O . ARG A 1 400 ? -7.693 20.176 12.016 1.00 88.69 400 ARG A O 1
ATOM 3003 N N . PHE A 1 401 ? -9.212 19.399 13.489 1.00 93.06 401 PHE A N 1
ATOM 3004 C CA . PHE A 1 401 ? -10.161 20.503 13.304 1.00 93.06 401 PHE A CA 1
ATOM 3005 C C . PHE A 1 401 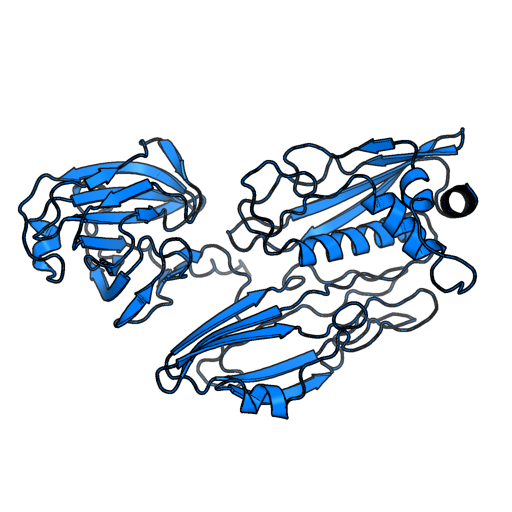? -10.403 21.335 14.567 1.00 93.06 401 PHE A C 1
ATOM 3007 O O . PHE A 1 401 ? -10.958 22.430 14.481 1.00 93.06 401 PHE A O 1
ATOM 3014 N N . GLY A 1 402 ? -10.006 20.848 15.745 1.00 91.50 402 GLY A N 1
ATOM 3015 C CA . GLY A 1 402 ? -10.234 21.585 16.982 1.00 91.50 402 GLY A CA 1
ATOM 3016 C C . GLY A 1 402 ? -9.693 20.911 18.235 1.00 91.50 402 GLY A C 1
ATOM 3017 O O . GLY A 1 402 ? -8.972 19.915 18.175 1.00 91.50 402 GLY A O 1
ATOM 3018 N N . ILE A 1 403 ? -10.040 21.484 19.386 1.00 90.31 403 ILE A N 1
ATOM 3019 C CA . ILE A 1 403 ? -9.682 20.990 20.721 1.00 90.31 403 ILE A CA 1
ATOM 3020 C C . ILE A 1 403 ? -10.798 21.305 21.728 1.00 90.31 403 ILE A C 1
ATOM 3022 O O . ILE A 1 403 ? -11.348 22.411 21.719 1.00 90.31 403 ILE A O 1
ATOM 3026 N N . ILE A 1 404 ? -11.089 20.366 22.637 1.00 86.06 404 ILE A N 1
ATOM 3027 C CA . ILE A 1 404 ? -11.985 20.578 23.792 1.00 86.06 404 ILE A CA 1
ATOM 3028 C C . ILE A 1 404 ? -11.206 20.369 25.085 1.00 86.06 404 ILE A C 1
ATOM 3030 O O . ILE A 1 404 ? -10.828 19.256 25.423 1.00 86.06 404 ILE A O 1
ATOM 3034 N N . ARG A 1 405 ? -10.957 21.422 25.859 1.00 76.44 405 ARG A N 1
ATOM 3035 C CA . ARG A 1 405 ? -10.060 21.309 27.021 1.00 76.44 405 ARG A CA 1
ATOM 3036 C C . ARG A 1 405 ? -10.723 20.568 28.190 1.00 76.44 405 ARG A C 1
ATOM 3038 O O . ARG A 1 405 ? -11.650 21.126 28.747 1.00 76.44 405 ARG A O 1
ATOM 3045 N N . PHE A 1 406 ? -10.162 19.431 28.621 1.00 68.25 406 PHE A N 1
ATOM 3046 C CA . PHE A 1 406 ? -10.438 18.700 29.879 1.00 68.25 406 PHE A CA 1
ATOM 3047 C C . PHE A 1 406 ? -11.837 18.072 30.045 1.00 68.25 406 PHE A C 1
ATOM 3049 O O . PHE A 1 406 ? -12.821 18.780 30.194 1.00 68.25 406 PHE A O 1
ATOM 3056 N N . GLY A 1 407 ? -11.911 16.737 30.166 1.00 58.84 407 GLY A N 1
ATOM 3057 C CA . GLY A 1 407 ? -13.119 16.012 30.605 1.00 58.84 407 GLY A CA 1
ATOM 3058 C C . GLY A 1 407 ? -14.341 16.273 29.721 1.00 58.84 407 GLY A C 1
ATOM 3059 O O . GLY A 1 407 ? -15.289 16.927 30.153 1.00 58.84 407 GLY A O 1
ATOM 3060 N N . SER A 1 408 ? -14.295 15.800 28.477 1.00 82.50 408 SER A N 1
ATOM 3061 C CA . SER A 1 408 ? -15.230 16.177 27.406 1.00 82.50 408 SER A CA 1
ATOM 3062 C C . SER A 1 408 ? -15.765 14.962 26.655 1.00 82.50 408 SER A C 1
ATOM 3064 O O . SER A 1 408 ? -15.330 13.838 26.896 1.00 82.50 408 SER A O 1
ATOM 3066 N N . ARG A 1 409 ? -16.723 15.178 25.752 1.00 91.25 409 ARG A N 1
ATOM 3067 C CA . ARG A 1 409 ? -17.263 14.133 24.881 1.00 91.25 409 ARG A CA 1
ATOM 3068 C C . ARG A 1 409 ? -17.233 14.587 23.428 1.00 91.25 409 ARG A C 1
ATOM 3070 O O . ARG A 1 409 ? -17.379 15.774 23.139 1.00 91.25 409 ARG A O 1
ATOM 3077 N N . THR A 1 410 ? -17.014 13.645 22.520 1.00 93.75 410 THR A N 1
ATOM 3078 C CA . THR A 1 410 ? -17.171 13.863 21.081 1.00 93.75 410 THR A CA 1
ATOM 3079 C C . THR A 1 410 ? -18.169 12.861 20.526 1.00 93.75 410 THR A C 1
ATOM 3081 O O . THR A 1 410 ? -17.959 11.655 20.653 1.00 93.75 410 THR A O 1
ATOM 3084 N N . ASP A 1 411 ? -19.229 13.365 19.900 1.00 95.81 411 ASP A N 1
ATOM 3085 C CA . ASP A 1 411 ? -20.277 12.546 19.293 1.00 95.81 411 ASP A CA 1
ATOM 3086 C C . ASP A 1 411 ? -20.092 12.531 17.773 1.00 95.81 411 ASP A C 1
ATOM 3088 O O . ASP A 1 411 ? -19.951 13.587 17.152 1.00 95.81 411 ASP A O 1
ATOM 3092 N N . LEU A 1 412 ? -20.106 11.342 17.168 1.00 95.44 412 LEU A N 1
ATOM 3093 C CA . LEU A 1 412 ? -20.148 11.170 15.717 1.00 95.44 412 LEU A CA 1
ATOM 3094 C C . LEU A 1 412 ? -21.515 10.635 15.292 1.00 95.44 412 LEU A C 1
ATOM 3096 O O . LEU A 1 412 ? -21.873 9.528 15.679 1.00 95.44 412 LEU A O 1
ATOM 3100 N N . TYR A 1 413 ? -22.229 11.376 14.449 1.00 96.31 413 TYR A N 1
ATOM 3101 C CA . TYR A 1 413 ? -23.491 10.962 13.837 1.00 96.31 413 TYR A CA 1
ATOM 3102 C C . TYR A 1 413 ? -23.224 10.472 12.418 1.00 96.31 413 TYR A C 1
ATOM 3104 O O . TYR A 1 413 ? -22.934 11.265 11.517 1.00 96.31 413 TYR A O 1
ATOM 3112 N N . LEU A 1 414 ? -23.302 9.158 12.238 1.00 92.94 414 LEU A N 1
ATOM 3113 C CA . LEU A 1 414 ? -22.976 8.484 10.989 1.00 92.94 414 LEU A CA 1
ATOM 3114 C C . LEU A 1 414 ? -24.086 8.667 9.938 1.00 92.94 414 LEU A C 1
ATOM 3116 O O . LEU A 1 414 ? -25.261 8.761 10.300 1.00 92.94 414 LEU A O 1
ATOM 3120 N N . PRO A 1 415 ? -23.748 8.695 8.637 1.00 90.75 415 PRO A N 1
ATOM 3121 C CA . PRO A 1 415 ? -24.733 8.544 7.573 1.00 90.75 415 PRO A CA 1
ATOM 3122 C C . PRO A 1 415 ? -25.578 7.273 7.721 1.00 90.75 415 PRO A C 1
ATOM 3124 O O . PRO A 1 415 ? -25.169 6.294 8.350 1.00 90.75 415 PRO A O 1
ATOM 3127 N N . GLU A 1 416 ? -26.753 7.278 7.098 1.00 84.69 416 GLU A N 1
ATOM 3128 C CA . GLU A 1 416 ? -27.573 6.074 6.979 1.00 84.69 416 GLU A CA 1
ATOM 3129 C C . GLU A 1 416 ? -26.815 4.974 6.215 1.00 84.69 416 GLU A C 1
ATOM 3131 O O . GLU A 1 416 ? -26.067 5.255 5.277 1.00 84.69 416 GLU A O 1
ATOM 3136 N N . GLY A 1 417 ? -26.976 3.721 6.645 1.00 77.25 417 GLY A N 1
ATOM 3137 C CA . GLY A 1 417 ? -26.277 2.572 6.063 1.00 77.25 417 GLY A CA 1
ATOM 3138 C C . GLY A 1 417 ? -24.849 2.352 6.573 1.00 77.25 417 GLY A C 1
ATOM 3139 O O . GLY A 1 417 ? -24.228 1.365 6.193 1.00 77.25 417 GLY A O 1
ATOM 3140 N N . CYS A 1 418 ? -24.314 3.209 7.448 1.00 79.88 418 CYS A N 1
ATOM 3141 C CA . CYS A 1 418 ? -23.025 2.942 8.086 1.00 79.88 418 CYS A CA 1
ATOM 3142 C C . CYS A 1 418 ? -23.121 1.853 9.160 1.00 79.88 418 CYS A C 1
ATOM 3144 O O . CYS A 1 418 ? -24.052 1.839 9.969 1.00 79.88 418 CYS A O 1
ATOM 3146 N N . VAL A 1 419 ? -22.096 1.003 9.233 1.00 73.00 419 VAL A N 1
ATOM 3147 C CA . VAL A 1 419 ? -21.954 -0.021 10.276 1.00 73.00 419 VAL A CA 1
ATOM 3148 C C . VAL A 1 419 ? -20.883 0.427 11.276 1.00 73.00 419 VAL A C 1
ATOM 3150 O O . VAL A 1 419 ? -19.732 0.620 10.872 1.00 73.00 419 VAL A O 1
ATOM 3153 N N . PRO A 1 420 ? -21.210 0.613 12.572 1.00 79.25 420 PRO A N 1
ATOM 3154 C CA . PRO A 1 420 ? -20.203 0.838 13.605 1.00 79.25 420 PRO A CA 1
ATOM 3155 C C . PRO A 1 420 ? -19.248 -0.358 13.715 1.00 79.25 420 PRO A C 1
ATOM 3157 O O . PRO A 1 420 ? -19.677 -1.505 13.797 1.00 79.25 420 PRO A O 1
ATOM 3160 N N . LEU A 1 421 ? -17.945 -0.080 13.747 1.00 69.31 421 LEU A N 1
ATOM 3161 C CA . LEU A 1 421 ? -16.864 -1.074 13.820 1.00 69.31 421 LEU A CA 1
ATOM 3162 C C . LEU A 1 421 ? -16.177 -1.110 15.196 1.00 69.31 421 LEU A C 1
ATOM 3164 O O . LEU A 1 421 ? -15.108 -1.699 15.353 1.00 69.31 421 LEU A O 1
ATOM 3168 N N . VAL A 1 422 ? -16.784 -0.461 16.187 1.00 70.69 422 VAL A N 1
ATOM 3169 C CA . VAL A 1 422 ? -16.319 -0.393 17.576 1.00 70.69 422 VAL A CA 1
ATOM 3170 C C . VAL A 1 422 ? -17.406 -0.862 18.530 1.00 70.69 422 VAL A C 1
ATOM 3172 O O . VAL A 1 422 ? -18.582 -0.877 18.176 1.00 70.69 422 VAL A O 1
ATOM 3175 N N . ALA A 1 423 ? -17.008 -1.226 19.747 1.00 67.75 423 ALA A N 1
ATOM 3176 C CA . ALA A 1 423 ? -17.919 -1.620 20.818 1.00 67.75 423 ALA A CA 1
ATOM 3177 C C . ALA A 1 423 ? -17.926 -0.599 21.966 1.00 67.75 423 ALA A C 1
ATOM 3179 O O . ALA A 1 423 ? -16.929 0.079 22.220 1.00 67.75 423 ALA A O 1
ATOM 3180 N N . VAL A 1 424 ? -19.038 -0.526 22.704 1.00 76.12 424 VAL A N 1
ATOM 3181 C CA . VAL A 1 424 ? -19.096 0.207 23.979 1.00 76.12 424 VAL A CA 1
ATOM 3182 C C . VAL A 1 424 ? -18.041 -0.362 24.937 1.00 76.12 424 VAL A C 1
ATOM 3184 O O . VAL A 1 424 ? -17.877 -1.575 25.044 1.00 76.12 424 VAL A O 1
ATOM 3187 N N . GLY A 1 425 ? -17.295 0.518 25.606 1.00 67.94 425 GLY A N 1
ATOM 3188 C CA . GLY A 1 425 ? -16.152 0.169 26.453 1.00 67.94 425 GLY A CA 1
ATOM 3189 C C . GLY A 1 425 ? -14.811 0.068 25.714 1.00 67.94 425 GLY A C 1
ATOM 3190 O O . GLY A 1 425 ? -13.776 -0.098 26.357 1.00 67.94 425 GLY A O 1
ATOM 3191 N N . GLN A 1 426 ? -14.781 0.206 24.385 1.00 70.56 426 GLN A N 1
ATOM 3192 C CA . GLN A 1 426 ? -13.534 0.197 23.620 1.00 70.56 426 GLN A CA 1
ATOM 3193 C C . GLN A 1 426 ? -12.798 1.540 23.721 1.00 70.56 426 GLN A C 1
ATOM 3195 O O . GLN A 1 426 ? -13.405 2.604 23.596 1.00 70.56 426 GLN A O 1
ATOM 3200 N N . ARG A 1 427 ? -11.468 1.507 23.888 1.00 76.12 427 ARG A N 1
ATOM 3201 C CA . ARG A 1 427 ? -10.632 2.714 23.785 1.00 76.12 427 ARG A CA 1
ATOM 3202 C C . ARG A 1 427 ? -10.347 3.091 22.329 1.00 76.12 427 ARG A C 1
ATOM 3204 O O . ARG A 1 427 ? -10.029 2.226 21.511 1.00 76.12 427 ARG A O 1
ATOM 3211 N N . THR A 1 428 ? -10.387 4.384 22.028 1.00 66.69 428 THR A N 1
ATOM 3212 C CA . THR A 1 428 ? -10.078 4.959 20.714 1.00 66.69 428 THR A CA 1
ATOM 3213 C C . THR A 1 428 ? -8.862 5.875 20.779 1.00 66.69 428 THR A C 1
ATOM 3215 O O . THR A 1 428 ? -8.571 6.482 21.807 1.00 66.69 428 THR A O 1
ATOM 3218 N N . ILE A 1 429 ? -8.168 5.974 19.648 1.00 69.06 429 ILE A N 1
ATOM 3219 C CA . ILE A 1 429 ? -7.150 6.985 19.340 1.00 69.06 429 ILE A CA 1
ATOM 3220 C C . ILE A 1 429 ? -7.681 7.799 18.161 1.00 69.06 429 ILE A C 1
ATOM 3222 O O . ILE A 1 429 ? -8.040 7.227 17.121 1.00 69.06 429 ILE A O 1
ATOM 3226 N N . GLY A 1 430 ? -7.750 9.114 18.332 1.00 68.75 430 GLY A N 1
ATOM 3227 C CA . GLY A 1 430 ? -8.280 10.055 17.365 1.00 68.75 430 GLY A CA 1
ATOM 3228 C C . GLY A 1 430 ? -7.481 10.038 16.066 1.00 68.75 430 GLY A C 1
ATOM 3229 O O . GLY A 1 430 ? -6.256 10.122 16.065 1.00 68.75 430 GLY A O 1
ATOM 3230 N N . GLY A 1 431 ? -8.183 9.987 14.936 1.00 58.59 431 GLY A N 1
ATOM 3231 C CA . GLY A 1 431 ? -7.609 9.949 13.591 1.00 58.59 431 GLY A CA 1
ATOM 3232 C C . GLY A 1 431 ? -7.045 8.593 13.178 1.00 58.59 431 GLY A C 1
ATOM 3233 O O . GLY A 1 431 ? -6.654 8.443 12.027 1.00 58.59 431 GLY A O 1
ATOM 3234 N N . GLU A 1 432 ? -7.018 7.613 14.084 1.00 63.34 432 GLU A N 1
ATOM 3235 C CA . GLU A 1 432 ? -6.393 6.310 13.837 1.00 63.34 432 GLU A CA 1
ATOM 3236 C C . GLU A 1 432 ? -7.365 5.144 13.996 1.00 63.34 432 GLU A C 1
ATOM 3238 O O . GLU A 1 432 ? -7.359 4.201 13.205 1.00 63.34 432 GLU A O 1
ATOM 3243 N N . THR A 1 433 ? -8.195 5.167 15.040 1.00 56.78 433 THR A N 1
ATOM 3244 C CA . THR A 1 433 ? -9.117 4.057 15.304 1.00 56.78 433 THR A CA 1
ATOM 3245 C C . THR A 1 433 ? -10.274 4.125 14.326 1.00 56.78 433 THR A C 1
ATOM 3247 O O . THR A 1 433 ? -11.019 5.092 14.350 1.00 56.78 433 THR A O 1
ATOM 3250 N N . VAL A 1 434 ? -10.443 3.119 13.472 1.00 69.88 434 VAL A N 1
ATOM 3251 C CA . VAL A 1 434 ? -11.618 3.023 12.595 1.00 69.88 434 VAL A CA 1
ATOM 3252 C C . VAL A 1 434 ? -12.851 2.736 13.453 1.00 69.88 434 VAL A C 1
ATOM 3254 O O . VAL A 1 434 ? -12.845 1.776 14.219 1.00 69.88 434 VAL A O 1
ATOM 3257 N N . ILE A 1 435 ? -13.880 3.574 13.338 1.00 76.50 435 ILE A N 1
ATOM 3258 C CA . ILE A 1 435 ? -15.098 3.514 14.156 1.00 76.50 435 ILE A CA 1
ATOM 3259 C C . ILE A 1 435 ? -16.357 3.150 13.383 1.00 76.50 435 ILE A C 1
ATOM 3261 O O . ILE A 1 435 ? -17.311 2.673 13.990 1.00 76.50 435 ILE A O 1
ATOM 3265 N N . ALA A 1 436 ? -16.367 3.332 12.067 1.00 81.31 436 ALA A N 1
ATOM 3266 C CA . ALA A 1 436 ? -17.451 2.871 11.213 1.00 81.31 436 ALA A CA 1
ATOM 3267 C C . ALA A 1 436 ? -16.977 2.715 9.769 1.00 81.31 436 ALA A C 1
ATOM 3269 O O . ALA A 1 436 ? -15.939 3.255 9.388 1.00 81.31 436 ALA A O 1
ATOM 3270 N N . GLU A 1 437 ? -17.766 2.027 8.962 1.00 76.50 437 GLU A N 1
ATOM 3271 C CA . GLU A 1 437 ? -17.623 1.989 7.508 1.00 76.50 437 GLU A CA 1
ATOM 3272 C C . GLU A 1 437 ? -18.950 2.351 6.845 1.00 76.50 437 GLU A C 1
ATOM 3274 O O . GLU A 1 437 ? -20.019 1.981 7.338 1.00 76.50 437 GLU A O 1
ATOM 3279 N N . LEU A 1 438 ? -18.885 3.110 5.750 1.00 73.88 438 LEU A N 1
ATOM 3280 C CA . LEU A 1 438 ? -20.026 3.298 4.862 1.00 73.88 438 LEU A CA 1
ATOM 3281 C C . LEU A 1 438 ? -20.255 1.969 4.137 1.00 73.88 438 LEU A C 1
ATOM 3283 O O . LEU A 1 438 ? -19.331 1.470 3.491 1.00 73.88 438 LEU A O 1
ATOM 3287 N N . ALA A 1 439 ? -21.449 1.381 4.253 1.00 60.56 439 ALA A N 1
ATOM 3288 C CA . ALA A 1 439 ? -21.744 0.149 3.531 1.00 60.56 439 ALA A CA 1
ATOM 3289 C C . ALA A 1 439 ? -21.477 0.341 2.025 1.00 60.56 439 ALA A C 1
ATOM 3291 O O . ALA A 1 439 ? -21.793 1.406 1.480 1.00 60.56 439 ALA A O 1
ATOM 3292 N N . PRO A 1 440 ? -20.898 -0.663 1.343 1.00 47.94 440 PRO A N 1
ATOM 3293 C CA . PRO A 1 440 ? -20.694 -0.582 -0.092 1.00 47.94 440 PRO A CA 1
ATOM 3294 C C . PRO A 1 440 ? -22.041 -0.348 -0.778 1.00 47.94 440 PRO A C 1
ATOM 3296 O O . PRO A 1 440 ? -23.023 -1.038 -0.497 1.00 47.94 440 PRO A O 1
ATOM 3299 N N . VAL A 1 441 ? -22.088 0.625 -1.692 1.00 42.00 441 VAL A N 1
ATOM 3300 C CA . VAL A 1 441 ? -23.195 0.719 -2.649 1.00 42.00 441 VAL A CA 1
ATOM 3301 C C . VAL A 1 441 ? -23.220 -0.621 -3.392 1.00 42.00 441 VAL A C 1
ATOM 3303 O O . VAL A 1 441 ? -22.162 -1.033 -3.879 1.00 42.00 441 VAL A O 1
ATOM 3306 N N . PRO A 1 442 ? -24.359 -1.335 -3.464 1.00 30.89 442 PRO A N 1
ATOM 3307 C CA . PRO A 1 442 ? -24.438 -2.558 -4.248 1.00 30.89 442 PRO A CA 1
ATOM 3308 C C . PRO A 1 442 ? -23.937 -2.260 -5.659 1.00 30.89 442 PRO A C 1
ATOM 3310 O O . PRO A 1 442 ? -24.431 -1.329 -6.299 1.00 30.89 442 PRO A O 1
ATOM 3313 N N . LEU A 1 443 ? -22.935 -3.010 -6.125 1.00 26.91 443 LEU A N 1
ATOM 3314 C CA . LEU A 1 443 ? -22.517 -2.914 -7.519 1.00 26.91 443 LEU A CA 1
ATOM 3315 C C . LEU A 1 443 ? -23.759 -3.190 -8.380 1.00 26.91 443 LEU A C 1
ATOM 3317 O O . LEU A 1 443 ? -24.452 -4.179 -8.115 1.00 26.91 443 LEU A O 1
ATOM 3321 N N . PRO A 1 444 ? -24.093 -2.326 -9.355 1.00 27.23 444 PRO A N 1
ATOM 3322 C CA . PRO A 1 444 ? -25.149 -2.650 -10.296 1.00 27.23 444 PRO A CA 1
ATOM 3323 C C . PRO A 1 444 ? -24.778 -3.967 -10.986 1.00 27.23 444 PRO A C 1
ATOM 3325 O O . PRO A 1 444 ? -23.644 -4.131 -11.441 1.00 27.23 444 PRO A O 1
ATOM 3328 N N . VAL A 1 445 ? -25.726 -4.905 -10.958 1.00 33.72 445 VAL A N 1
ATOM 3329 C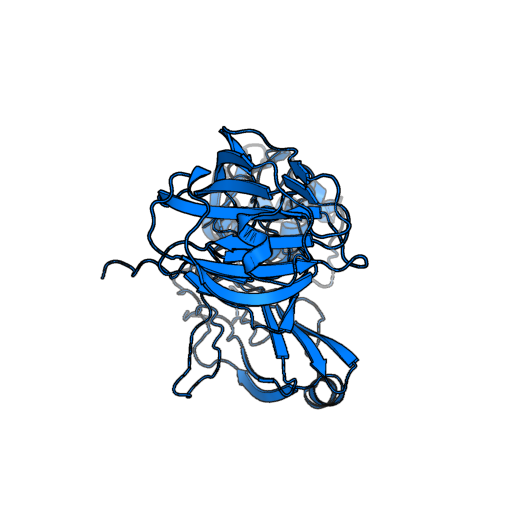 CA . VAL A 1 445 ? -25.616 -6.249 -11.546 1.00 33.72 445 VAL A CA 1
ATOM 3330 C C . VAL A 1 445 ? -25.406 -6.165 -13.051 1.00 33.72 445 VAL A C 1
ATOM 3332 O O . VAL A 1 445 ? -26.089 -5.322 -13.681 1.00 33.72 445 VAL A O 1
#

Sequence (445 aa):
MRTETLVRQRLRETFPVGTHRFTDAIDSDGHGTGPLHIRFALTRTPDDRFIFDASETDDQAPGPVNYLMNRDVPGTAFALYFLGGDPSQVVNAGGARAFDEIILREGSLLRPRFPAPLGMRGMTMMRVLATLNGLINVAGTPAPAAHAAYVILLIRGTADGKPFLLSDGLGVGYGARPDADGIDSVYFVAQEIYPVEFLELGYPVVLNAYSVHRDSGGPGRFRGGCGVVREYTILAEQSVLAVRIDSVVNPPWGAAGGLSGGVARAVVNPGRPDERVLPPRENVFVAPADGLVVSIEPAVPPAELGMGETPRMRVAIFLSVLDVHVNRAPIGGVVRKIAYHAGKFLSAAEDKASEENERNALLLALPGGQEVAVVQIAGLIARRILCEVAEGQTLKAGERFGIIRFGSRTDLYLPEGCVPLVAVGQRTIGGETVIAELAPVPLPV

pLDDT: mean 87.0, std 11.86, range [26.91, 98.81]